Protein AF-A0AB39SKW5-F1 (afdb_monomer)

Organism: NCBI:txid3238630

Structure (mmCIF, N/CA/C/O backbone):
data_AF-A0AB39SKW5-F1
#
_entry.id   AF-A0AB39SKW5-F1
#
loop_
_atom_site.group_PDB
_atom_site.id
_atom_site.type_symbol
_atom_site.label_atom_id
_atom_site.label_alt_id
_atom_site.label_comp_id
_atom_site.label_asym_id
_atom_site.label_entity_id
_atom_site.label_seq_id
_atom_site.pdbx_PDB_ins_code
_atom_site.Cartn_x
_atom_site.Cartn_y
_atom_site.Cartn_z
_atom_site.occupancy
_atom_site.B_iso_or_equiv
_atom_site.auth_seq_id
_atom_site.auth_comp_id
_atom_site.auth_asym_id
_atom_site.auth_atom_id
_atom_site.pdbx_PDB_model_num
ATOM 1 N N . MET A 1 1 ? 9.632 -4.896 -24.612 1.00 52.97 1 MET A N 1
ATOM 2 C CA . MET A 1 1 ? 10.836 -5.579 -24.080 1.00 52.97 1 MET A CA 1
ATOM 3 C C . MET A 1 1 ? 12.012 -4.624 -23.857 1.00 52.97 1 MET A C 1
ATOM 5 O O . MET A 1 1 ? 12.587 -4.692 -22.784 1.00 52.97 1 MET A O 1
ATOM 9 N N . ALA A 1 2 ? 12.298 -3.661 -24.748 1.00 68.50 2 ALA A N 1
ATOM 10 C CA . ALA A 1 2 ? 13.434 -2.732 -24.599 1.00 68.50 2 ALA A CA 1
ATOM 11 C C . ALA A 1 2 ? 13.531 -1.979 -23.247 1.00 68.50 2 ALA A C 1
ATOM 13 O O . ALA A 1 2 ? 14.622 -1.868 -22.696 1.00 68.50 2 ALA A O 1
ATOM 14 N N . ALA A 1 3 ? 12.410 -1.511 -22.679 1.00 83.12 3 ALA A N 1
ATOM 15 C CA . ALA A 1 3 ? 12.414 -0.769 -21.410 1.00 83.12 3 ALA A CA 1
ATOM 16 C C . ALA A 1 3 ? 12.893 -1.609 -20.208 1.00 83.12 3 ALA A C 1
ATOM 18 O O . ALA A 1 3 ? 13.627 -1.107 -19.361 1.00 83.12 3 ALA A O 1
ATOM 19 N N . LYS A 1 4 ? 12.526 -2.901 -20.159 1.00 85.25 4 LYS A N 1
ATOM 20 C CA . LYS A 1 4 ? 12.959 -3.838 -19.107 1.00 85.25 4 LYS A CA 1
ATOM 21 C C . LYS A 1 4 ? 14.473 -3.998 -19.117 1.00 85.25 4 LYS A C 1
ATOM 23 O O . LYS A 1 4 ? 15.101 -3.884 -18.070 1.00 85.25 4 LYS A O 1
ATOM 28 N N . ASP A 1 5 ? 15.047 -4.234 -20.291 1.00 87.88 5 ASP A N 1
ATOM 29 C CA . ASP A 1 5 ? 16.476 -4.521 -20.411 1.00 87.88 5 ASP A CA 1
ATOM 30 C C . ASP A 1 5 ? 17.325 -3.277 -20.126 1.00 87.88 5 ASP A C 1
ATOM 32 O O . ASP A 1 5 ? 18.370 -3.378 -19.488 1.00 87.88 5 ASP A O 1
ATOM 36 N N . GLN A 1 6 ? 16.867 -2.094 -20.548 1.00 91.25 6 GLN A N 1
ATOM 37 C CA . GLN A 1 6 ? 17.532 -0.827 -20.232 1.00 91.25 6 GLN A CA 1
ATOM 38 C C . GLN A 1 6 ? 17.480 -0.520 -18.730 1.00 91.25 6 GLN A C 1
ATOM 40 O O . GLN A 1 6 ? 18.506 -0.193 -18.138 1.00 91.25 6 GLN A O 1
ATOM 45 N N . TRP A 1 7 ? 16.315 -0.686 -18.097 1.00 95.62 7 TRP A N 1
ATOM 46 C CA . TRP A 1 7 ? 16.142 -0.429 -16.666 1.00 95.62 7 TRP A CA 1
ATOM 47 C C . TRP A 1 7 ? 16.936 -1.397 -15.779 1.00 95.62 7 TRP A C 1
ATOM 49 O O . TRP A 1 7 ? 17.572 -0.985 -14.805 1.00 95.62 7 TRP A O 1
ATOM 59 N N . ALA A 1 8 ? 16.948 -2.684 -16.137 1.00 92.88 8 ALA A N 1
ATOM 60 C CA . ALA A 1 8 ? 17.680 -3.717 -15.409 1.00 92.88 8 ALA A CA 1
ATOM 61 C C . ALA A 1 8 ? 19.203 -3.490 -15.414 1.00 92.88 8 ALA A C 1
ATOM 63 O O . ALA A 1 8 ? 19.878 -3.888 -14.466 1.00 92.88 8 ALA A O 1
ATOM 64 N N . ARG A 1 9 ? 19.740 -2.839 -16.457 1.00 92.88 9 ARG A N 1
ATOM 65 C CA . ARG A 1 9 ? 21.177 -2.553 -16.608 1.00 92.88 9 ARG A CA 1
ATOM 66 C C . ARG A 1 9 ? 21.675 -1.367 -15.790 1.00 92.88 9 ARG A C 1
ATOM 68 O O . ARG A 1 9 ? 22.885 -1.260 -15.610 1.00 92.88 9 ARG A O 1
ATOM 75 N N . LEU A 1 10 ? 20.784 -0.498 -15.307 1.00 94.69 10 LEU A N 1
ATOM 76 C CA . LEU A 1 10 ? 21.188 0.584 -14.410 1.00 94.69 10 LEU A CA 1
ATOM 77 C C . LEU A 1 10 ? 21.884 -0.002 -13.179 1.00 94.69 10 LEU A C 1
ATOM 79 O O . LEU A 1 10 ? 21.491 -1.055 -12.663 1.00 94.69 10 LEU A O 1
ATOM 83 N N . VAL A 1 11 ? 22.909 0.670 -12.671 1.00 94.88 11 VAL A N 1
ATOM 84 C CA . VAL A 1 11 ? 23.535 0.229 -11.422 1.00 94.88 11 VAL A CA 1
ATOM 85 C C . VAL A 1 11 ? 22.639 0.602 -10.231 1.00 94.88 11 VAL A C 1
ATOM 87 O O . VAL A 1 11 ? 21.870 1.566 -10.306 1.00 94.88 11 VAL A O 1
ATOM 90 N N . PRO A 1 12 ? 22.725 -0.102 -9.085 1.00 95.19 12 PRO A N 1
ATOM 91 C CA . PRO A 1 12 ? 21.899 0.206 -7.913 1.00 95.19 12 PRO A CA 1
ATOM 92 C C . PRO A 1 12 ? 21.968 1.667 -7.442 1.00 95.19 12 PRO A C 1
ATOM 94 O O . PRO A 1 12 ? 20.986 2.175 -6.908 1.00 95.19 12 PRO A O 1
ATOM 97 N N . LYS A 1 13 ? 23.100 2.356 -7.660 1.00 96.75 13 LYS A N 1
ATOM 98 C CA . LYS A 1 13 ? 23.255 3.790 -7.363 1.00 96.75 13 LYS A CA 1
ATOM 99 C C . LYS A 1 13 ? 22.255 4.649 -8.146 1.00 96.75 13 LYS A C 1
ATOM 101 O O . LYS A 1 13 ? 21.568 5.455 -7.536 1.00 96.75 13 LYS A O 1
ATOM 106 N N . GLU A 1 14 ? 22.147 4.453 -9.456 1.00 96.56 14 GLU A N 1
ATOM 107 C CA . GLU A 1 14 ? 21.287 5.271 -10.322 1.00 96.56 14 GLU A CA 1
ATOM 108 C C . GLU A 1 14 ? 19.808 5.078 -9.968 1.00 96.56 14 GLU A C 1
ATOM 110 O O . GLU A 1 14 ? 19.058 6.042 -9.832 1.00 96.56 14 GLU A O 1
ATOM 115 N N . ARG A 1 15 ? 19.390 3.828 -9.721 1.00 96.81 15 ARG A N 1
ATOM 116 C CA . ARG A 1 15 ? 18.015 3.541 -9.281 1.00 96.81 15 ARG A CA 1
ATOM 117 C C . ARG A 1 15 ? 17.715 4.137 -7.906 1.00 96.81 15 ARG A C 1
ATOM 119 O O . ARG A 1 15 ? 16.628 4.659 -7.696 1.00 96.81 15 ARG A O 1
ATOM 126 N N . SER A 1 16 ? 18.674 4.080 -6.983 1.00 97.81 16 SER A N 1
ATOM 127 C CA . SER A 1 16 ? 18.573 4.691 -5.650 1.00 97.81 16 SER A CA 1
ATOM 128 C C . SER A 1 16 ? 18.361 6.209 -5.730 1.00 97.81 16 SER A C 1
ATOM 130 O O . SER A 1 16 ? 17.437 6.734 -5.112 1.00 97.81 16 SER A O 1
ATOM 132 N N . GLU A 1 17 ? 19.146 6.907 -6.555 1.00 97.75 17 GLU A N 1
ATOM 133 C CA . GLU A 1 17 ? 19.020 8.358 -6.763 1.00 97.75 17 GLU A CA 1
ATOM 134 C C . GLU A 1 17 ? 17.661 8.736 -7.381 1.00 97.75 17 GLU A C 1
ATOM 136 O O . GLU A 1 17 ? 17.041 9.722 -6.970 1.00 97.75 17 GLU A O 1
ATOM 141 N N . LEU A 1 18 ? 17.140 7.915 -8.301 1.00 97.81 18 LEU A N 1
ATOM 142 C CA . LEU A 1 18 ? 15.800 8.108 -8.864 1.00 97.81 18 LEU A CA 1
ATOM 143 C C . LEU A 1 18 ? 14.694 7.924 -7.817 1.00 97.81 18 LEU A C 1
ATOM 145 O O . LEU A 1 18 ? 13.746 8.705 -7.797 1.00 97.81 18 LEU A O 1
ATOM 149 N N . LEU A 1 19 ? 14.804 6.938 -6.921 1.00 98.44 19 LEU A N 1
ATOM 150 C CA . LEU A 1 19 ? 13.822 6.734 -5.847 1.00 98.44 19 LEU A CA 1
ATOM 151 C C . LEU A 1 19 ? 13.815 7.888 -4.838 1.00 98.44 19 LEU A C 1
ATOM 153 O O . LEU A 1 19 ? 12.738 8.312 -4.419 1.00 98.44 19 LEU A O 1
ATOM 157 N N . HIS A 1 20 ? 14.983 8.443 -4.499 1.00 98.62 20 HIS A N 1
ATOM 158 C CA . HIS A 1 20 ? 15.055 9.684 -3.722 1.00 98.62 20 HIS A CA 1
ATOM 159 C C . HIS A 1 20 ? 14.387 10.854 -4.455 1.00 98.62 20 HIS A C 1
ATOM 161 O O . HIS A 1 20 ? 13.565 11.550 -3.865 1.00 98.62 20 HIS A O 1
ATOM 167 N N . THR A 1 21 ? 14.652 11.013 -5.754 1.00 98.75 21 THR A N 1
ATOM 168 C CA . THR A 1 21 ? 14.027 12.067 -6.572 1.00 98.75 21 THR A CA 1
ATOM 169 C C . THR A 1 21 ? 12.502 11.925 -6.629 1.00 98.75 21 THR A C 1
ATOM 171 O O . THR A 1 21 ? 11.781 12.916 -6.511 1.00 98.75 21 THR A O 1
ATOM 174 N N . ILE A 1 22 ? 11.987 10.695 -6.756 1.00 98.81 22 ILE A N 1
ATOM 175 C CA . ILE A 1 22 ? 10.548 10.417 -6.658 1.00 98.81 22 ILE A CA 1
ATOM 176 C C . ILE A 1 22 ? 10.023 10.853 -5.287 1.00 98.81 22 ILE A C 1
ATOM 178 O O . ILE A 1 22 ? 9.035 11.580 -5.227 1.00 98.81 22 ILE A O 1
ATOM 182 N N . ALA A 1 23 ? 10.686 10.464 -4.195 1.00 98.81 23 ALA A N 1
ATOM 183 C CA . ALA A 1 23 ? 10.272 10.854 -2.848 1.00 98.81 23 ALA A CA 1
ATOM 184 C C . ALA A 1 23 ? 10.195 12.382 -2.676 1.00 98.81 23 ALA A C 1
ATOM 186 O O . ALA A 1 23 ? 9.223 12.886 -2.113 1.00 98.81 23 ALA A O 1
ATOM 187 N N . ASP A 1 24 ? 11.167 13.125 -3.207 1.00 98.88 24 ASP A N 1
ATOM 188 C CA . ASP A 1 24 ? 11.177 14.589 -3.146 1.00 98.88 24 ASP A CA 1
ATOM 189 C C . ASP A 1 24 ? 10.052 15.210 -3.987 1.00 98.88 24 ASP A C 1
ATOM 191 O O . ASP A 1 24 ? 9.376 16.137 -3.530 1.00 98.88 24 ASP A O 1
ATOM 195 N N . ARG A 1 25 ? 9.773 14.658 -5.176 1.00 98.81 25 ARG A N 1
ATOM 196 C CA . ARG A 1 25 ? 8.633 15.066 -6.015 1.00 98.81 25 ARG A CA 1
ATOM 197 C C . ARG A 1 25 ? 7.301 14.858 -5.294 1.00 98.81 25 ARG A C 1
ATOM 199 O O . ARG A 1 25 ? 6.420 15.714 -5.382 1.00 98.81 25 ARG A O 1
ATOM 206 N N . LEU A 1 26 ? 7.146 13.755 -4.561 1.00 98.81 26 LEU A N 1
ATOM 207 C CA . LEU A 1 26 ? 5.952 13.515 -3.745 1.00 98.81 26 LEU A CA 1
ATOM 208 C C . LEU A 1 26 ? 5.873 14.475 -2.558 1.00 98.81 26 LEU A C 1
ATOM 210 O O . LEU A 1 26 ? 4.807 15.039 -2.318 1.00 98.81 26 LEU A O 1
ATOM 214 N N . ALA A 1 27 ? 6.993 14.730 -1.876 1.00 98.81 27 ALA A N 1
ATOM 215 C CA . ALA A 1 27 ? 7.053 15.665 -0.755 1.00 98.81 27 ALA A CA 1
ATOM 216 C C . ALA A 1 27 ? 6.605 17.081 -1.162 1.00 98.81 27 ALA A C 1
ATOM 218 O O . ALA A 1 27 ? 5.805 17.702 -0.459 1.00 98.81 27 ALA A O 1
ATOM 219 N N . GLN A 1 28 ? 7.024 17.547 -2.343 1.00 98.75 28 GLN A N 1
ATOM 220 C CA . GLN A 1 28 ? 6.598 18.827 -2.929 1.00 98.75 28 GLN A CA 1
ATOM 221 C C . GLN A 1 28 ? 5.089 18.893 -3.231 1.00 98.75 28 GLN A C 1
ATOM 223 O O . GLN A 1 28 ? 4.531 19.982 -3.332 1.00 98.75 28 GLN A O 1
ATOM 228 N N . ASN A 1 29 ? 4.420 17.743 -3.359 1.00 98.75 29 ASN A N 1
ATOM 229 C CA . ASN A 1 29 ? 3.004 17.626 -3.711 1.00 98.75 29 ASN A CA 1
ATOM 230 C C . ASN A 1 29 ? 2.153 17.018 -2.576 1.00 98.75 29 ASN A C 1
ATOM 232 O O . ASN A 1 29 ? 1.032 16.568 -2.823 1.00 98.75 29 ASN A O 1
ATOM 236 N N . THR A 1 30 ? 2.655 17.017 -1.334 1.00 98.56 30 THR A N 1
ATOM 237 C CA . THR A 1 30 ? 2.019 16.343 -0.184 1.00 98.56 30 THR A CA 1
ATOM 238 C C . THR A 1 30 ? 0.565 16.763 0.024 1.00 98.56 30 THR A C 1
ATOM 240 O O . THR A 1 30 ? -0.311 15.909 0.149 1.00 98.56 30 THR A O 1
ATOM 243 N N . GLU A 1 31 ? 0.274 18.066 0.028 1.00 97.81 31 GLU A N 1
ATOM 244 C CA . GLU A 1 31 ? -1.085 18.568 0.278 1.00 97.81 31 GLU A CA 1
ATOM 245 C C . GLU A 1 31 ? -2.055 18.180 -0.849 1.00 97.81 31 GLU A C 1
ATOM 247 O O . GLU A 1 31 ? -3.181 17.758 -0.584 1.00 97.81 31 GLU A O 1
ATOM 252 N N . LEU A 1 32 ? -1.606 18.258 -2.108 1.00 98.44 32 LEU A N 1
ATOM 253 C CA . LEU A 1 32 ? -2.390 17.840 -3.272 1.00 98.44 32 LEU A CA 1
ATOM 254 C C . LEU A 1 32 ? -2.748 16.353 -3.186 1.00 98.44 32 LEU A C 1
ATOM 256 O O . LEU A 1 32 ? -3.914 15.987 -3.338 1.00 98.44 32 LEU A O 1
ATOM 260 N N . LEU A 1 33 ? -1.751 15.505 -2.926 1.00 98.69 33 LEU A N 1
ATOM 261 C CA . LEU A 1 33 ? -1.935 14.060 -2.808 1.00 98.69 33 LEU A CA 1
ATOM 262 C C . LEU A 1 33 ? -2.833 13.708 -1.618 1.00 98.69 33 LEU A C 1
ATOM 264 O O . LEU A 1 33 ? -3.726 12.882 -1.772 1.00 98.69 33 LEU A O 1
ATOM 268 N N . SER A 1 34 ? -2.660 14.376 -0.476 1.00 98.00 34 SER A N 1
ATOM 269 C CA . SER A 1 34 ? -3.451 14.125 0.737 1.00 98.00 34 SER A CA 1
ATOM 270 C C . SER A 1 34 ? -4.923 14.480 0.534 1.00 98.00 34 SER A C 1
ATOM 272 O O . SER A 1 34 ? -5.805 13.698 0.880 1.00 98.00 34 SER A O 1
ATOM 274 N N . ARG A 1 35 ? -5.212 15.634 -0.082 1.00 97.12 35 ARG A N 1
ATOM 275 C CA . ARG A 1 35 ? -6.592 16.032 -0.402 1.00 97.12 35 ARG A CA 1
ATOM 276 C C . ARG A 1 35 ? -7.234 15.105 -1.423 1.00 97.12 35 ARG A C 1
ATOM 278 O O . ARG A 1 35 ? -8.407 14.770 -1.281 1.00 97.12 35 ARG A O 1
ATOM 285 N N . LEU A 1 36 ? -6.477 14.692 -2.438 1.00 98.12 36 LEU A N 1
ATOM 286 C CA . LEU A 1 36 ? -6.971 13.765 -3.450 1.00 98.12 36 LEU A CA 1
ATOM 287 C C . LEU A 1 36 ? -7.246 12.378 -2.852 1.00 98.12 36 LEU A C 1
ATOM 289 O O . LEU A 1 36 ? -8.288 11.799 -3.146 1.00 98.12 36 LEU A O 1
ATOM 293 N N . GLU A 1 37 ? -6.361 11.870 -1.989 1.00 97.94 37 GLU A N 1
ATOM 294 C CA . GLU A 1 37 ? -6.553 10.599 -1.278 1.00 97.94 37 GLU A CA 1
ATOM 295 C C . GLU A 1 37 ? -7.801 10.669 -0.392 1.00 97.94 37 GLU A C 1
ATOM 297 O O . GLU A 1 37 ? -8.675 9.805 -0.494 1.00 97.94 37 GLU A O 1
ATOM 302 N N . SER A 1 38 ? -7.928 11.737 0.402 1.00 96.44 38 SER A N 1
ATOM 303 C CA . SER A 1 38 ? -9.074 11.993 1.279 1.00 96.44 38 SER A CA 1
ATOM 304 C C . SER A 1 38 ? -10.391 12.029 0.507 1.00 96.44 38 SER A C 1
ATOM 306 O O . SER A 1 38 ? -11.322 11.296 0.835 1.00 96.44 38 SER A O 1
ATOM 308 N N . ALA A 1 39 ? -10.457 12.809 -0.575 1.00 95.31 39 ALA A N 1
ATOM 309 C CA . ALA A 1 39 ? -11.665 12.948 -1.386 1.00 95.31 39 ALA A CA 1
ATOM 310 C C . ALA A 1 39 ? -12.070 11.640 -2.084 1.00 95.31 39 ALA A C 1
ATOM 312 O O . ALA A 1 39 ? -13.253 11.336 -2.203 1.00 95.31 39 ALA A O 1
ATOM 313 N N . ASN A 1 40 ? -11.091 10.868 -2.551 1.00 96.00 40 ASN A N 1
ATOM 314 C CA . ASN A 1 40 ? -11.315 9.645 -3.313 1.00 96.00 40 ASN A CA 1
ATOM 315 C C . ASN A 1 40 ? -11.696 8.458 -2.411 1.00 96.00 40 ASN A C 1
ATOM 317 O O . ASN A 1 40 ? -12.488 7.610 -2.807 1.00 96.00 40 ASN A O 1
ATOM 321 N N . THR A 1 41 ? -11.138 8.389 -1.200 1.00 95.81 41 THR A N 1
ATOM 322 C CA . THR A 1 41 ? -11.351 7.271 -0.259 1.00 95.81 41 THR A CA 1
ATOM 323 C C . THR A 1 41 ? -12.402 7.554 0.809 1.00 95.81 41 THR A C 1
ATOM 325 O O . THR A 1 41 ? -12.953 6.614 1.378 1.00 95.81 41 THR A O 1
ATOM 328 N N . GLY A 1 42 ? -12.662 8.830 1.098 1.00 94.56 42 GLY A N 1
ATOM 329 C CA . GLY A 1 42 ? -13.506 9.252 2.205 1.00 94.56 42 GLY A CA 1
ATOM 330 C C . GLY A 1 42 ? -12.807 9.259 3.569 1.00 94.56 42 GLY A C 1
ATOM 331 O O . GLY A 1 42 ? -13.476 9.420 4.583 1.00 94.56 42 GLY A O 1
ATOM 332 N N . LYS A 1 43 ? -11.483 9.082 3.644 1.00 94.12 43 LYS A N 1
ATOM 333 C CA . LYS A 1 43 ? -10.763 9.138 4.927 1.00 94.12 43 LYS A CA 1
ATOM 334 C C . LYS A 1 43 ? -10.526 10.591 5.371 1.00 94.12 43 LYS A C 1
ATOM 336 O O . LYS A 1 43 ? -10.292 11.440 4.505 1.00 94.12 43 LYS A O 1
ATOM 341 N N . PRO A 1 44 ? -10.513 10.895 6.682 1.00 94.75 44 PRO A N 1
ATOM 342 C CA . PRO A 1 44 ? -10.182 12.235 7.165 1.00 94.75 44 PRO A CA 1
ATOM 343 C C . PRO A 1 44 ? -8.834 12.733 6.629 1.00 94.75 44 PRO A C 1
ATOM 345 O O . PRO A 1 44 ? -7.907 11.946 6.400 1.00 94.75 44 PRO A O 1
ATOM 348 N N . LEU A 1 45 ? -8.701 14.048 6.436 1.00 94.44 45 LEU A N 1
ATOM 349 C CA . LEU A 1 45 ? -7.487 14.626 5.852 1.00 94.44 45 LEU A CA 1
ATOM 350 C C . LEU A 1 45 ? -6.223 14.318 6.673 1.00 94.44 45 LEU A C 1
ATOM 352 O O . LEU A 1 45 ? -5.168 14.085 6.089 1.00 94.44 45 LEU A O 1
ATOM 356 N N . ALA A 1 46 ? -6.324 14.263 8.005 1.00 92.88 46 ALA A N 1
ATOM 357 C CA . ALA A 1 46 ? -5.206 13.898 8.878 1.00 92.88 46 ALA A CA 1
ATOM 358 C C . ALA A 1 46 ? -4.685 12.477 8.591 1.00 92.88 46 ALA A C 1
ATOM 360 O O . ALA A 1 46 ? -3.483 12.294 8.425 1.00 92.88 46 ALA A O 1
ATOM 361 N N . VAL A 1 47 ? -5.591 11.506 8.424 1.00 94.50 47 VAL A N 1
ATOM 362 C CA . VAL A 1 47 ? -5.253 10.124 8.038 1.00 94.50 47 VAL A CA 1
ATOM 363 C C . VAL A 1 47 ? -4.584 10.104 6.662 1.00 94.50 47 VAL A C 1
ATOM 365 O O . VAL A 1 47 ? -3.558 9.465 6.472 1.00 94.50 47 VAL A O 1
ATOM 368 N N . SER A 1 48 ? -5.116 10.867 5.701 1.00 96.19 48 SER A N 1
ATOM 369 C CA . SER A 1 48 ? -4.516 10.953 4.360 1.00 96.19 48 SER A CA 1
ATOM 370 C C . SER A 1 48 ? -3.107 11.545 4.370 1.00 96.19 48 SER A C 1
ATOM 372 O O . SER A 1 48 ? -2.263 11.128 3.581 1.00 96.19 48 SER A O 1
ATOM 374 N N . ARG A 1 49 ? -2.844 12.532 5.235 1.00 96.38 49 ARG A N 1
ATOM 375 C CA . ARG A 1 49 ? -1.513 13.138 5.376 1.00 96.38 49 ARG A CA 1
ATOM 376 C C . ARG A 1 49 ? -0.504 12.137 5.922 1.00 96.38 49 ARG A C 1
ATOM 378 O O . ARG A 1 49 ? 0.617 12.098 5.419 1.00 96.38 49 ARG A O 1
ATOM 385 N N . ASP A 1 50 ? -0.910 11.322 6.891 1.00 96.75 50 ASP A N 1
ATOM 386 C CA . ASP A 1 50 ? -0.073 10.246 7.422 1.00 96.75 50 ASP A CA 1
ATOM 387 C C . ASP A 1 50 ? 0.247 9.206 6.334 1.00 96.75 50 ASP A C 1
ATOM 389 O O . ASP A 1 50 ? 1.415 8.924 6.062 1.00 96.75 50 ASP A O 1
ATOM 393 N N . ASP A 1 51 ? -0.765 8.764 5.579 1.00 95.88 51 ASP A N 1
ATOM 394 C CA . ASP A 1 51 ? -0.598 7.827 4.457 1.00 95.88 51 ASP A CA 1
ATOM 395 C C . ASP A 1 51 ? 0.382 8.337 3.384 1.00 95.88 51 ASP A C 1
ATOM 397 O O . ASP A 1 51 ? 1.196 7.580 2.835 1.00 95.88 51 ASP A O 1
ATOM 401 N N . VAL A 1 52 ? 0.314 9.633 3.060 1.00 98.62 52 VAL A N 1
ATOM 402 C CA . VAL A 1 52 ? 1.230 10.280 2.108 1.00 98.62 52 VAL A CA 1
ATOM 403 C C . VAL A 1 52 ? 2.631 10.424 2.710 1.00 98.62 52 VAL A C 1
ATOM 405 O O . VAL A 1 52 ? 3.618 10.193 2.008 1.00 98.62 52 VAL A O 1
ATOM 408 N N . GLY A 1 53 ? 2.742 10.729 4.003 1.00 98.69 53 GLY A N 1
ATOM 409 C CA . GLY A 1 53 ? 4.016 10.734 4.724 1.00 98.69 53 GLY A CA 1
ATOM 410 C C . GLY A 1 53 ? 4.713 9.373 4.662 1.00 98.69 53 GLY A C 1
ATOM 411 O O . GLY A 1 53 ? 5.863 9.283 4.223 1.00 98.69 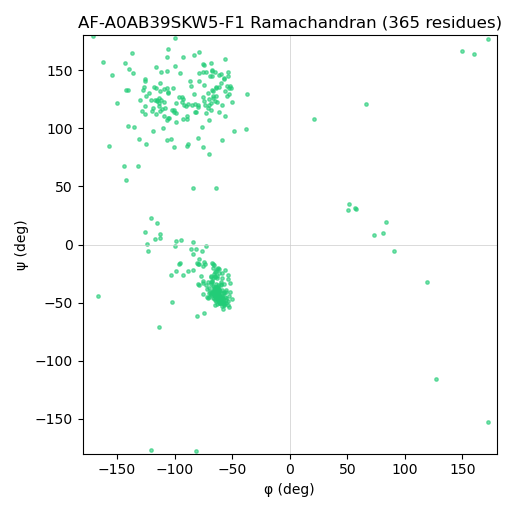53 GLY A O 1
ATOM 412 N N . MET A 1 54 ? 3.990 8.299 4.987 1.00 98.62 54 MET A N 1
ATOM 413 C CA . MET A 1 54 ? 4.478 6.918 4.886 1.00 98.62 54 MET A CA 1
ATOM 414 C C . MET A 1 54 ? 4.821 6.517 3.446 1.00 98.62 54 MET A C 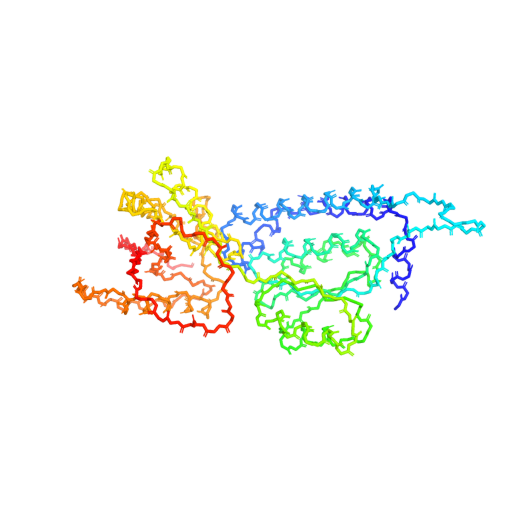1
ATOM 416 O O . MET A 1 54 ? 5.771 5.767 3.206 1.00 98.62 54 MET A O 1
ATOM 420 N N . THR A 1 55 ? 4.072 7.025 2.465 1.00 98.88 55 THR A N 1
ATOM 421 C CA . THR A 1 55 ? 4.374 6.829 1.041 1.00 98.88 55 THR A CA 1
ATOM 422 C C . THR A 1 55 ? 5.746 7.405 0.692 1.00 98.88 55 THR A C 1
ATOM 424 O O . THR A 1 55 ? 6.567 6.714 0.087 1.00 98.88 55 THR A O 1
ATOM 427 N N . ILE A 1 56 ? 6.010 8.656 1.079 1.00 98.88 56 ILE A N 1
ATOM 428 C CA . ILE A 1 56 ? 7.290 9.333 0.828 1.00 98.88 56 ILE A CA 1
ATOM 429 C C . ILE A 1 56 ? 8.428 8.569 1.506 1.00 98.88 56 ILE A C 1
ATOM 431 O O . ILE A 1 56 ? 9.452 8.294 0.873 1.00 98.88 56 ILE A O 1
ATOM 435 N N . ASP A 1 57 ? 8.233 8.187 2.769 1.00 98.81 57 ASP A N 1
ATOM 436 C CA . ASP A 1 57 ? 9.229 7.430 3.523 1.00 98.81 57 ASP A CA 1
ATOM 437 C C . ASP A 1 57 ? 9.518 6.064 2.888 1.00 98.81 57 ASP A C 1
ATOM 439 O O . ASP A 1 57 ? 10.678 5.693 2.748 1.00 98.81 57 ASP A O 1
ATOM 443 N N . THR A 1 58 ? 8.504 5.370 2.362 1.00 98.75 58 THR A N 1
ATOM 444 C CA . THR A 1 58 ? 8.688 4.100 1.637 1.00 98.75 58 THR A CA 1
ATOM 445 C C . THR A 1 58 ? 9.682 4.245 0.480 1.00 98.75 58 THR A C 1
ATOM 447 O O . THR A 1 58 ? 10.576 3.410 0.320 1.00 98.75 58 THR A O 1
ATOM 450 N N . PHE A 1 59 ? 9.565 5.300 -0.333 1.00 98.75 59 PHE A N 1
ATOM 451 C CA . PHE A 1 59 ? 10.503 5.537 -1.435 1.00 98.75 59 PHE A CA 1
ATOM 452 C C . PHE A 1 59 ? 11.913 5.860 -0.931 1.00 98.75 59 PHE A C 1
ATOM 454 O O . PHE A 1 59 ? 12.887 5.319 -1.462 1.00 98.75 59 PHE A O 1
ATOM 461 N N . ARG A 1 60 ? 12.029 6.685 0.119 1.00 98.44 60 ARG A N 1
ATOM 462 C CA . ARG A 1 60 ? 13.325 7.012 0.739 1.00 98.44 60 ARG A CA 1
ATOM 463 C C . ARG A 1 60 ? 14.000 5.784 1.318 1.00 98.44 60 ARG A C 1
ATOM 465 O O . ARG A 1 60 ? 15.176 5.556 1.048 1.00 98.44 60 ARG A O 1
ATOM 472 N N . PHE A 1 61 ? 13.253 4.988 2.073 1.00 98.31 61 PHE A N 1
ATOM 473 C CA . PHE A 1 61 ? 13.738 3.751 2.648 1.00 98.31 61 PHE A CA 1
ATOM 474 C C . PHE A 1 61 ? 14.214 2.820 1.540 1.00 98.31 61 PHE A C 1
ATOM 476 O O . PHE A 1 61 ? 15.372 2.425 1.558 1.00 98.31 61 PHE A O 1
ATOM 483 N N . MET A 1 62 ? 13.393 2.537 0.522 1.00 97.56 62 MET A N 1
ATOM 484 C CA . MET A 1 62 ? 13.742 1.572 -0.530 1.00 97.56 62 MET A CA 1
ATOM 485 C C . MET A 1 62 ? 14.921 1.990 -1.422 1.00 97.56 62 MET A C 1
ATOM 487 O O . MET A 1 62 ? 15.532 1.125 -2.058 1.00 97.56 62 MET A O 1
ATOM 491 N N . ALA A 1 63 ? 15.295 3.271 -1.433 1.00 96.44 63 ALA A N 1
ATOM 492 C CA . ALA A 1 63 ? 16.506 3.745 -2.097 1.00 96.44 63 ALA A CA 1
ATOM 493 C C . ALA A 1 63 ? 17.800 3.207 -1.448 1.00 96.44 63 ALA A C 1
ATOM 495 O O . ALA A 1 63 ? 18.818 3.078 -2.132 1.00 96.44 63 ALA A O 1
ATOM 496 N N . GLY A 1 64 ? 17.780 2.853 -0.158 1.00 93.81 64 GLY A N 1
ATOM 497 C CA . GLY A 1 64 ? 18.943 2.347 0.581 1.00 93.81 64 GLY A CA 1
ATOM 498 C C . GLY A 1 64 ? 19.248 0.855 0.359 1.00 93.81 64 GLY A C 1
ATOM 499 O O . GLY A 1 64 ? 20.326 0.532 -0.149 1.00 93.81 64 GLY A O 1
ATOM 500 N N . PRO A 1 65 ? 18.329 -0.075 0.703 1.00 89.81 65 PRO A N 1
ATOM 501 C CA . PRO A 1 65 ? 18.571 -1.516 0.747 1.00 89.81 65 PRO A CA 1
ATOM 502 C C . PRO A 1 65 ? 19.185 -2.110 -0.519 1.00 89.81 65 PRO A C 1
ATOM 504 O O . PRO A 1 65 ? 20.004 -3.020 -0.428 1.00 89.81 65 PRO A O 1
ATOM 507 N N . MET A 1 66 ? 18.863 -1.585 -1.704 1.00 83.94 66 MET A N 1
ATOM 508 C CA . MET A 1 66 ? 19.422 -2.116 -2.954 1.00 83.94 66 MET A CA 1
ATOM 509 C C . MET A 1 66 ? 20.933 -1.929 -3.073 1.00 83.94 66 MET A C 1
ATOM 511 O O . MET A 1 66 ? 21.599 -2.735 -3.722 1.00 83.94 66 MET A O 1
ATOM 515 N N . ARG A 1 67 ? 21.488 -0.904 -2.422 1.00 92.50 67 ARG A N 1
ATOM 516 C CA . ARG A 1 67 ? 22.934 -0.649 -2.369 1.00 92.50 67 ARG A CA 1
ATOM 517 C C . ARG A 1 67 ? 23.638 -1.445 -1.268 1.00 92.50 67 ARG A C 1
ATOM 519 O O . ARG A 1 67 ? 24.861 -1.444 -1.220 1.00 92.50 67 ARG A O 1
ATOM 526 N N . ALA A 1 68 ? 22.872 -2.113 -0.410 1.00 91.69 68 ALA A N 1
ATOM 527 C CA . ALA A 1 68 ? 23.348 -2.874 0.740 1.00 91.69 68 ALA A CA 1
ATOM 528 C C . ALA A 1 68 ? 22.942 -4.358 0.659 1.00 91.69 68 ALA A C 1
ATOM 530 O O . ALA A 1 68 ? 22.856 -5.045 1.675 1.00 91.69 68 ALA A O 1
ATOM 531 N N . THR A 1 69 ? 22.664 -4.861 -0.548 1.00 87.06 69 THR A N 1
ATOM 532 C CA . THR A 1 69 ? 22.267 -6.258 -0.750 1.00 87.06 69 THR A CA 1
ATOM 533 C C . THR A 1 69 ? 23.399 -7.191 -0.328 1.00 87.06 69 THR A C 1
ATOM 535 O O . THR A 1 69 ? 24.501 -7.123 -0.869 1.00 87.06 69 THR A O 1
ATOM 538 N N . THR A 1 70 ? 23.117 -8.098 0.604 1.00 89.19 70 THR A N 1
ATOM 539 C CA . THR A 1 70 ? 24.067 -9.118 1.052 1.00 89.19 70 THR A CA 1
ATOM 540 C C . THR A 1 70 ? 23.859 -10.438 0.306 1.00 89.19 70 THR A C 1
ATOM 542 O O . THR A 1 70 ? 22.747 -10.812 -0.088 1.00 89.19 70 THR A O 1
ATOM 545 N N . SER A 1 71 ? 24.957 -11.160 0.104 1.00 90.69 71 SER A N 1
ATOM 546 C CA . SER A 1 71 ? 24.982 -12.530 -0.411 1.00 90.69 71 SER A CA 1
ATOM 547 C C . SER A 1 71 ? 25.989 -13.346 0.397 1.00 90.69 71 SER A C 1
ATOM 549 O O . SER A 1 71 ? 26.789 -12.782 1.147 1.00 90.69 71 SER A O 1
ATOM 551 N N . MET A 1 72 ? 25.925 -14.675 0.291 1.00 93.81 72 MET A N 1
ATOM 552 C CA . MET A 1 72 ? 27.004 -15.508 0.822 1.00 93.81 72 MET A CA 1
ATOM 553 C C . MET A 1 72 ? 28.304 -15.170 0.095 1.00 93.81 72 MET A C 1
ATOM 555 O O . MET A 1 72 ? 28.280 -14.843 -1.092 1.00 93.81 72 MET A O 1
ATOM 559 N N . ALA A 1 73 ? 29.425 -15.251 0.814 1.00 94.81 73 ALA A N 1
ATOM 560 C CA . ALA A 1 73 ? 30.731 -14.991 0.231 1.00 94.81 73 ALA A CA 1
ATOM 561 C C . ALA A 1 73 ? 30.951 -15.868 -1.011 1.00 94.81 73 ALA A C 1
ATOM 563 O O . ALA A 1 73 ? 30.631 -17.055 -1.014 1.00 94.81 73 ALA A O 1
ATOM 564 N N . ALA A 1 74 ? 31.494 -15.270 -2.068 1.00 96.75 74 ALA A N 1
ATOM 565 C CA . ALA A 1 74 ? 31.992 -16.036 -3.197 1.00 96.75 74 ALA A CA 1
ATOM 566 C C . ALA A 1 74 ? 33.218 -16.847 -2.761 1.00 96.75 74 ALA A C 1
ATOM 568 O O . ALA A 1 74 ? 34.024 -16.366 -1.960 1.00 96.75 74 ALA A O 1
ATOM 569 N N . GLY A 1 75 ? 33.381 -18.048 -3.307 1.00 96.44 75 GLY A N 1
ATOM 570 C CA . GLY A 1 75 ? 34.565 -18.847 -3.022 1.00 96.44 75 GLY A CA 1
ATOM 571 C C . GLY A 1 75 ? 34.518 -20.264 -3.565 1.00 96.44 75 GLY A C 1
ATOM 572 O O . GLY A 1 75 ? 33.514 -20.715 -4.126 1.00 96.44 75 GLY A O 1
ATOM 573 N N . ASP A 1 76 ? 35.629 -20.958 -3.354 1.00 96.94 76 ASP A N 1
ATOM 574 C CA . ASP A 1 76 ? 35.823 -22.345 -3.753 1.00 96.94 76 ASP A CA 1
ATOM 575 C C . ASP A 1 76 ? 35.346 -23.264 -2.627 1.00 96.94 76 ASP A C 1
ATOM 577 O O . ASP A 1 76 ? 36.101 -23.671 -1.747 1.00 96.94 76 ASP A O 1
ATOM 581 N N . TYR A 1 77 ? 34.048 -23.570 -2.632 1.00 95.62 77 TYR A N 1
ATOM 582 C CA . TYR A 1 77 ? 33.444 -24.514 -1.680 1.00 95.62 77 TYR A CA 1
ATOM 583 C C . TYR A 1 77 ? 33.694 -25.981 -2.058 1.00 95.62 77 TYR A C 1
ATOM 585 O O . TYR A 1 77 ? 33.457 -26.885 -1.258 1.00 95.62 77 TYR A O 1
ATOM 593 N N . ALA A 1 78 ? 34.168 -26.215 -3.280 1.00 96.31 78 ALA A N 1
ATOM 594 C CA . ALA A 1 78 ? 34.658 -27.489 -3.774 1.00 96.31 78 ALA A CA 1
ATOM 595 C C . ALA A 1 78 ? 35.903 -27.236 -4.631 1.00 96.31 78 ALA A C 1
ATOM 597 O O . ALA A 1 78 ? 36.036 -26.177 -5.248 1.00 96.31 78 ALA A O 1
ATOM 598 N N . GLU A 1 79 ? 36.805 -28.216 -4.674 1.00 97.00 79 GLU A N 1
ATOM 599 C CA . GLU A 1 79 ? 38.077 -28.101 -5.385 1.00 97.00 79 GLU A CA 1
ATOM 600 C C . GLU A 1 79 ? 37.866 -27.693 -6.853 1.00 97.00 79 GLU A C 1
ATOM 602 O O . GLU A 1 79 ? 37.072 -28.308 -7.574 1.00 97.00 79 GLU A O 1
ATOM 607 N N . ASN A 1 80 ? 38.572 -26.641 -7.282 1.00 94.38 80 ASN A N 1
ATOM 608 C CA . ASN A 1 80 ? 38.505 -26.062 -8.628 1.00 94.38 80 ASN A CA 1
ATOM 609 C C . ASN A 1 80 ? 37.090 -25.616 -9.067 1.00 94.38 80 ASN A C 1
ATOM 611 O O . ASN A 1 80 ? 36.757 -25.691 -10.254 1.00 94.38 80 ASN A O 1
ATOM 615 N N . ARG A 1 81 ? 36.231 -25.172 -8.134 1.00 96.62 81 ARG A N 1
ATOM 616 C CA . ARG A 1 81 ? 34.866 -24.694 -8.431 1.00 96.62 81 ARG A CA 1
ATOM 617 C C . ARG A 1 81 ? 34.521 -23.401 -7.686 1.00 96.62 81 ARG A C 1
ATOM 619 O O . ARG A 1 81 ? 34.064 -23.448 -6.544 1.00 96.62 81 ARG A O 1
ATOM 626 N N . LEU A 1 82 ? 34.597 -22.271 -8.389 1.00 96.88 82 LEU A N 1
ATOM 627 C CA . LEU A 1 82 ? 34.097 -20.992 -7.885 1.00 96.88 82 LEU A CA 1
ATOM 628 C C . LEU A 1 82 ? 32.565 -21.008 -7.795 1.00 96.88 82 LEU A C 1
ATOM 630 O O . LEU A 1 82 ? 31.875 -21.182 -8.801 1.00 96.88 82 LEU A O 1
ATOM 634 N N . SER A 1 83 ? 32.032 -20.774 -6.598 1.00 97.31 83 SER A N 1
ATOM 635 C CA . SER A 1 83 ? 30.597 -20.576 -6.371 1.00 97.31 83 SER A CA 1
ATOM 636 C C . SER A 1 83 ? 30.298 -19.107 -6.081 1.00 97.31 83 SER A C 1
ATOM 638 O O . SER A 1 83 ? 30.977 -18.474 -5.272 1.00 97.31 83 SER A O 1
ATOM 640 N N . VAL A 1 84 ? 29.257 -18.573 -6.723 1.00 96.19 84 VAL A N 1
ATOM 641 C CA . VAL A 1 84 ? 28.770 -17.197 -6.543 1.00 96.19 84 VAL A CA 1
ATOM 642 C C . VAL A 1 84 ? 27.246 -17.181 -6.446 1.00 96.19 84 VAL A C 1
ATOM 644 O O . VAL A 1 84 ? 26.573 -17.989 -7.086 1.00 96.19 84 VAL A O 1
ATOM 647 N N . ILE A 1 85 ? 26.691 -16.247 -5.670 1.00 95.50 85 ILE A N 1
ATOM 648 C CA . ILE A 1 85 ? 25.244 -16.011 -5.600 1.00 95.50 85 ILE A CA 1
ATOM 649 C C . ILE A 1 85 ? 24.963 -14.585 -6.056 1.00 95.50 85 ILE A C 1
ATOM 651 O O . ILE A 1 85 ? 25.376 -13.623 -5.411 1.00 95.50 85 ILE A O 1
ATOM 655 N N . LEU A 1 86 ? 24.217 -14.458 -7.149 1.00 91.88 86 LEU A N 1
ATOM 656 C CA . LEU A 1 86 ? 23.774 -13.178 -7.691 1.00 91.88 86 LEU A CA 1
ATOM 657 C C . LEU A 1 86 ? 22.278 -12.982 -7.430 1.00 91.88 86 LEU A C 1
ATOM 659 O O . LEU A 1 86 ? 21.510 -13.943 -7.366 1.00 91.88 86 LEU A O 1
ATOM 663 N N . ARG A 1 87 ? 21.860 -11.722 -7.274 1.00 92.19 87 ARG A N 1
ATOM 664 C CA . ARG A 1 87 ? 20.446 -11.339 -7.193 1.00 92.19 87 ARG A CA 1
ATOM 665 C C . ARG A 1 87 ? 20.102 -10.452 -8.377 1.00 92.19 87 ARG A C 1
ATOM 667 O O . ARG A 1 87 ? 20.572 -9.322 -8.459 1.00 92.19 87 ARG A O 1
ATOM 674 N N . GLU A 1 88 ? 19.268 -10.972 -9.263 1.00 92.44 88 GLU A N 1
ATOM 675 C CA . GLU A 1 88 ? 18.893 -10.324 -10.517 1.00 92.44 88 GLU A CA 1
ATOM 676 C C . GLU A 1 88 ? 17.394 -9.988 -10.538 1.00 92.44 88 GLU A C 1
ATOM 678 O O . GLU A 1 88 ? 16.598 -10.663 -9.867 1.00 92.44 88 GLU A O 1
ATOM 683 N N . PRO A 1 89 ? 16.980 -8.949 -11.288 1.00 95.38 89 PRO A N 1
ATOM 684 C CA . PRO A 1 89 ? 15.570 -8.645 -11.478 1.00 95.38 89 PRO A CA 1
ATOM 685 C C . PRO A 1 89 ? 14.827 -9.812 -12.133 1.00 95.38 89 PRO A C 1
ATOM 687 O O . PRO A 1 89 ? 15.335 -10.509 -13.007 1.00 95.38 89 PRO A O 1
ATOM 690 N N . LEU A 1 90 ? 13.566 -9.971 -11.749 1.00 96.44 90 LEU A N 1
ATOM 691 C CA . LEU A 1 90 ? 12.625 -10.911 -12.346 1.00 96.44 90 LEU A CA 1
ATOM 692 C C . LEU A 1 90 ? 12.208 -10.513 -13.761 1.00 96.44 90 LEU A C 1
ATOM 694 O O . LEU A 1 90 ? 12.077 -11.363 -14.643 1.00 96.44 90 LEU A O 1
ATOM 698 N N . GLY A 1 91 ? 11.952 -9.222 -13.968 1.00 96.75 91 GLY A N 1
ATOM 699 C CA . GLY A 1 91 ? 11.449 -8.675 -15.218 1.00 96.75 91 GLY A CA 1
ATOM 700 C C . GLY A 1 91 ? 10.197 -7.830 -15.053 1.00 96.75 91 GLY A C 1
ATOM 701 O O . GLY A 1 91 ? 10.270 -6.744 -14.482 1.00 96.75 91 GLY A O 1
ATOM 702 N N . VAL A 1 92 ? 9.078 -8.277 -15.626 1.00 98.25 92 VAL A N 1
ATOM 703 C CA . VAL A 1 92 ? 7.804 -7.544 -15.584 1.00 98.25 92 VAL A CA 1
ATOM 704 C C . VAL A 1 92 ? 6.973 -8.040 -14.410 1.00 98.25 92 VAL A C 1
ATOM 706 O O . VAL A 1 92 ? 6.719 -9.239 -14.287 1.00 98.25 92 VAL A O 1
ATOM 709 N N . ILE A 1 93 ? 6.524 -7.122 -13.560 1.00 98.75 93 ILE A N 1
ATOM 710 C CA . ILE A 1 93 ? 5.686 -7.429 -12.401 1.00 98.75 93 ILE A CA 1
ATOM 711 C C . ILE A 1 93 ? 4.296 -6.823 -12.607 1.00 98.75 93 ILE A C 1
ATOM 713 O O . ILE A 1 93 ? 4.146 -5.616 -12.793 1.00 98.75 93 ILE A O 1
ATOM 717 N N . GLY A 1 94 ? 3.268 -7.668 -12.581 1.00 98.69 94 GLY A N 1
ATOM 718 C CA . GLY A 1 94 ? 1.880 -7.222 -12.555 1.00 98.69 94 GLY A CA 1
ATOM 719 C C . GLY A 1 94 ? 1.474 -6.887 -11.126 1.00 98.69 94 GLY A C 1
ATOM 720 O O . GLY A 1 94 ? 1.694 -7.676 -10.205 1.00 98.69 94 GLY A O 1
ATOM 721 N N . VAL A 1 95 ? 0.895 -5.711 -10.924 1.00 98.81 95 VAL A N 1
ATOM 722 C CA . VAL A 1 95 ? 0.565 -5.190 -9.600 1.00 98.81 95 VAL A CA 1
ATOM 723 C C . VAL A 1 95 ? -0.926 -4.895 -9.510 1.00 98.81 95 VAL A C 1
ATOM 725 O O . VAL A 1 95 ? -1.477 -4.211 -10.366 1.00 98.81 95 VAL A O 1
ATOM 728 N N . ILE A 1 96 ? -1.582 -5.381 -8.457 1.00 98.75 96 ILE A N 1
ATOM 729 C CA . ILE A 1 96 ? -2.996 -5.108 -8.176 1.00 98.75 96 ILE A CA 1
ATOM 730 C C . ILE A 1 96 ? -3.099 -4.556 -6.753 1.00 98.75 96 ILE A C 1
ATOM 732 O O . ILE A 1 96 ? -2.717 -5.236 -5.794 1.00 98.75 96 ILE A O 1
ATOM 736 N N . THR A 1 97 ? -3.599 -3.326 -6.612 1.00 98.62 97 THR A N 1
ATOM 737 C CA . THR A 1 97 ? -3.714 -2.642 -5.313 1.00 98.62 97 THR A CA 1
ATOM 738 C C . THR A 1 97 ? -5.170 -2.451 -4.876 1.00 98.62 97 THR A C 1
ATOM 740 O O . THR A 1 97 ? -6.065 -2.328 -5.720 1.00 98.62 97 THR A O 1
ATOM 743 N N . PRO A 1 98 ? -5.434 -2.465 -3.555 1.00 98.25 98 PRO A N 1
ATOM 744 C CA . PRO A 1 98 ? -6.765 -2.337 -2.986 1.00 98.25 98 PRO A CA 1
ATOM 745 C C . PRO A 1 98 ? -7.184 -0.866 -2.935 1.00 98.25 98 PRO A C 1
ATOM 747 O O . PRO A 1 98 ? -6.462 0.028 -3.372 1.00 98.25 98 PRO A O 1
ATOM 750 N N . TRP A 1 99 ? -8.369 -0.619 -2.386 1.00 98.00 99 TRP A N 1
ATOM 751 C CA . TRP A 1 99 ? -8.962 0.712 -2.330 1.00 98.00 99 TRP A CA 1
ATOM 752 C C . TRP A 1 99 ? -8.731 1.488 -1.033 1.00 98.00 99 TRP A C 1
ATOM 754 O O . TRP A 1 99 ? -8.988 2.686 -1.015 1.00 98.00 99 TRP A O 1
ATOM 764 N N . ASN A 1 100 ? -8.314 0.830 0.048 1.00 97.19 100 ASN A N 1
ATOM 765 C CA . ASN A 1 100 ? -8.306 1.405 1.397 1.00 97.19 100 ASN A CA 1
ATOM 766 C C . ASN A 1 100 ? -7.114 2.331 1.672 1.00 97.19 100 ASN A C 1
ATOM 768 O O . ASN A 1 100 ? -7.265 3.344 2.353 1.00 97.19 100 ASN A O 1
ATOM 772 N N . TYR A 1 101 ? -5.956 2.019 1.091 1.00 98.06 101 TYR A N 1
ATOM 773 C CA . TYR A 1 101 ? -4.759 2.865 1.097 1.00 98.06 101 TYR A CA 1
ATOM 774 C C . TYR A 1 101 ? -4.182 2.971 -0.324 1.00 98.06 101 TYR A C 1
ATOM 776 O O . TYR A 1 101 ? -3.137 2.379 -0.600 1.00 98.06 101 TYR A O 1
ATOM 784 N N . PRO A 1 102 ? -4.887 3.627 -1.267 1.00 98.38 102 PRO A N 1
ATOM 785 C CA . PRO A 1 102 ? -4.551 3.571 -2.690 1.00 98.38 102 PRO A CA 1
ATOM 786 C C . PRO A 1 102 ? -3.097 3.911 -3.007 1.00 98.38 102 PRO A C 1
ATOM 788 O O . PRO A 1 102 ? -2.410 3.112 -3.653 1.00 98.38 102 PRO A O 1
ATOM 791 N N . LEU A 1 103 ? -2.617 5.067 -2.542 1.00 98.75 103 LEU A N 1
ATOM 792 C CA . LEU A 1 103 ? -1.273 5.526 -2.874 1.00 98.75 103 LEU A CA 1
ATOM 793 C C . LEU A 1 103 ? -0.201 4.761 -2.093 1.00 98.75 103 LEU A C 1
ATOM 795 O O . LEU A 1 103 ? 0.787 4.325 -2.682 1.00 98.75 103 LEU A O 1
ATOM 799 N N . LEU A 1 104 ? -0.420 4.529 -0.798 1.00 98.75 104 LEU A N 1
ATOM 800 C CA . LEU A 1 104 ? 0.535 3.815 0.051 1.00 98.75 104 LEU A CA 1
ATOM 801 C C . LEU A 1 104 ? 0.731 2.360 -0.403 1.00 98.75 104 LEU A C 1
ATOM 803 O O . LEU A 1 104 ? 1.864 1.898 -0.524 1.00 98.75 104 LEU A O 1
ATOM 807 N N . MET A 1 105 ? -0.344 1.644 -0.752 1.00 98.56 105 MET A N 1
ATOM 808 C CA . MET A 1 105 ? -0.235 0.275 -1.280 1.00 98.56 105 MET A CA 1
ATOM 809 C C . MET A 1 105 ? 0.426 0.235 -2.657 1.00 98.56 105 MET A C 1
ATOM 811 O O . MET A 1 105 ? 1.106 -0.742 -2.982 1.00 98.56 105 MET A O 1
ATOM 815 N N . ALA A 1 106 ? 0.232 1.274 -3.475 1.00 98.75 106 ALA A N 1
ATOM 816 C CA . ALA A 1 106 ? 0.980 1.427 -4.714 1.00 98.75 106 ALA A CA 1
ATOM 817 C C . ALA A 1 106 ? 2.471 1.623 -4.410 1.00 98.75 106 ALA A C 1
ATOM 819 O O . ALA A 1 106 ? 3.290 0.890 -4.957 1.00 98.75 106 ALA A O 1
ATOM 820 N N . ALA A 1 107 ? 2.829 2.515 -3.487 1.00 98.81 107 ALA A N 1
ATOM 821 C CA . ALA A 1 107 ? 4.211 2.795 -3.099 1.00 98.81 107 ALA A CA 1
ATOM 822 C C . ALA A 1 107 ? 4.939 1.566 -2.537 1.00 98.81 107 ALA A C 1
ATOM 824 O O . ALA A 1 107 ? 6.041 1.254 -2.992 1.00 98.81 107 ALA A O 1
ATOM 825 N N . TRP A 1 108 ? 4.292 0.806 -1.645 1.00 98.62 108 TRP A N 1
ATOM 826 C CA . TRP A 1 108 ? 4.816 -0.448 -1.081 1.00 98.62 108 TRP A CA 1
ATOM 827 C C . TRP A 1 108 ? 5.181 -1.491 -2.139 1.00 98.62 108 TRP A C 1
ATOM 829 O O . TRP A 1 108 ? 5.978 -2.386 -1.870 1.00 98.62 108 TRP A O 1
ATOM 839 N N . LYS A 1 109 ? 4.612 -1.397 -3.345 1.00 98.69 109 LYS A N 1
ATOM 840 C CA . LYS A 1 109 ? 4.932 -2.291 -4.463 1.00 98.69 109 LYS A CA 1
ATOM 841 C C . LYS A 1 109 ? 5.862 -1.617 -5.466 1.00 98.69 109 LYS A C 1
ATOM 843 O O . LYS A 1 109 ? 6.887 -2.192 -5.811 1.00 98.69 109 LYS A O 1
ATOM 848 N N . ILE A 1 110 ? 5.555 -0.397 -5.899 1.00 98.75 110 ILE A N 1
ATOM 849 C CA . ILE A 1 110 ? 6.336 0.360 -6.886 1.00 98.75 110 ILE A CA 1
ATOM 850 C C . ILE A 1 110 ? 7.779 0.526 -6.416 1.00 98.75 110 ILE A C 1
ATOM 852 O O . ILE A 1 110 ? 8.696 0.172 -7.157 1.00 98.75 110 ILE A O 1
ATOM 856 N N . ALA A 1 111 ? 7.986 1.019 -5.193 1.00 98.62 111 ALA A N 1
ATOM 857 C CA . ALA A 1 111 ? 9.315 1.341 -4.692 1.00 98.62 111 ALA A CA 1
ATOM 858 C C . ALA A 1 111 ? 10.260 0.123 -4.718 1.00 98.62 111 ALA A C 1
ATOM 860 O O . ALA A 1 111 ? 11.281 0.208 -5.402 1.00 98.62 111 ALA A O 1
ATOM 861 N N . PRO A 1 112 ? 9.946 -1.036 -4.097 1.00 98.12 112 PRO A N 1
ATOM 862 C CA . PRO A 1 112 ? 10.843 -2.191 -4.149 1.00 98.12 112 PRO A CA 1
ATOM 863 C C . PRO A 1 112 ? 10.981 -2.822 -5.536 1.00 98.12 112 PRO A C 1
ATOM 865 O O . PRO A 1 112 ? 12.059 -3.320 -5.863 1.00 98.12 112 PRO A O 1
ATOM 868 N N . ILE A 1 113 ? 9.939 -2.786 -6.370 1.00 98.44 113 ILE A N 1
ATOM 869 C CA . ILE A 1 113 ? 9.999 -3.304 -7.745 1.00 98.44 113 ILE A CA 1
ATOM 870 C C . ILE A 1 113 ? 11.009 -2.504 -8.572 1.00 98.44 113 ILE A C 1
ATOM 872 O O . ILE A 1 113 ? 11.907 -3.096 -9.181 1.00 98.44 113 ILE A O 1
ATOM 876 N N . LEU A 1 114 ? 10.886 -1.173 -8.555 1.00 98.19 114 LEU A N 1
ATOM 877 C CA . LEU A 1 114 ? 11.803 -0.276 -9.250 1.00 98.19 114 LEU A CA 1
ATOM 878 C C . LEU A 1 114 ? 13.218 -0.416 -8.691 1.00 98.19 114 LEU A C 1
ATOM 880 O O . LEU A 1 114 ? 14.157 -0.584 -9.466 1.00 98.19 114 LEU A O 1
ATOM 884 N N . ALA A 1 115 ? 13.365 -0.435 -7.363 1.00 97.12 115 ALA A N 1
ATOM 885 C CA . ALA A 1 115 ? 14.655 -0.570 -6.691 1.00 97.12 115 ALA A CA 1
ATOM 886 C C . ALA A 1 115 ? 15.403 -1.840 -7.143 1.00 97.12 115 ALA A C 1
ATOM 888 O O . ALA A 1 115 ? 16.589 -1.787 -7.493 1.00 97.12 115 ALA A O 1
ATOM 889 N N . ALA A 1 116 ? 14.691 -2.966 -7.221 1.00 96.44 116 ALA A N 1
ATOM 890 C CA . ALA A 1 116 ? 15.236 -4.253 -7.640 1.00 96.44 116 ALA A CA 1
ATOM 891 C C . ALA A 1 116 ? 15.530 -4.356 -9.151 1.00 96.44 116 ALA A C 1
ATOM 893 O O . ALA A 1 116 ? 16.017 -5.393 -9.592 1.00 96.44 116 ALA A O 1
ATOM 894 N N . GLY A 1 117 ? 15.261 -3.313 -9.947 1.00 96.44 117 GLY A N 1
ATOM 895 C CA . GLY A 1 117 ? 15.525 -3.298 -11.391 1.00 96.44 117 GLY A CA 1
ATOM 896 C C . GLY A 1 117 ? 14.429 -3.952 -12.235 1.00 96.44 117 GLY A C 1
ATOM 897 O O . GLY A 1 117 ? 14.676 -4.333 -13.376 1.00 96.44 117 GLY A O 1
ATOM 898 N N . ASN A 1 118 ? 13.219 -4.098 -11.689 1.00 98.19 118 ASN A N 1
ATOM 899 C CA . ASN A 1 118 ? 12.065 -4.621 -12.417 1.00 98.19 118 ASN A CA 1
ATOM 900 C C . ASN A 1 118 ? 11.242 -3.490 -13.036 1.00 98.19 118 ASN A C 1
ATOM 902 O O . ASN A 1 118 ? 11.306 -2.340 -12.607 1.00 98.19 118 ASN A O 1
ATOM 906 N N . THR A 1 119 ? 10.418 -3.857 -14.010 1.00 98.62 119 THR A N 1
ATOM 907 C CA . THR A 1 119 ? 9.372 -2.990 -14.573 1.00 98.62 119 THR A CA 1
ATOM 908 C C . THR A 1 119 ? 8.012 -3.467 -14.095 1.00 98.62 119 THR A C 1
ATOM 910 O O . THR A 1 119 ? 7.876 -4.616 -13.660 1.00 98.62 119 THR A O 1
ATOM 913 N N . LEU A 1 120 ? 6.996 -2.611 -14.170 1.00 98.69 120 LEU A N 1
ATOM 914 C CA . LEU A 1 120 ? 5.662 -2.986 -13.727 1.00 98.69 120 LEU A CA 1
ATOM 915 C C . LEU A 1 120 ? 4.516 -2.427 -14.554 1.00 98.69 120 LEU A C 1
ATOM 917 O O . LEU A 1 120 ? 4.600 -1.367 -15.179 1.00 98.69 120 LEU A O 1
ATOM 921 N N . VAL A 1 121 ? 3.409 -3.157 -14.458 1.00 98.75 121 VAL A N 1
ATOM 922 C CA . VAL A 1 121 ? 2.074 -2.716 -14.849 1.00 98.75 121 VAL A CA 1
ATOM 923 C C . VAL A 1 121 ? 1.203 -2.766 -13.599 1.00 98.75 121 VAL A C 1
ATOM 925 O O . VAL A 1 121 ? 0.986 -3.844 -13.047 1.00 98.75 121 VAL A O 1
ATOM 928 N N . ILE A 1 122 ? 0.729 -1.615 -13.128 1.00 98.81 122 ILE A N 1
ATOM 929 C CA . ILE A 1 122 ? -0.118 -1.502 -11.939 1.00 98.81 122 ILE A CA 1
ATOM 930 C C . ILE A 1 122 ? -1.573 -1.221 -12.313 1.00 98.81 122 ILE A C 1
ATOM 932 O O . ILE A 1 122 ? -1.870 -0.309 -13.082 1.00 98.81 122 ILE A O 1
ATOM 936 N N . LYS A 1 123 ? -2.486 -1.997 -11.722 1.00 98.69 123 LYS A N 1
ATOM 937 C CA . LYS A 1 123 ? -3.930 -1.778 -11.755 1.00 98.69 123 LYS A CA 1
ATOM 938 C C . LYS A 1 123 ? -4.433 -1.363 -10.371 1.00 98.69 123 LYS A C 1
ATOM 940 O O . LYS A 1 123 ? -4.642 -2.245 -9.527 1.00 98.69 123 LYS A O 1
ATOM 945 N N . PRO A 1 124 ? -4.664 -0.062 -10.119 1.00 98.62 124 PRO A N 1
ATOM 946 C CA . PRO A 1 124 ? -5.299 0.367 -8.883 1.00 98.62 124 PRO A CA 1
ATOM 947 C C . PRO A 1 124 ? -6.756 -0.076 -8.833 1.00 98.62 124 PRO A C 1
ATOM 949 O O . PRO A 1 124 ? -7.376 -0.303 -9.878 1.00 98.62 124 PRO A O 1
ATOM 952 N N . SER A 1 125 ? -7.321 -0.195 -7.631 1.00 98.38 125 SER A N 1
ATOM 953 C CA . SER A 1 125 ? -8.759 -0.412 -7.467 1.00 98.38 125 SER A CA 1
ATOM 954 C C . SER A 1 125 ? -9.555 0.615 -8.272 1.00 98.38 125 SER A C 1
ATOM 956 O O . SER A 1 125 ? -9.278 1.812 -8.237 1.00 98.38 125 SER A O 1
ATOM 958 N N . GLU A 1 126 ? -10.571 0.141 -8.983 1.00 97.19 126 GLU A N 1
ATOM 959 C CA . GLU A 1 126 ? -11.507 0.970 -9.740 1.00 97.19 126 GLU A CA 1
ATOM 960 C C . GLU A 1 126 ? -12.291 1.945 -8.853 1.00 97.19 126 GLU A C 1
ATOM 962 O O . GLU A 1 126 ? -12.787 2.948 -9.353 1.00 97.19 126 GLU A O 1
ATOM 967 N N . GLN A 1 127 ? -12.389 1.665 -7.549 1.00 97.38 127 GLN A N 1
ATOM 968 C CA . GLN A 1 127 ? -13.086 2.529 -6.599 1.00 97.38 127 GLN A CA 1
ATOM 969 C C . GLN A 1 127 ? -12.278 3.778 -6.262 1.00 97.38 127 GLN A C 1
ATOM 971 O O . GLN A 1 127 ? -12.863 4.818 -5.996 1.00 97.38 127 GLN A O 1
ATOM 976 N N . THR A 1 128 ? -10.949 3.667 -6.249 1.00 98.06 128 THR A N 1
ATOM 977 C CA . THR A 1 128 ? -10.072 4.724 -5.744 1.00 98.06 128 THR A CA 1
ATOM 978 C C . THR A 1 128 ? -8.774 4.871 -6.560 1.00 98.06 128 THR A C 1
ATOM 980 O O . THR A 1 128 ? -7.681 4.889 -5.999 1.00 98.06 128 THR A O 1
ATOM 983 N N . PRO A 1 129 ? -8.837 5.081 -7.888 1.00 98.38 129 PRO A N 1
ATOM 984 C CA . PRO A 1 129 ? -7.641 5.102 -8.733 1.00 98.38 129 PRO A CA 1
ATOM 985 C C . PRO A 1 129 ? -6.855 6.424 -8.719 1.00 98.38 129 PRO A C 1
ATOM 987 O O . PRO A 1 129 ? -5.723 6.466 -9.203 1.00 98.38 129 PRO A O 1
ATOM 990 N N . LEU A 1 130 ? -7.458 7.514 -8.233 1.00 98.62 130 LEU A N 1
ATOM 991 C CA . LEU A 1 130 ? -7.033 8.877 -8.563 1.00 98.62 130 LEU A CA 1
ATOM 992 C C . LEU A 1 130 ? -5.610 9.222 -8.114 1.00 98.62 130 LEU A C 1
ATOM 994 O O . LEU A 1 130 ? -4.859 9.818 -8.880 1.00 98.62 130 LEU A O 1
ATOM 998 N N . THR A 1 131 ? -5.199 8.828 -6.914 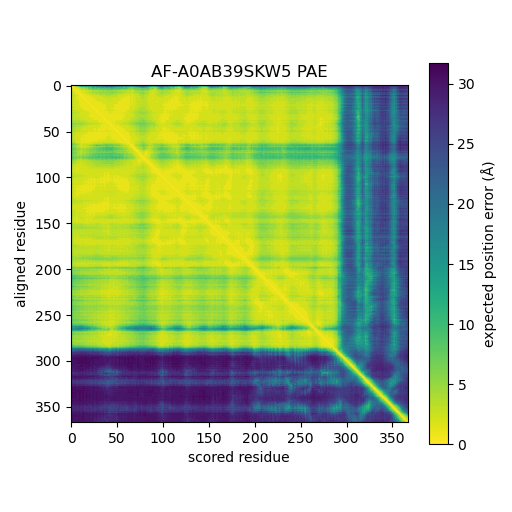1.00 98.69 131 THR A N 1
ATOM 999 C CA . THR A 1 131 ? -3.855 9.145 -6.408 1.00 98.69 131 THR A CA 1
ATOM 1000 C C . THR A 1 131 ? -2.761 8.295 -7.030 1.00 98.69 131 THR A C 1
ATOM 1002 O O . THR A 1 131 ? -1.668 8.804 -7.252 1.00 98.69 131 THR A O 1
ATOM 1005 N N . THR A 1 132 ? -3.045 7.044 -7.405 1.00 98.75 132 THR A N 1
ATOM 1006 C CA . THR A 1 132 ? -2.105 6.238 -8.207 1.00 98.75 132 THR A CA 1
ATOM 1007 C C . THR A 1 132 ? -1.901 6.861 -9.591 1.00 98.75 132 THR A C 1
ATOM 1009 O O . THR A 1 132 ? -0.774 6.927 -10.079 1.00 98.75 132 THR A O 1
ATOM 1012 N N . LEU A 1 133 ? -2.974 7.365 -10.210 1.00 98.75 133 LEU A N 1
ATOM 1013 C CA . LEU A 1 133 ? -2.888 8.088 -11.482 1.00 98.75 133 LEU A CA 1
ATOM 1014 C C . LEU A 1 133 ? -2.109 9.395 -11.339 1.00 98.75 133 LEU A C 1
ATOM 1016 O O . LEU A 1 133 ? -1.225 9.669 -12.148 1.00 98.75 133 LEU A O 1
ATOM 1020 N N . LYS A 1 134 ? -2.379 10.169 -10.282 1.00 98.88 134 LYS A N 1
ATOM 1021 C CA . LYS A 1 134 ? -1.657 11.416 -10.026 1.00 98.88 134 LYS A CA 1
ATOM 1022 C C . LYS A 1 134 ? -0.181 11.173 -9.721 1.00 98.88 134 LYS A C 1
ATOM 1024 O O . LYS A 1 134 ? 0.659 11.918 -10.205 1.00 98.88 134 LYS A O 1
ATOM 1029 N N . PHE A 1 135 ? 0.148 10.113 -8.982 1.00 98.81 135 PHE A N 1
ATOM 1030 C CA . PHE A 1 135 ? 1.528 9.669 -8.793 1.00 98.81 135 PHE A CA 1
ATOM 1031 C C . PHE A 1 135 ? 2.214 9.418 -10.139 1.00 98.81 135 PHE A C 1
ATOM 1033 O O . PHE A 1 135 ? 3.288 9.958 -10.375 1.00 98.81 135 PHE A O 1
ATOM 1040 N N . ALA A 1 136 ? 1.580 8.651 -11.031 1.00 98.56 136 ALA A N 1
ATOM 1041 C CA . ALA A 1 136 ? 2.153 8.335 -12.336 1.00 98.56 136 ALA A CA 1
ATOM 1042 C C . ALA A 1 136 ? 2.362 9.583 -13.203 1.00 98.56 136 ALA A C 1
ATOM 1044 O O . ALA A 1 136 ? 3.408 9.704 -13.830 1.00 98.56 136 ALA A O 1
ATOM 1045 N N . GLU A 1 137 ? 1.418 10.528 -13.190 1.00 98.50 137 GLU A N 1
ATOM 1046 C CA . GLU A 1 137 ? 1.571 11.836 -13.841 1.00 98.50 137 GLU A CA 1
ATOM 1047 C C . GLU A 1 137 ? 2.771 12.607 -13.271 1.00 98.50 137 GLU A C 1
ATOM 1049 O O . GLU A 1 137 ? 3.608 13.099 -14.022 1.00 98.50 137 GLU A O 1
ATOM 1054 N N . LEU A 1 138 ? 2.881 12.671 -11.940 1.00 98.69 138 LEU A N 1
ATOM 1055 C CA . LEU A 1 138 ? 3.930 13.418 -11.249 1.00 98.69 138 LEU A CA 1
ATOM 1056 C C . LEU A 1 138 ? 5.332 12.846 -11.453 1.00 98.69 138 LEU A C 1
ATOM 1058 O O . LEU A 1 138 ? 6.280 13.574 -11.194 1.00 98.69 138 LEU A O 1
ATOM 1062 N N . VAL A 1 139 ? 5.493 11.582 -11.850 1.00 98.25 139 VAL A N 1
ATOM 1063 C CA . VAL A 1 139 ? 6.816 10.949 -12.028 1.00 98.25 139 VAL A CA 1
ATOM 1064 C C . VAL A 1 139 ? 7.097 10.525 -13.470 1.00 98.25 139 VAL A C 1
ATOM 1066 O O . VAL A 1 139 ? 8.119 9.891 -13.729 1.00 98.25 139 VAL A O 1
ATOM 1069 N N . ALA A 1 140 ? 6.205 10.850 -14.409 1.00 97.06 140 ALA A N 1
ATOM 1070 C CA . ALA A 1 140 ? 6.294 10.403 -15.798 1.00 97.06 140 ALA A CA 1
ATOM 1071 C C . ALA A 1 140 ? 7.584 10.864 -16.498 1.00 97.06 140 ALA A C 1
ATOM 1073 O O . ALA A 1 140 ? 8.125 10.133 -17.322 1.00 97.06 140 ALA A O 1
ATOM 1074 N N . ASP A 1 141 ? 8.090 12.050 -16.152 1.00 97.62 141 ASP A N 1
ATOM 1075 C CA . ASP A 1 141 ? 9.339 12.618 -16.673 1.00 97.62 141 ASP A CA 1
ATOM 1076 C C . ASP A 1 141 ? 10.601 11.978 -16.074 1.00 97.62 141 ASP A C 1
ATOM 1078 O O . ASP A 1 141 ? 11.682 12.094 -16.649 1.00 97.62 141 ASP A O 1
ATOM 1082 N N . LEU A 1 142 ? 10.477 11.300 -14.929 1.00 97.31 142 LEU A N 1
ATOM 1083 C CA . LEU A 1 142 ? 11.609 10.733 -14.191 1.00 97.31 142 LEU A CA 1
ATOM 1084 C C . LEU A 1 142 ? 11.965 9.311 -14.635 1.00 97.31 142 LEU A C 1
ATOM 1086 O O . LEU A 1 142 ? 13.081 8.849 -14.395 1.00 97.31 142 LEU A O 1
ATOM 1090 N N . LEU A 1 143 ? 11.015 8.589 -15.233 1.00 95.12 143 LEU A N 1
ATOM 1091 C CA . LEU A 1 143 ? 11.161 7.175 -15.569 1.00 95.12 143 LEU A CA 1
ATOM 1092 C C . LEU A 1 143 ? 11.188 6.968 -17.088 1.00 95.12 143 LEU A C 1
ATOM 1094 O O . LEU A 1 143 ? 10.371 7.553 -17.799 1.00 95.12 143 LEU A O 1
ATOM 1098 N N . PRO A 1 144 ? 12.058 6.082 -17.610 1.00 94.56 144 PRO A N 1
ATOM 1099 C CA . PRO A 1 144 ? 12.002 5.707 -19.015 1.00 94.56 144 PRO A CA 1
ATOM 1100 C C . PRO A 1 144 ? 10.618 5.145 -19.397 1.00 94.56 144 PRO A C 1
ATOM 1102 O O . PRO A 1 144 ? 10.028 4.385 -18.615 1.00 94.56 144 PRO A O 1
ATOM 1105 N N . PRO A 1 145 ? 10.102 5.448 -20.605 1.00 95.69 145 PRO A N 1
ATOM 1106 C CA . PRO A 1 145 ? 8.821 4.923 -21.062 1.00 95.69 145 PRO A CA 1
ATOM 1107 C C . PRO A 1 145 ? 8.744 3.397 -20.947 1.00 95.69 145 PRO A C 1
ATOM 1109 O O . PRO A 1 145 ? 9.631 2.676 -21.406 1.00 95.69 145 PRO A O 1
ATOM 1112 N N . GLY A 1 146 ? 7.669 2.897 -20.338 1.00 96.19 146 GLY A N 1
ATOM 1113 C CA . GLY A 1 146 ? 7.433 1.464 -20.152 1.00 96.19 146 GLY A CA 1
ATOM 1114 C C . GLY A 1 146 ? 7.985 0.863 -18.856 1.00 96.19 146 GLY A C 1
ATOM 1115 O O . GLY A 1 146 ? 7.689 -0.301 -18.584 1.00 96.19 146 GLY A O 1
ATOM 1116 N N . VAL A 1 147 ? 8.736 1.612 -18.036 1.00 98.19 147 VAL A N 1
ATOM 1117 C CA . VAL A 1 147 ? 9.224 1.124 -16.728 1.00 98.19 147 VAL A CA 1
ATOM 1118 C C . VAL A 1 147 ? 8.092 1.019 -15.705 1.00 98.19 147 VAL A C 1
ATOM 1120 O O . VAL A 1 147 ? 7.956 -0.006 -15.035 1.00 98.19 147 VAL A O 1
ATOM 1123 N N . LEU A 1 148 ? 7.252 2.049 -15.629 1.00 98.44 148 LEU A N 1
ATOM 1124 C CA . LEU A 1 148 ? 6.025 2.089 -14.841 1.00 98.44 148 LEU A CA 1
ATOM 1125 C C . LEU A 1 148 ? 4.855 2.333 -15.791 1.00 98.44 148 LEU A C 1
ATOM 1127 O O . LEU A 1 148 ? 4.836 3.327 -16.512 1.00 98.44 148 LEU A O 1
ATOM 1131 N N . ASN A 1 149 ? 3.868 1.443 -15.768 1.00 98.50 149 ASN A N 1
ATOM 1132 C CA . ASN A 1 149 ? 2.651 1.567 -16.563 1.00 98.50 149 ASN A CA 1
ATOM 1133 C C . ASN A 1 149 ? 1.450 1.448 -15.632 1.00 98.50 149 ASN A C 1
ATOM 1135 O O . ASN A 1 149 ? 1.422 0.551 -14.791 1.00 98.50 149 ASN A O 1
ATOM 1139 N N . VAL A 1 150 ? 0.448 2.308 -15.795 1.00 98.50 150 VAL A N 1
ATOM 1140 C CA . VAL A 1 150 ? -0.799 2.242 -15.023 1.00 98.50 150 VAL A CA 1
ATOM 1141 C C . VAL A 1 150 ? -1.943 1.879 -15.957 1.00 98.50 150 VAL A C 1
ATOM 1143 O O . VAL A 1 150 ? -2.081 2.476 -17.022 1.00 98.50 150 VAL A O 1
ATOM 1146 N N . VAL A 1 151 ? -2.760 0.903 -15.564 1.00 98.06 151 VAL A N 1
ATOM 1147 C CA . VAL A 1 151 ? -3.956 0.491 -16.309 1.00 98.06 151 VAL A CA 1
ATOM 1148 C C . VAL A 1 151 ? -5.177 0.494 -15.399 1.00 98.06 151 VAL A C 1
ATOM 1150 O O . VAL A 1 151 ? -5.157 -0.052 -14.299 1.00 98.06 151 VAL A O 1
ATOM 1153 N N . ASN A 1 152 ? -6.273 1.085 -15.863 1.00 97.31 152 ASN A N 1
ATOM 1154 C CA . ASN A 1 152 ? -7.543 1.093 -15.141 1.00 97.31 152 ASN A CA 1
ATOM 1155 C C . ASN A 1 152 ? -8.488 0.027 -15.695 1.00 97.31 152 ASN A C 1
ATOM 1157 O O . ASN A 1 152 ? -8.427 -0.350 -16.861 1.00 97.31 152 ASN A O 1
ATOM 1161 N N . GLY A 1 153 ? -9.394 -0.440 -14.843 1.00 97.12 153 GLY A N 1
ATOM 1162 C CA . GLY A 1 153 ? -10.426 -1.406 -15.206 1.00 97.12 153 GLY A CA 1
ATOM 1163 C C . GLY A 1 153 ? -10.797 -2.287 -14.024 1.00 97.12 153 GLY A C 1
ATOM 1164 O O . GLY A 1 153 ? -10.087 -2.312 -13.021 1.00 97.12 153 GLY A O 1
ATOM 1165 N N . TYR A 1 154 ? -11.904 -3.015 -14.124 1.00 97.69 154 TYR A N 1
ATOM 1166 C CA . TYR A 1 154 ? -12.372 -3.891 -13.048 1.00 97.69 154 TYR A CA 1
ATOM 1167 C C . TYR A 1 154 ? -11.408 -5.046 -12.772 1.00 97.69 154 TYR A C 1
ATOM 1169 O O . TYR A 1 154 ? -10.771 -5.571 -13.690 1.00 97.69 154 TYR A O 1
ATOM 1177 N N . GLY A 1 155 ? -11.341 -5.491 -11.514 1.00 94.81 155 GLY A N 1
ATOM 1178 C CA . GLY A 1 155 ? -10.495 -6.625 -11.119 1.00 94.81 155 GLY A CA 1
ATOM 1179 C C . GLY A 1 155 ? -10.770 -7.903 -11.923 1.00 94.81 155 GLY A C 1
ATOM 1180 O O . GLY A 1 155 ? -9.830 -8.554 -12.367 1.00 94.81 155 GLY A O 1
ATOM 1181 N N . ALA A 1 156 ? -12.044 -8.206 -12.188 1.00 95.44 156 ALA A N 1
ATOM 1182 C CA . ALA A 1 156 ? -12.461 -9.386 -12.954 1.00 95.44 156 ALA A CA 1
ATOM 1183 C C . ALA A 1 156 ? -12.058 -9.354 -14.441 1.00 95.44 156 ALA A C 1
ATOM 1185 O O . ALA A 1 156 ? -12.090 -10.390 -15.091 1.00 95.44 156 ALA A O 1
ATOM 1186 N N . VAL A 1 157 ? -11.687 -8.185 -14.976 1.00 97.00 157 VAL A N 1
ATOM 1187 C CA . VAL A 1 157 ? -11.317 -8.017 -16.388 1.00 97.00 157 VAL A CA 1
ATOM 1188 C C . VAL A 1 157 ? -9.841 -7.655 -16.498 1.00 97.00 157 VAL A C 1
ATOM 1190 O O . VAL A 1 157 ? -9.024 -8.480 -16.894 1.00 97.00 157 VAL A O 1
ATOM 1193 N N . ALA A 1 158 ? -9.470 -6.440 -16.090 1.00 97.50 158 ALA A N 1
ATOM 1194 C CA . ALA A 1 158 ? -8.101 -5.948 -16.206 1.00 97.50 158 ALA A CA 1
ATOM 1195 C C . ALA A 1 158 ? -7.145 -6.678 -15.249 1.00 97.50 158 ALA A C 1
ATOM 1197 O O . ALA A 1 158 ? -6.034 -7.027 -15.637 1.00 97.50 158 ALA A O 1
ATOM 1198 N N . GLY A 1 159 ? -7.584 -6.946 -14.013 1.00 96.88 159 GLY A N 1
ATOM 1199 C CA . GLY A 1 159 ? -6.777 -7.675 -13.028 1.00 96.88 159 GLY A CA 1
ATOM 1200 C C . GLY A 1 159 ? -6.544 -9.134 -13.424 1.00 96.88 159 GLY A C 1
ATOM 1201 O O . GLY A 1 159 ? -5.406 -9.598 -13.396 1.00 96.88 159 GLY A O 1
ATOM 1202 N N . ALA A 1 160 ? -7.602 -9.831 -13.848 1.00 96.69 160 ALA A N 1
ATOM 1203 C CA . ALA A 1 160 ? -7.517 -11.200 -14.356 1.00 96.69 160 ALA A CA 1
ATOM 1204 C C . ALA A 1 160 ? -6.598 -11.284 -15.582 1.00 96.69 160 ALA A C 1
ATOM 1206 O O . ALA A 1 160 ? -5.640 -12.056 -15.582 1.00 96.69 160 ALA A O 1
ATOM 1207 N N . ARG A 1 161 ? -6.796 -10.400 -16.571 1.00 97.56 161 ARG A N 1
ATOM 1208 C CA . ARG A 1 161 ? -5.964 -10.389 -17.777 1.00 97.56 161 ARG A CA 1
ATOM 1209 C C . ARG A 1 161 ? -4.491 -10.124 -17.473 1.00 97.56 161 ARG A C 1
ATOM 1211 O O . ARG A 1 161 ? -3.624 -10.730 -18.099 1.00 97.56 161 ARG A O 1
ATOM 1218 N N . LEU A 1 162 ? -4.204 -9.236 -16.521 1.00 97.56 162 LEU A N 1
ATOM 1219 C CA . LEU A 1 162 ? -2.839 -8.971 -16.071 1.00 97.56 162 LEU A CA 1
ATOM 1220 C C . LEU A 1 162 ? -2.210 -10.207 -15.409 1.00 97.56 162 LEU A C 1
ATOM 1222 O O . LEU A 1 162 ? -1.043 -10.494 -15.659 1.00 97.56 162 LEU A O 1
ATOM 1226 N N . ALA A 1 163 ? -2.976 -10.948 -14.602 1.00 96.94 163 ALA A N 1
ATOM 1227 C CA . ALA A 1 163 ? -2.511 -12.172 -13.949 1.00 96.94 163 ALA A CA 1
ATOM 1228 C C . ALA A 1 163 ? -2.218 -13.317 -14.936 1.00 96.94 163 ALA A C 1
ATOM 1230 O O . ALA A 1 163 ? -1.265 -14.069 -14.735 1.00 96.94 163 ALA A O 1
ATOM 1231 N N . GLU A 1 164 ? -3.003 -13.419 -16.007 1.00 96.75 164 GLU A N 1
ATOM 1232 C CA . GLU A 1 164 ? -2.869 -14.439 -17.058 1.00 96.75 164 GLU A CA 1
ATOM 1233 C C . GLU A 1 164 ? -1.763 -14.135 -18.077 1.00 96.75 164 GLU A C 1
ATOM 1235 O O . GLU A 1 164 ? -1.376 -15.008 -18.854 1.00 96.75 164 GLU A O 1
ATOM 1240 N N . HIS A 1 165 ? -1.278 -12.892 -18.139 1.00 97.12 165 HIS A N 1
ATOM 1241 C CA . HIS A 1 165 ? -0.416 -12.471 -19.236 1.00 97.12 165 HIS A CA 1
ATOM 1242 C C . HIS A 1 165 ? 0.918 -13.250 -19.239 1.00 97.12 165 HIS A C 1
ATOM 1244 O O . HIS A 1 165 ? 1.625 -13.255 -18.222 1.00 97.12 165 HIS A O 1
ATOM 1250 N N . PRO A 1 166 ? 1.317 -13.872 -20.370 1.00 95.44 166 PRO A N 1
ATOM 1251 C CA . PRO A 1 166 ? 2.493 -14.745 -20.416 1.00 95.44 166 PRO A CA 1
ATOM 1252 C C . PRO A 1 166 ? 3.791 -14.000 -20.078 1.00 95.44 166 PRO A C 1
ATOM 1254 O O . PRO A 1 166 ? 4.622 -14.530 -19.344 1.00 95.44 166 PRO A O 1
ATOM 1257 N N . ASP A 1 167 ? 3.913 -12.742 -20.512 1.00 95.12 167 ASP A N 1
ATOM 1258 C CA . ASP A 1 167 ? 5.118 -11.925 -20.293 1.00 95.12 167 ASP A CA 1
ATOM 1259 C C . ASP A 1 167 ? 5.274 -11.373 -18.866 1.00 95.12 167 ASP A C 1
ATOM 1261 O O . ASP A 1 167 ? 6.291 -10.753 -18.554 1.00 95.12 167 ASP A O 1
ATOM 1265 N N . VAL A 1 168 ? 4.290 -11.569 -17.982 1.00 97.38 168 VAL A N 1
ATOM 1266 C CA . VAL A 1 168 ? 4.388 -11.121 -16.587 1.00 97.38 168 VAL A CA 1
ATOM 1267 C C . VAL A 1 168 ? 5.119 -12.174 -15.758 1.00 97.38 168 VAL A C 1
ATOM 1269 O O . VAL A 1 168 ? 4.671 -13.304 -15.635 1.00 97.38 168 VAL A O 1
ATOM 1272 N N . ASN A 1 169 ? 6.244 -11.833 -15.140 1.00 98.00 169 ASN A N 1
ATOM 1273 C CA . ASN A 1 169 ? 7.075 -12.789 -14.398 1.00 98.00 169 ASN A CA 1
ATOM 1274 C C . ASN A 1 169 ? 6.591 -13.023 -12.954 1.00 98.00 169 ASN A C 1
ATOM 1276 O O . ASN A 1 169 ? 6.905 -14.050 -12.348 1.00 98.00 169 ASN A O 1
ATOM 1280 N N . MET A 1 170 ? 5.835 -12.076 -12.397 1.00 98.62 170 MET A N 1
ATOM 1281 C CA . MET A 1 170 ? 5.323 -12.131 -11.029 1.00 98.62 170 MET A CA 1
ATOM 1282 C C . MET A 1 170 ? 4.048 -11.303 -10.882 1.00 98.62 170 MET A C 1
ATOM 1284 O O . MET A 1 170 ? 3.945 -10.236 -11.485 1.00 98.62 170 MET A O 1
ATOM 1288 N N . ILE A 1 171 ? 3.117 -11.755 -10.037 1.00 98.62 171 ILE A N 1
ATOM 1289 C CA . ILE A 1 171 ? 1.952 -10.966 -9.620 1.00 98.62 171 ILE A CA 1
ATOM 1290 C C . ILE A 1 171 ? 2.058 -10.590 -8.144 1.00 98.62 171 ILE A C 1
ATOM 1292 O O . ILE A 1 171 ? 2.177 -11.454 -7.275 1.00 98.62 171 ILE A O 1
ATOM 1296 N N . ALA A 1 172 ? 1.975 -9.293 -7.860 1.00 98.62 172 ALA A N 1
ATOM 1297 C CA . ALA A 1 172 ? 1.881 -8.755 -6.511 1.00 98.62 172 ALA A CA 1
ATOM 1298 C C . ALA A 1 172 ? 0.472 -8.193 -6.275 1.00 98.62 172 ALA A C 1
ATOM 1300 O O . ALA A 1 172 ? 0.107 -7.158 -6.835 1.00 98.62 172 ALA A O 1
ATOM 1301 N N . LEU A 1 173 ? -0.312 -8.852 -5.423 1.00 98.56 173 LEU A N 1
ATOM 1302 C CA . LEU A 1 173 ? -1.673 -8.439 -5.080 1.00 98.56 173 LEU A CA 1
ATOM 1303 C C . LEU A 1 173 ? -1.759 -8.084 -3.596 1.00 98.56 173 LEU A C 1
ATOM 1305 O O . LEU A 1 173 ? -1.281 -8.830 -2.745 1.00 98.56 173 LEU A O 1
ATOM 1309 N N . THR A 1 174 ? -2.406 -6.960 -3.299 1.00 98.50 174 THR A N 1
ATOM 1310 C CA . THR A 1 174 ? -2.998 -6.729 -1.979 1.00 98.50 174 THR A CA 1
ATOM 1311 C C . THR A 1 174 ? -4.515 -6.672 -2.137 1.00 98.50 174 THR A C 1
ATOM 1313 O O . THR A 1 174 ? -5.018 -5.926 -2.978 1.00 98.50 174 THR A O 1
ATOM 1316 N N . GLY A 1 175 ? -5.263 -7.479 -1.381 1.00 96.19 175 GLY A N 1
ATOM 1317 C CA . GLY A 1 175 ? -6.716 -7.548 -1.547 1.00 96.19 175 GLY A CA 1
ATOM 1318 C C . GLY A 1 175 ? -7.405 -8.647 -0.743 1.00 96.19 175 GLY A C 1
ATOM 1319 O O . GLY A 1 175 ? -6.954 -9.058 0.320 1.00 96.19 175 GLY A O 1
ATOM 1320 N N . SER A 1 176 ? -8.551 -9.119 -1.237 1.00 96.06 176 SER A N 1
ATOM 1321 C CA . SER A 1 176 ? -9.325 -10.152 -0.540 1.00 96.06 176 SER A CA 1
ATOM 1322 C C . SER A 1 176 ? -8.686 -11.539 -0.664 1.00 96.06 176 SER A C 1
ATOM 1324 O O . SER A 1 176 ? -8.044 -11.846 -1.669 1.00 96.06 176 SER A O 1
ATOM 1326 N N . VAL A 1 177 ? -8.953 -12.426 0.303 1.00 97.06 177 VAL A N 1
ATOM 1327 C CA . VAL A 1 177 ? -8.529 -13.839 0.242 1.00 97.06 177 VAL A CA 1
ATOM 1328 C C . VAL A 1 177 ? -9.036 -14.528 -1.030 1.00 97.06 177 VAL A C 1
ATOM 1330 O O . VAL A 1 177 ? -8.300 -15.293 -1.648 1.00 97.06 177 VAL A O 1
ATOM 1333 N N . ASN A 1 178 ? -10.264 -14.230 -1.463 1.00 96.38 178 ASN A N 1
ATOM 1334 C CA . ASN A 1 178 ? -10.839 -14.805 -2.682 1.00 96.38 178 ASN A CA 1
ATOM 1335 C C . ASN A 1 178 ? -10.071 -14.357 -3.932 1.00 96.38 178 ASN A C 1
ATOM 1337 O O . ASN A 1 178 ? -9.726 -15.189 -4.770 1.00 96.38 178 ASN A O 1
ATOM 1341 N N . SER A 1 179 ? -9.741 -13.066 -4.023 1.00 95.75 179 SER A N 1
ATOM 1342 C CA . SER A 1 179 ? -8.911 -12.521 -5.105 1.00 95.75 179 SER A CA 1
ATOM 1343 C C . SER A 1 179 ? -7.505 -13.128 -5.091 1.00 95.75 179 SER A C 1
ATOM 1345 O O . SER A 1 179 ? -6.997 -13.511 -6.140 1.00 95.75 179 SER A O 1
ATOM 1347 N N . GLY A 1 180 ? -6.901 -13.286 -3.908 1.00 97.44 180 GLY A N 1
ATOM 1348 C CA . GLY A 1 180 ? -5.598 -13.937 -3.748 1.00 97.44 180 GLY A CA 1
ATOM 1349 C C . GLY A 1 180 ? -5.594 -15.392 -4.209 1.00 97.44 180 GLY A C 1
ATOM 1350 O O . GLY A 1 180 ? -4.695 -15.800 -4.939 1.00 97.44 180 GLY A O 1
ATOM 1351 N N . ARG A 1 181 ? -6.627 -16.168 -3.854 1.00 97.75 181 ARG A N 1
ATOM 1352 C CA . ARG A 1 181 ? -6.788 -17.551 -4.333 1.00 97.75 181 ARG A CA 1
ATOM 1353 C C . ARG A 1 181 ? -6.947 -17.618 -5.849 1.00 97.75 181 ARG A C 1
ATOM 1355 O O . ARG A 1 181 ? -6.370 -18.511 -6.460 1.00 97.75 181 ARG A O 1
ATOM 1362 N N . ALA A 1 182 ? -7.711 -16.701 -6.445 1.00 96.81 182 ALA A N 1
ATOM 1363 C CA . ALA A 1 182 ? -7.862 -16.634 -7.896 1.00 96.81 182 ALA A CA 1
ATOM 1364 C C . ALA A 1 182 ? -6.511 -16.367 -8.579 1.00 96.81 182 ALA A C 1
ATOM 1366 O O . ALA A 1 182 ? -6.100 -17.155 -9.425 1.00 96.81 182 ALA A O 1
ATOM 1367 N N . VAL A 1 183 ? -5.772 -15.345 -8.129 1.00 97.00 183 VAL A N 1
ATOM 1368 C CA . VAL A 1 183 ? -4.429 -15.031 -8.647 1.00 97.00 183 VAL A CA 1
ATOM 1369 C C . VAL A 1 183 ? -3.464 -16.204 -8.480 1.00 97.00 183 VAL A C 1
ATOM 1371 O O . VAL A 1 183 ? -2.745 -16.527 -9.418 1.00 97.00 183 VAL A O 1
ATOM 1374 N N . ALA A 1 184 ? -3.451 -16.863 -7.320 1.00 97.25 184 ALA A N 1
ATOM 1375 C CA . ALA A 1 184 ? -2.567 -18.002 -7.075 1.00 97.25 184 ALA A CA 1
ATOM 1376 C C . ALA A 1 184 ? -2.855 -19.187 -8.013 1.00 97.25 184 ALA A C 1
ATOM 1378 O O . ALA A 1 184 ? -1.918 -19.834 -8.474 1.00 97.25 184 ALA A O 1
ATOM 1379 N N . ARG A 1 185 ? -4.133 -19.455 -8.319 1.00 97.50 185 ARG A N 1
ATOM 1380 C CA . ARG A 1 185 ? -4.525 -20.496 -9.283 1.00 97.50 185 ARG A CA 1
ATOM 1381 C C . ARG A 1 185 ? -4.042 -20.152 -10.687 1.00 97.50 185 ARG A C 1
ATOM 1383 O O . ARG A 1 185 ? -3.337 -20.952 -11.279 1.00 97.50 185 ARG A O 1
ATOM 1390 N N . THR A 1 186 ? -4.339 -18.946 -11.165 1.00 95.88 186 THR A N 1
ATOM 1391 C CA . THR A 1 186 ? -3.887 -18.471 -12.483 1.00 95.88 186 THR A CA 1
ATOM 1392 C C . THR A 1 186 ? -2.360 -18.464 -12.605 1.00 95.88 186 THR A C 1
ATOM 1394 O O . THR A 1 186 ? -1.803 -18.818 -13.640 1.00 95.88 186 THR A O 1
ATOM 1397 N N . ALA A 1 187 ? -1.649 -18.082 -11.542 1.00 95.50 187 ALA A N 1
ATOM 1398 C CA . ALA A 1 187 ? -0.191 -18.052 -11.546 1.00 95.50 187 ALA A CA 1
ATOM 1399 C C . ALA A 1 187 ? 0.439 -19.448 -11.695 1.00 95.50 187 ALA A C 1
ATOM 1401 O O . ALA A 1 187 ? 1.536 -19.554 -12.248 1.00 95.50 187 ALA A O 1
ATOM 1402 N N . ALA A 1 188 ? -0.249 -20.503 -11.241 1.00 96.06 188 ALA A N 1
ATOM 1403 C CA . ALA A 1 188 ? 0.229 -21.878 -11.341 1.00 96.06 188 A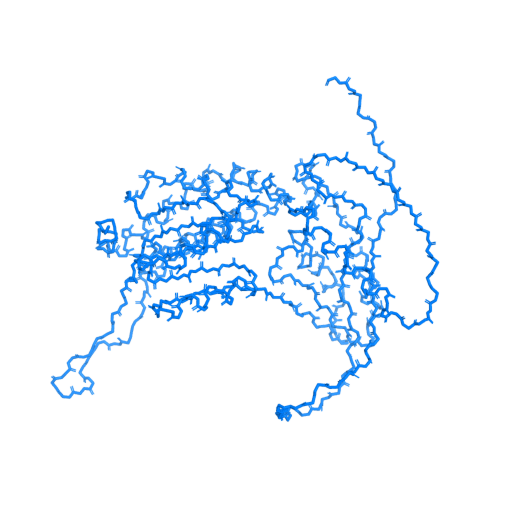LA A CA 1
ATOM 1404 C C . ALA A 1 188 ? 0.363 -22.346 -12.799 1.00 96.06 188 ALA A C 1
ATOM 1406 O O . ALA A 1 188 ? 1.328 -23.042 -13.110 1.00 96.06 188 ALA A O 1
ATOM 1407 N N . ASP A 1 189 ? -0.513 -21.887 -13.700 1.00 94.75 189 ASP A N 1
ATOM 1408 C CA . ASP A 1 189 ? -0.521 -22.286 -15.119 1.00 94.75 189 ASP A CA 1
ATOM 1409 C C . ASP A 1 189 ? 0.776 -21.914 -15.858 1.00 94.75 189 ASP A C 1
ATOM 1411 O O . ASP A 1 189 ? 1.144 -22.533 -16.853 1.00 94.75 189 ASP A O 1
ATOM 1415 N N . THR A 1 190 ? 1.496 -20.904 -15.363 1.00 94.19 190 THR A N 1
ATOM 1416 C CA . THR A 1 190 ? 2.768 -20.436 -15.945 1.00 94.19 190 THR A CA 1
ATOM 1417 C C . THR A 1 190 ? 3.913 -20.414 -14.935 1.00 94.19 190 THR A C 1
ATOM 1419 O O . THR A 1 190 ? 4.965 -19.838 -15.213 1.00 94.19 190 THR A O 1
ATOM 1422 N N . LEU A 1 191 ? 3.709 -21.008 -13.752 1.00 95.62 191 LEU A N 1
ATOM 1423 C CA . LEU A 1 191 ? 4.663 -21.038 -12.636 1.00 95.62 191 LEU A CA 1
ATOM 1424 C C . LEU A 1 191 ? 5.235 -19.656 -12.260 1.00 95.62 191 LEU A C 1
ATOM 1426 O O . LEU A 1 191 ? 6.372 -19.543 -11.789 1.00 95.62 191 LEU A O 1
ATOM 1430 N N . LYS A 1 192 ? 4.467 -18.580 -12.469 1.00 96.94 192 LYS A N 1
ATOM 1431 C CA . LYS A 1 192 ? 4.919 -17.227 -12.125 1.00 96.94 192 LYS A CA 1
ATOM 1432 C C . LYS A 1 192 ? 4.858 -16.995 -10.619 1.00 96.94 192 LYS A C 1
ATOM 1434 O O . LYS A 1 192 ? 4.020 -17.553 -9.913 1.00 96.94 192 LYS A O 1
ATOM 1439 N N . ARG A 1 193 ? 5.773 -16.165 -10.107 1.00 98.25 193 ARG A N 1
ATOM 1440 C CA . ARG A 1 193 ? 5.841 -15.880 -8.665 1.00 98.25 193 ARG A CA 1
ATOM 1441 C C . ARG A 1 193 ? 4.607 -15.095 -8.223 1.00 98.25 193 ARG A C 1
ATOM 1443 O O . ARG A 1 193 ? 4.076 -14.283 -8.980 1.00 98.25 193 ARG A O 1
ATOM 1450 N N . VAL A 1 194 ? 4.197 -15.285 -6.973 1.00 98.25 194 VAL A N 1
ATOM 1451 C CA . VAL A 1 194 ? 3.124 -14.504 -6.350 1.00 98.25 194 VAL A CA 1
ATOM 1452 C C . VAL A 1 194 ? 3.598 -13.871 -5.049 1.00 98.25 194 VAL A C 1
ATOM 1454 O O . VAL A 1 194 ? 4.351 -14.478 -4.293 1.00 98.25 194 VAL A O 1
ATOM 1457 N N . HIS A 1 195 ? 3.149 -12.647 -4.793 1.00 98.56 195 HIS A N 1
ATOM 1458 C CA . HIS A 1 195 ? 3.273 -11.972 -3.503 1.00 98.56 195 HIS A CA 1
ATOM 1459 C C . HIS A 1 195 ? 1.890 -11.462 -3.110 1.00 98.56 195 HIS A C 1
ATOM 1461 O O . HIS A 1 195 ? 1.314 -10.630 -3.814 1.00 98.56 195 HIS A O 1
ATOM 1467 N N . LEU A 1 196 ? 1.344 -12.001 -2.022 1.00 98.38 196 LEU A N 1
ATOM 1468 C CA . LEU A 1 196 ? -0.059 -11.845 -1.659 1.00 98.38 196 LEU A CA 1
ATOM 1469 C C . LEU A 1 196 ? -0.179 -11.307 -0.235 1.00 98.38 196 LEU A C 1
ATOM 1471 O O . LEU A 1 196 ? 0.103 -12.027 0.715 1.00 98.38 196 LEU A O 1
ATOM 1475 N N . GLU A 1 197 ? -0.670 -10.079 -0.114 1.00 97.88 197 GLU A N 1
ATOM 1476 C CA . GLU A 1 197 ? -1.132 -9.511 1.154 1.00 97.88 197 GLU A CA 1
ATOM 1477 C C . GLU A 1 197 ? -2.660 -9.564 1.177 1.00 97.88 197 GLU A C 1
ATOM 1479 O O . GLU A 1 197 ? -3.336 -8.981 0.322 1.00 97.88 197 GLU A O 1
ATOM 1484 N N . LEU A 1 198 ? -3.215 -10.339 2.106 1.00 97.06 198 LEU A N 1
ATOM 1485 C CA . LEU A 1 198 ? -4.632 -10.706 2.109 1.00 97.06 198 LEU A CA 1
ATOM 1486 C C . LEU A 1 198 ? -5.333 -10.232 3.390 1.00 97.06 198 LEU A C 1
ATOM 1488 O O . LEU A 1 198 ? -4.763 -9.542 4.226 1.00 97.06 198 LEU A O 1
ATOM 1492 N N . GLY A 1 199 ? -6.615 -10.568 3.531 1.00 89.94 199 GLY A N 1
ATOM 1493 C CA . GLY A 1 199 ? -7.414 -10.136 4.677 1.00 89.94 199 GLY A CA 1
ATOM 1494 C C . GLY A 1 199 ? -6.915 -10.701 6.011 1.00 89.94 199 GLY A C 1
ATOM 1495 O O . GLY A 1 199 ? -6.670 -11.902 6.125 1.00 89.94 199 GLY A O 1
ATOM 1496 N N . GLY A 1 200 ? -6.842 -9.834 7.022 1.00 90.94 200 GLY A N 1
ATOM 1497 C CA . GLY A 1 200 ? -6.576 -10.182 8.415 1.00 90.94 200 GLY A CA 1
ATOM 1498 C C . GLY A 1 200 ? -7.824 -10.104 9.300 1.00 90.94 200 GLY A C 1
ATOM 1499 O O . GLY A 1 200 ? -8.874 -9.588 8.912 1.00 90.94 200 GLY A O 1
ATOM 1500 N N . LYS A 1 201 ? -7.704 -10.639 10.519 1.00 91.81 201 LYS A N 1
ATOM 1501 C CA . LYS A 1 201 ? -8.690 -10.490 11.602 1.00 91.81 201 LYS A CA 1
ATOM 1502 C C . LYS A 1 201 ? -7.952 -10.390 12.941 1.00 91.81 201 LYS A C 1
ATOM 1504 O O . LYS A 1 201 ? -7.961 -11.335 13.739 1.00 91.81 201 LYS A O 1
ATOM 1509 N N . ALA A 1 202 ? -7.228 -9.283 13.115 1.00 91.06 202 ALA A N 1
ATOM 1510 C CA . ALA A 1 202 ? -6.242 -9.116 14.178 1.00 91.06 202 ALA A CA 1
ATOM 1511 C C . ALA A 1 202 ? -6.881 -9.277 15.574 1.00 91.06 202 ALA A C 1
ATOM 1513 O O . ALA A 1 202 ? -7.826 -8.549 15.902 1.00 91.06 202 ALA A O 1
ATOM 1514 N N . PRO A 1 203 ? -6.425 -10.257 16.381 1.00 93.06 203 PRO A N 1
ATOM 1515 C CA . PRO A 1 203 ? -6.855 -10.385 17.760 1.00 93.06 203 PRO A CA 1
ATOM 1516 C C . PRO A 1 203 ? -6.117 -9.385 18.658 1.00 93.06 203 PRO A C 1
ATOM 1518 O O . PRO A 1 203 ? -4.908 -9.216 18.536 1.00 93.06 203 PRO A O 1
ATOM 1521 N N . VAL A 1 204 ? -6.832 -8.806 19.615 1.00 94.31 204 VAL A N 1
ATOM 1522 C CA . VAL A 1 204 ? -6.264 -8.080 20.755 1.00 94.31 204 VAL A CA 1
ATOM 1523 C C . VAL A 1 204 ? -6.636 -8.850 22.010 1.00 94.31 204 VAL A C 1
ATOM 1525 O O . VAL A 1 204 ? -7.814 -9.116 22.223 1.00 94.31 204 VAL A O 1
ATOM 1528 N N . VAL A 1 205 ? -5.652 -9.254 22.811 1.00 96.06 205 VAL A N 1
ATOM 1529 C CA . VAL A 1 205 ? -5.870 -10.079 24.009 1.00 96.06 205 VAL A CA 1
ATOM 1530 C C . VAL A 1 205 ? -5.586 -9.246 25.252 1.00 96.06 205 VAL A C 1
ATOM 1532 O O . VAL A 1 205 ? -4.458 -8.808 25.454 1.00 96.06 205 VAL A O 1
ATOM 1535 N N . ILE A 1 206 ? -6.612 -9.030 26.073 1.00 94.75 206 ILE A N 1
ATOM 1536 C CA . ILE A 1 206 ? -6.551 -8.247 27.308 1.00 94.75 206 ILE A CA 1
ATOM 1537 C C . ILE A 1 206 ? -6.553 -9.209 28.495 1.00 94.75 206 ILE A C 1
ATOM 1539 O O . ILE A 1 206 ? -7.565 -9.854 28.787 1.00 94.75 206 ILE A O 1
ATOM 1543 N N . PHE A 1 207 ? -5.407 -9.322 29.160 1.00 96.56 207 PHE A N 1
ATOM 1544 C CA . PHE A 1 207 ? -5.242 -10.141 30.359 1.00 96.56 207 PHE A CA 1
ATOM 1545 C C . PHE A 1 207 ? -5.801 -9.442 31.606 1.00 96.56 207 PHE A C 1
ATOM 1547 O O . PHE A 1 207 ? -6.096 -8.249 31.598 1.00 96.56 207 PHE A O 1
ATOM 1554 N N . SER A 1 208 ? -5.977 -10.203 32.688 1.00 97.25 208 SER A N 1
ATOM 1555 C CA . SER A 1 208 ? -6.544 -9.703 33.948 1.00 97.25 208 SER A CA 1
ATOM 1556 C C . SER A 1 208 ? -5.687 -8.649 34.650 1.00 97.25 208 SER A C 1
ATOM 1558 O O . SER A 1 208 ? -6.206 -7.898 35.472 1.00 97.25 208 SER A O 1
ATOM 1560 N N . ASP A 1 209 ? -4.389 -8.645 34.367 1.00 96.31 209 ASP A N 1
ATOM 1561 C CA . ASP A 1 209 ? -3.368 -7.754 34.918 1.00 96.31 209 ASP A CA 1
ATOM 1562 C C . ASP A 1 209 ? -3.036 -6.577 33.989 1.00 96.31 209 ASP A C 1
ATOM 1564 O O . ASP A 1 209 ? -2.173 -5.764 34.316 1.00 96.31 209 ASP A O 1
ATOM 1568 N N . ALA A 1 210 ? -3.726 -6.457 32.849 1.00 95.88 210 ALA A N 1
ATOM 1569 C CA . ALA A 1 210 ? -3.580 -5.306 31.976 1.00 95.88 210 ALA A CA 1
ATOM 1570 C C . ALA A 1 210 ? -4.046 -4.028 32.690 1.00 95.88 210 ALA A C 1
ATOM 1572 O O . ALA A 1 210 ? -5.128 -3.988 33.285 1.00 95.88 210 ALA A O 1
ATOM 1573 N N . ASP A 1 211 ? -3.262 -2.958 32.563 1.00 95.25 211 ASP A N 1
ATOM 1574 C CA . ASP A 1 211 ? -3.780 -1.606 32.754 1.00 95.25 211 ASP A CA 1
ATOM 1575 C C . ASP A 1 211 ? -4.863 -1.391 31.696 1.00 95.25 211 ASP A C 1
ATOM 1577 O O . ASP A 1 211 ? -4.555 -1.455 30.516 1.00 95.25 211 ASP A O 1
ATOM 1581 N N . LEU A 1 212 ? -6.129 -1.246 32.091 1.00 94.06 212 LEU A N 1
ATOM 1582 C CA . LEU A 1 212 ? -7.265 -1.305 31.164 1.00 94.06 212 LEU A CA 1
ATOM 1583 C C . LEU A 1 212 ? -7.445 -0.023 30.339 1.00 94.06 212 LEU A C 1
ATOM 1585 O O . LEU A 1 212 ? -7.942 -0.096 29.212 1.00 94.06 212 LEU A O 1
ATOM 1589 N N . ALA A 1 213 ? -7.008 1.126 30.863 1.00 94.50 213 ALA A N 1
ATOM 1590 C CA . ALA A 1 213 ? -7.241 2.421 30.228 1.00 94.50 213 ALA A CA 1
ATOM 1591 C C . ALA A 1 213 ? -6.406 2.584 28.947 1.00 94.50 213 ALA A C 1
ATOM 1593 O O . ALA A 1 213 ? -6.925 2.960 27.894 1.00 94.50 213 ALA A O 1
ATOM 1594 N N . ALA A 1 214 ? -5.120 2.229 29.009 1.00 94.44 214 ALA A N 1
ATOM 1595 C CA . ALA A 1 214 ? -4.209 2.287 27.867 1.00 94.44 214 ALA A CA 1
ATOM 1596 C C . ALA A 1 214 ? -4.677 1.465 26.636 1.00 94.44 214 ALA A C 1
ATOM 1598 O O . ALA A 1 214 ? -4.726 2.023 25.534 1.00 94.44 214 ALA A O 1
ATOM 1599 N N . PRO A 1 215 ? -5.060 0.175 26.752 1.00 94.19 215 PRO A N 1
ATOM 1600 C CA . PRO A 1 215 ? -5.585 -0.606 25.642 1.00 94.19 215 PRO A CA 1
ATOM 1601 C C . PRO A 1 215 ? -6.956 -0.123 25.169 1.00 94.19 215 PRO A C 1
ATOM 1603 O O . PRO A 1 215 ? -7.209 -0.205 23.970 1.00 94.19 215 PRO A O 1
ATOM 1606 N N . ALA A 1 216 ? -7.823 0.404 26.043 1.00 93.50 216 ALA A N 1
ATOM 1607 C CA . ALA A 1 216 ? -9.096 0.988 25.610 1.00 93.50 216 ALA A CA 1
ATOM 1608 C C . ALA A 1 216 ? -8.865 2.191 24.677 1.00 93.50 216 ALA A C 1
ATOM 1610 O O . ALA A 1 216 ? -9.400 2.220 23.567 1.00 93.50 216 ALA A O 1
ATOM 1611 N N . SER A 1 217 ? -7.988 3.119 25.075 1.00 93.94 217 SER A N 1
ATOM 1612 C CA . SER A 1 217 ? -7.604 4.272 24.249 1.00 93.94 217 SER A CA 1
ATOM 1613 C C . SER A 1 217 ? -6.870 3.848 22.968 1.00 93.94 217 SER A C 1
ATOM 1615 O O . SER A 1 217 ? -7.170 4.326 21.876 1.00 93.94 217 SER A O 1
ATOM 1617 N N . SER A 1 218 ? -5.974 2.861 23.050 1.00 94.12 218 SER A N 1
ATOM 1618 C CA . SER A 1 218 ? -5.260 2.347 21.870 1.00 94.12 218 SER A CA 1
ATOM 1619 C C . SER A 1 218 ? -6.202 1.697 20.850 1.00 94.12 218 SER A C 1
ATOM 1621 O O . SER A 1 218 ? -6.006 1.838 19.643 1.00 94.12 218 SER A O 1
ATOM 1623 N N . LEU A 1 219 ? -7.247 1.000 21.313 1.00 94.00 219 LEU A N 1
ATOM 1624 C CA . LEU A 1 219 ? -8.253 0.378 20.449 1.00 94.00 219 LEU A CA 1
ATOM 1625 C C . LEU A 1 219 ? -9.138 1.392 19.724 1.00 94.00 219 LEU A C 1
ATOM 1627 O O . LEU A 1 219 ? -9.606 1.080 18.628 1.00 94.00 219 LEU A O 1
ATOM 1631 N N . ARG A 1 220 ? -9.344 2.592 20.284 1.00 92.38 220 ARG A N 1
ATOM 1632 C CA . ARG A 1 220 ? -10.003 3.697 19.568 1.00 92.38 220 ARG A CA 1
ATOM 1633 C C . ARG A 1 220 ? -9.275 3.985 18.261 1.00 92.38 220 ARG A C 1
ATOM 1635 O O . ARG A 1 220 ? -9.904 4.041 17.214 1.00 92.38 220 ARG A O 1
ATOM 1642 N N . VAL A 1 221 ? -7.950 4.099 18.304 1.00 90.81 221 VAL A N 1
ATOM 1643 C CA . VAL A 1 221 ? -7.146 4.342 17.100 1.00 90.81 221 VAL A CA 1
ATOM 1644 C C . VAL A 1 221 ? -7.059 3.066 16.265 1.00 90.81 221 VAL A C 1
ATOM 1646 O O . VAL A 1 221 ? -7.541 3.033 15.139 1.00 90.81 221 VAL A O 1
ATOM 1649 N N . ALA A 1 222 ? -6.537 1.974 16.823 1.00 92.44 222 ALA A N 1
ATOM 1650 C CA . ALA A 1 222 ? -6.245 0.752 16.068 1.00 92.44 222 ALA A CA 1
ATOM 1651 C C . ALA A 1 222 ? -7.486 0.055 15.472 1.00 92.44 222 ALA A C 1
ATOM 1653 O O . ALA A 1 222 ? -7.362 -0.740 14.539 1.00 92.44 222 ALA A O 1
ATOM 1654 N N . GLY A 1 223 ? -8.678 0.289 16.027 1.00 93.75 223 GLY A N 1
ATOM 1655 C CA . GLY A 1 223 ? -9.934 -0.278 15.536 1.00 93.75 223 GLY A CA 1
ATOM 1656 C C . GLY A 1 223 ? -10.679 0.610 14.537 1.00 93.75 223 GLY A C 1
ATOM 1657 O O . GLY A 1 223 ? -11.433 0.081 13.720 1.00 93.75 223 GLY A O 1
ATOM 1658 N N . PHE A 1 224 ? -10.484 1.933 14.595 1.00 93.94 224 PHE A N 1
ATOM 1659 C CA . PHE A 1 224 ? -11.311 2.908 13.870 1.00 93.94 224 PHE A CA 1
ATOM 1660 C C . PHE A 1 224 ? -10.523 3.826 12.938 1.00 93.94 224 PHE A C 1
ATOM 1662 O O . PHE A 1 224 ? -11.136 4.559 12.160 1.00 93.94 224 PHE A O 1
ATOM 1669 N N . TRP A 1 225 ? -9.191 3.752 12.945 1.00 93.12 225 TRP A N 1
ATOM 1670 C CA . TRP A 1 225 ? -8.351 4.390 11.936 1.00 93.12 225 TRP A CA 1
ATOM 1671 C C . TRP A 1 225 ? -8.813 3.995 10.529 1.00 93.12 225 TRP A C 1
ATOM 1673 O O . TRP A 1 225 ? -9.175 2.842 10.280 1.00 93.12 225 TRP A O 1
ATOM 1683 N N . ASN A 1 226 ? -8.884 4.971 9.618 1.00 94.44 226 ASN A N 1
ATOM 1684 C CA . ASN A 1 226 ? -9.455 4.790 8.275 1.00 94.44 226 ASN A CA 1
ATOM 1685 C C . ASN A 1 226 ? -10.869 4.154 8.293 1.00 94.44 226 ASN A C 1
ATOM 1687 O O . ASN A 1 226 ? -11.227 3.325 7.446 1.00 94.44 226 ASN A O 1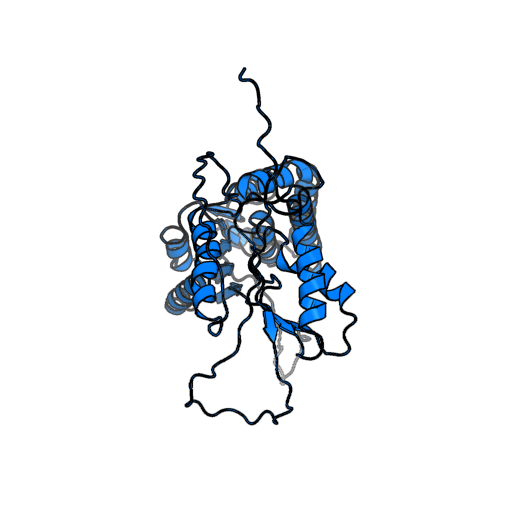
ATOM 1691 N N . SER A 1 227 ? -11.659 4.499 9.314 1.00 94.19 227 SER A N 1
ATOM 1692 C CA . SER A 1 227 ? -12.983 3.933 9.600 1.00 94.19 227 SER A CA 1
ATOM 1693 C C . SER A 1 227 ? -12.974 2.409 9.785 1.00 94.19 227 SER A C 1
ATOM 1695 O O . SER A 1 227 ? -13.938 1.724 9.443 1.00 94.19 227 SER A O 1
ATOM 1697 N N . GLY A 1 228 ? -11.865 1.855 10.283 1.00 93.75 228 GLY A N 1
ATOM 1698 C CA . GLY A 1 228 ? -11.661 0.417 10.478 1.00 93.75 228 GLY A CA 1
ATOM 1699 C C . GLY A 1 228 ? -11.438 -0.372 9.182 1.00 93.75 228 GLY A C 1
ATOM 1700 O O . GLY A 1 228 ? -11.409 -1.604 9.205 1.00 93.75 228 GLY A O 1
ATOM 1701 N N . GLN A 1 229 ? -11.273 0.301 8.037 1.00 95.44 229 GLN A N 1
ATOM 1702 C CA . GLN A 1 229 ? -11.091 -0.323 6.719 1.00 95.44 229 GLN A CA 1
ATOM 1703 C C . GLN A 1 229 ? -9.620 -0.704 6.467 1.00 95.44 229 GLN A C 1
ATOM 1705 O O . GLN A 1 229 ? -9.040 -0.434 5.414 1.00 95.44 229 GLN A O 1
ATOM 1710 N N . GLU A 1 230 ? -8.999 -1.365 7.437 1.00 92.44 230 GLU A N 1
ATOM 1711 C CA . GLU A 1 230 ? -7.581 -1.714 7.434 1.00 92.44 230 GLU A CA 1
ATOM 1712 C C . GLU A 1 230 ? -7.382 -3.221 7.648 1.00 92.44 230 GLU A C 1
ATOM 1714 O O . GLU A 1 230 ? -8.089 -3.860 8.426 1.00 92.44 230 GLU A O 1
ATOM 1719 N N . CYS A 1 231 ? -6.416 -3.826 6.948 1.00 92.81 231 CYS A N 1
ATOM 1720 C CA . CYS A 1 231 ? -6.156 -5.268 7.046 1.00 92.81 231 CYS A CA 1
ATOM 1721 C C . CYS A 1 231 ? -5.635 -5.693 8.430 1.00 92.81 231 CYS A C 1
ATOM 1723 O O . CYS A 1 231 ? -5.884 -6.825 8.851 1.00 92.81 231 CYS A O 1
ATOM 1725 N N . GLY A 1 232 ? -4.943 -4.783 9.121 1.00 90.88 232 GLY A N 1
ATOM 1726 C CA . GLY A 1 232 ? -4.440 -4.939 10.485 1.00 90.88 232 GLY A CA 1
ATOM 1727 C C . GLY A 1 232 ? -5.364 -4.390 11.575 1.00 90.88 232 GLY A C 1
ATOM 1728 O O . GLY A 1 232 ? -4.977 -4.447 12.739 1.00 90.88 232 GLY A O 1
ATOM 1729 N N . ALA A 1 233 ? -6.562 -3.892 11.234 1.00 94.19 233 ALA A N 1
ATOM 1730 C CA . ALA A 1 233 ? -7.464 -3.272 12.203 1.00 94.19 233 ALA A CA 1
ATOM 1731 C C . ALA A 1 233 ? -7.725 -4.190 13.407 1.00 94.19 233 ALA A C 1
ATOM 1733 O O . ALA A 1 233 ? -8.027 -5.385 13.249 1.00 94.19 233 ALA A O 1
ATOM 1734 N N . ALA A 1 234 ? -7.664 -3.613 14.608 1.00 92.69 234 ALA A N 1
ATOM 1735 C CA . ALA A 1 234 ? -7.907 -4.288 15.876 1.00 92.69 234 ALA A CA 1
ATOM 1736 C C . ALA A 1 234 ? -9.394 -4.651 16.035 1.00 92.69 234 ALA A C 1
ATOM 1738 O O . ALA A 1 234 ? -10.170 -3.988 16.717 1.00 92.69 234 ALA A O 1
ATOM 1739 N N . CYS A 1 235 ? -9.806 -5.720 15.358 1.00 89.25 235 CYS A N 1
ATOM 1740 C CA . CYS A 1 235 ? -11.213 -6.026 15.112 1.00 89.25 235 CYS A CA 1
ATOM 1741 C C . CYS A 1 235 ? -11.720 -7.277 15.841 1.00 89.25 235 CYS A C 1
ATOM 1743 O O . CYS A 1 235 ? -12.851 -7.699 15.598 1.00 89.25 235 CYS A O 1
ATOM 1745 N N . ARG A 1 236 ? -10.910 -7.907 16.699 1.00 92.75 236 ARG A N 1
ATOM 1746 C CA . ARG A 1 236 ? -11.350 -9.003 17.575 1.00 92.75 236 ARG A CA 1
ATOM 1747 C C . ARG A 1 236 ? -10.703 -8.877 18.946 1.00 92.75 236 ARG A C 1
ATOM 1749 O O . ARG A 1 236 ? -9.552 -9.256 19.120 1.00 92.75 236 ARG A O 1
ATOM 1756 N N . VAL A 1 237 ? -11.452 -8.391 19.922 1.00 93.19 237 VAL A N 1
ATOM 1757 C CA . VAL A 1 237 ? -10.950 -8.120 21.267 1.00 93.19 237 VAL A CA 1
ATOM 1758 C C . VAL A 1 237 ? -11.357 -9.262 22.201 1.00 93.19 237 VAL A C 1
ATOM 1760 O O . VAL A 1 237 ? -12.537 -9.515 22.437 1.00 93.19 237 VAL A O 1
ATOM 1763 N N . LEU A 1 238 ? -10.371 -10.009 22.685 1.00 93.12 238 LEU A N 1
ATOM 1764 C CA . LEU A 1 238 ? -10.521 -11.117 23.622 1.00 93.12 238 LEU A CA 1
ATOM 1765 C C . LEU A 1 238 ? -10.153 -10.603 25.011 1.00 93.12 238 LEU A C 1
ATOM 1767 O O . LEU A 1 238 ? -9.010 -10.214 25.230 1.00 93.12 238 LEU A O 1
ATOM 1771 N N . VAL A 1 239 ? -11.104 -10.586 25.939 1.00 94.50 239 VAL A N 1
ATOM 1772 C CA . VAL A 1 239 ? -10.897 -9.990 27.267 1.00 94.50 239 VAL A CA 1
ATOM 1773 C C . VAL A 1 239 ? -11.042 -11.060 28.334 1.00 94.50 239 VAL A C 1
ATOM 1775 O O . VAL A 1 239 ? -11.967 -11.878 28.283 1.00 94.50 239 VAL A O 1
ATOM 1778 N N . HIS A 1 240 ? -10.121 -11.068 29.295 1.00 95.88 240 HIS A N 1
ATOM 1779 C CA . HIS A 1 240 ? -10.207 -11.955 30.444 1.00 95.88 240 HIS A CA 1
ATOM 1780 C C . HIS A 1 240 ? -11.483 -11.667 31.251 1.00 95.88 240 HIS A C 1
ATOM 1782 O O . HIS A 1 240 ? -11.814 -10.512 31.524 1.00 95.88 240 HIS A O 1
ATOM 1788 N N . GLU A 1 241 ? -12.200 -12.719 31.653 1.00 94.00 241 GLU A N 1
ATOM 1789 C CA . GLU A 1 241 ? -13.537 -12.599 32.255 1.00 94.00 241 GLU A CA 1
ATOM 1790 C C . GLU A 1 241 ? -13.573 -11.710 33.508 1.00 94.00 241 GLU A C 1
ATOM 1792 O O . GLU A 1 241 ? -14.523 -10.955 33.690 1.00 94.00 241 GLU A O 1
ATOM 1797 N N . SER A 1 242 ? -12.508 -11.715 34.318 1.00 96.06 242 SER A N 1
ATOM 1798 C CA . SER A 1 242 ? -12.417 -10.906 35.546 1.00 96.06 242 SER A CA 1
ATOM 1799 C C . SER A 1 242 ? -12.365 -9.392 35.317 1.00 96.06 242 SER A C 1
ATOM 1801 O O . SER A 1 242 ? -12.561 -8.629 36.261 1.00 96.06 242 SER A O 1
ATOM 1803 N N . VAL A 1 243 ? -12.070 -8.943 34.093 1.00 96.06 243 VAL A N 1
ATOM 1804 C CA . VAL A 1 243 ? -11.949 -7.517 33.748 1.00 96.06 243 VAL A CA 1
ATOM 1805 C C . VAL A 1 243 ? -12.862 -7.097 32.599 1.00 96.06 243 VAL A C 1
ATOM 1807 O O . VAL A 1 243 ? -12.869 -5.924 32.230 1.00 96.06 243 VAL A O 1
ATOM 1810 N N . ALA A 1 244 ? -13.654 -8.031 32.063 1.00 92.88 244 ALA A N 1
ATOM 1811 C CA . ALA A 1 244 ? -14.450 -7.841 30.859 1.00 92.88 244 ALA A CA 1
ATOM 1812 C C . ALA A 1 244 ? -15.419 -6.658 30.960 1.00 92.88 244 ALA A C 1
ATOM 1814 O O . ALA A 1 244 ? -15.387 -5.785 30.101 1.00 92.88 244 ALA A O 1
ATOM 1815 N N . GLU A 1 245 ? -16.235 -6.590 32.012 1.00 92.56 245 GLU A N 1
ATOM 1816 C CA . GLU A 1 245 ? -17.239 -5.525 32.165 1.00 92.56 245 GLU A CA 1
ATOM 1817 C C . GLU A 1 245 ? -16.596 -4.135 32.242 1.00 92.56 245 GLU A C 1
ATOM 1819 O O . GLU A 1 245 ? -16.959 -3.241 31.480 1.00 92.56 245 GLU A O 1
ATOM 1824 N N . ARG A 1 246 ? -15.569 -3.981 33.088 1.00 95.25 246 ARG A N 1
ATOM 1825 C CA . ARG A 1 246 ? -14.845 -2.709 33.254 1.00 95.25 246 ARG A CA 1
ATOM 1826 C C . ARG A 1 246 ? -14.170 -2.264 31.960 1.00 95.2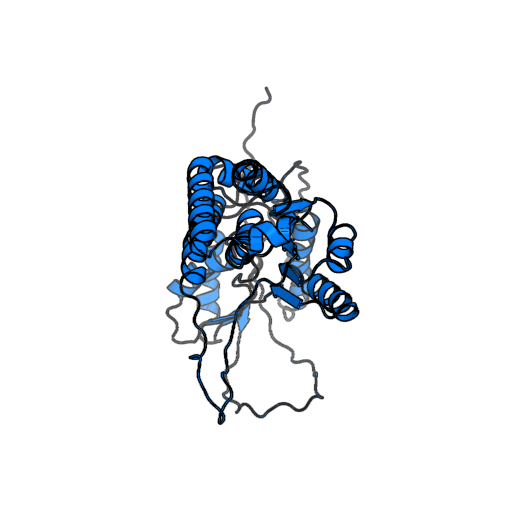5 246 ARG A C 1
ATOM 1828 O O . ARG A 1 246 ? -14.198 -1.090 31.613 1.00 95.25 246 ARG A O 1
ATOM 1835 N N . PHE A 1 247 ? -13.544 -3.200 31.249 1.00 94.94 247 PHE A N 1
ATOM 1836 C CA . PHE A 1 247 ? -12.841 -2.890 30.010 1.00 94.94 247 PHE A CA 1
ATOM 1837 C C . PHE A 1 247 ? -13.804 -2.469 28.899 1.00 94.94 247 PHE A C 1
ATOM 1839 O O . PHE A 1 247 ? -13.545 -1.518 28.167 1.00 94.94 247 PHE A O 1
ATOM 1846 N N . VAL A 1 248 ? -14.935 -3.164 28.789 1.00 93.44 248 VAL A N 1
ATOM 1847 C CA . VAL A 1 248 ? -16.000 -2.810 2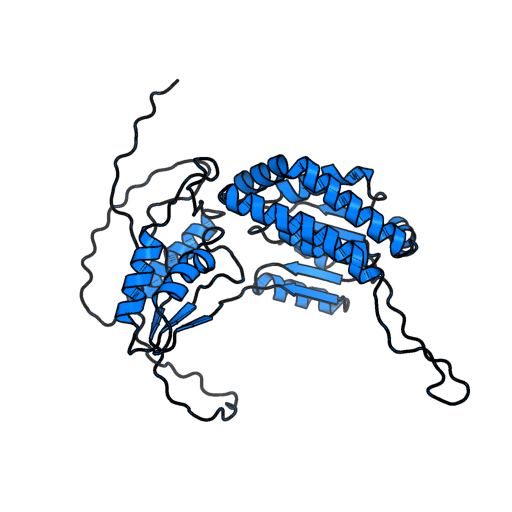7.853 1.00 93.44 248 VAL A CA 1
ATOM 1848 C C . VAL A 1 248 ? -16.510 -1.400 28.107 1.00 93.44 248 VAL A C 1
ATOM 1850 O O . VAL A 1 248 ? -16.673 -0.646 27.153 1.00 93.44 248 VAL A O 1
ATOM 1853 N N . GLU A 1 249 ? -16.776 -1.049 29.364 1.00 93.12 249 GLU A N 1
ATOM 1854 C CA . GLU A 1 249 ? -17.265 0.281 29.725 1.00 93.12 249 GLU A CA 1
ATOM 1855 C C . GLU A 1 249 ? -16.284 1.373 29.278 1.00 93.12 249 GLU A C 1
ATOM 1857 O O . GLU A 1 249 ? -16.688 2.333 28.619 1.00 93.12 249 GLU A O 1
ATOM 1862 N N . GLN A 1 250 ? -14.988 1.177 29.543 1.00 95.00 250 GLN A N 1
ATOM 1863 C CA . GLN A 1 250 ? -13.933 2.095 29.108 1.00 95.00 250 GLN A CA 1
ATOM 1864 C C . GLN A 1 250 ? -13.862 2.204 27.583 1.00 95.00 250 GLN A C 1
ATOM 1866 O O . GLN A 1 250 ? -13.891 3.307 27.041 1.00 95.00 250 GLN A O 1
ATOM 1871 N N . LEU A 1 251 ? -13.845 1.072 26.876 1.00 93.69 251 LEU A N 1
ATOM 1872 C CA . LEU A 1 251 ? -13.797 1.059 25.415 1.00 93.69 251 LEU A CA 1
ATOM 1873 C C . LEU A 1 251 ? -15.035 1.718 24.792 1.00 93.69 251 LEU A C 1
ATOM 1875 O O . LEU A 1 251 ? -14.926 2.433 23.801 1.00 93.69 251 LEU A O 1
ATOM 1879 N N . VAL A 1 252 ? -16.218 1.510 25.369 1.00 93.12 252 VAL A N 1
ATOM 1880 C CA . VAL A 1 252 ? -17.447 2.176 24.924 1.00 93.12 252 VAL A CA 1
ATOM 1881 C C . VAL A 1 252 ? -17.345 3.690 25.102 1.00 93.12 252 VAL A C 1
ATOM 1883 O O . VAL A 1 252 ? -17.754 4.424 24.200 1.00 93.12 252 VAL A O 1
ATOM 1886 N N . GLY A 1 253 ? -16.796 4.158 26.225 1.00 93.06 253 GLY A N 1
ATOM 1887 C CA . GLY A 1 253 ? -16.527 5.579 26.453 1.00 93.06 253 GLY A CA 1
ATOM 1888 C C . GLY A 1 253 ? -15.602 6.167 25.386 1.00 93.06 253 GLY A C 1
ATOM 1889 O O . GLY A 1 253 ? -15.947 7.169 24.758 1.00 93.06 253 GLY A O 1
ATOM 1890 N N . GLU A 1 254 ? -14.491 5.484 25.112 1.00 94.31 254 GLU A N 1
ATOM 1891 C CA . GLU A 1 254 ? -13.537 5.862 24.066 1.00 94.31 254 GLU A CA 1
ATOM 1892 C C . GLU A 1 254 ? -14.190 5.915 22.681 1.00 94.31 254 GLU A C 1
ATOM 1894 O O . GLU A 1 254 ? -14.013 6.882 21.952 1.00 94.31 254 GLU A O 1
ATOM 1899 N N . VAL A 1 255 ? -14.997 4.926 22.300 1.00 92.25 255 VAL A N 1
ATOM 1900 C CA . VAL A 1 255 ? -15.612 4.898 20.962 1.00 92.25 255 VAL A CA 1
ATOM 1901 C C . VAL A 1 255 ? -16.733 5.933 20.820 1.00 92.25 255 VAL A C 1
ATOM 1903 O O . VAL A 1 255 ? -16.887 6.521 19.752 1.00 92.25 255 VAL A O 1
ATOM 1906 N N . ARG A 1 256 ? -17.507 6.209 21.880 1.00 92.81 256 ARG A N 1
ATOM 1907 C CA . ARG A 1 256 ? -18.571 7.236 21.859 1.00 92.81 256 ARG A CA 1
ATOM 1908 C C . ARG A 1 256 ? -18.045 8.647 21.629 1.00 92.81 256 ARG A C 1
ATOM 1910 O O . ARG A 1 256 ? -18.782 9.484 21.121 1.00 92.81 256 ARG A O 1
ATOM 1917 N N . ALA A 1 257 ? -16.803 8.905 22.017 1.00 93.56 257 ALA A N 1
ATOM 1918 C CA . ALA A 1 257 ? -16.175 10.202 21.843 1.00 93.56 257 ALA A CA 1
ATOM 1919 C C . ALA A 1 257 ? -15.550 10.393 20.446 1.00 93.56 257 ALA A C 1
ATOM 1921 O O . ALA A 1 257 ? -14.934 11.432 20.221 1.00 93.56 257 ALA A O 1
ATOM 1922 N N . LEU A 1 258 ? -15.656 9.419 19.529 1.00 92.56 258 LEU A N 1
ATOM 1923 C CA . LEU A 1 258 ? -15.188 9.571 18.148 1.00 92.56 258 LEU A CA 1
ATOM 1924 C C . LEU A 1 258 ? -16.026 10.598 17.391 1.00 92.56 258 LEU A C 1
ATOM 1926 O O . LEU A 1 258 ? -17.259 10.534 17.377 1.00 92.56 258 LEU A O 1
ATOM 1930 N N . VAL A 1 259 ? -15.347 11.498 16.690 1.00 93.12 259 VAL A N 1
ATOM 1931 C CA . VAL A 1 259 ? -16.002 12.481 15.826 1.00 93.12 259 VAL A CA 1
ATOM 1932 C C . VAL A 1 259 ? -16.091 11.934 14.403 1.00 93.12 259 VAL A C 1
ATOM 1934 O O . VAL A 1 259 ? -15.097 11.855 13.677 1.00 93.12 259 VAL A O 1
ATOM 1937 N N . ALA A 1 260 ? -17.305 11.567 13.995 1.00 91.38 260 ALA A N 1
ATOM 1938 C CA . ALA A 1 260 ? -17.609 11.213 12.614 1.00 91.38 260 ALA A CA 1
ATOM 1939 C C . ALA A 1 260 ? -17.962 12.464 11.799 1.00 91.38 260 ALA A C 1
ATOM 1941 O O . ALA A 1 260 ? -18.671 13.348 12.285 1.00 91.38 260 ALA A O 1
ATOM 1942 N N . GLY A 1 261 ? -17.505 12.534 10.552 1.00 88.69 261 GLY A N 1
ATOM 1943 C CA . GLY A 1 261 ? -17.754 13.704 9.717 1.00 88.69 261 GLY A CA 1
ATOM 1944 C C . GLY A 1 261 ? -17.360 13.523 8.262 1.00 88.69 261 GLY A C 1
ATOM 1945 O O . GLY A 1 261 ? -16.873 12.472 7.841 1.00 88.69 261 GLY A O 1
ATOM 1946 N N . GLU A 1 262 ? -17.586 14.580 7.490 1.00 87.81 262 GLU A N 1
ATOM 1947 C CA . GLU A 1 262 ? -17.106 14.646 6.116 1.00 87.81 262 GLU A CA 1
ATOM 1948 C C . GLU A 1 262 ? -15.571 14.766 6.114 1.00 87.81 262 GLU A C 1
ATOM 1950 O O . GLU A 1 262 ? -15.007 15.459 6.965 1.00 87.81 262 GLU A O 1
ATOM 1955 N N . PRO A 1 263 ? -14.862 14.168 5.142 1.00 81.94 263 PRO A N 1
ATOM 1956 C CA . PRO A 1 263 ? -13.394 14.114 5.135 1.00 81.94 263 PRO A CA 1
ATOM 1957 C C . PRO A 1 263 ? -12.680 15.474 5.265 1.00 81.94 263 PRO A C 1
ATOM 1959 O O . PRO A 1 263 ? -11.553 15.544 5.756 1.00 81.94 263 PRO A O 1
ATOM 1962 N N . ASN A 1 264 ? -13.352 16.552 4.837 1.00 78.81 264 ASN A N 1
ATOM 1963 C CA . ASN A 1 264 ? -12.848 17.927 4.817 1.00 78.81 264 ASN A CA 1
ATOM 1964 C C . ASN A 1 264 ? -13.565 18.873 5.805 1.00 78.81 264 ASN A C 1
ATOM 1966 O O . ASN A 1 264 ? -13.362 20.084 5.715 1.00 78.81 264 ASN A O 1
ATOM 1970 N N . SER A 1 265 ? -14.422 18.381 6.713 1.00 81.75 265 SER A N 1
ATOM 1971 C CA . SER A 1 265 ? -15.222 19.261 7.589 1.00 81.75 265 SER A CA 1
ATOM 1972 C C . SER A 1 265 ? -14.493 19.791 8.829 1.00 81.75 265 SER A C 1
ATOM 1974 O O . SER A 1 265 ? -15.069 20.593 9.559 1.00 81.75 265 SER A O 1
ATOM 1976 N N . GLY A 1 266 ? -13.248 19.381 9.080 1.00 79.06 266 GLY A N 1
ATOM 1977 C CA . GLY A 1 266 ? -12.443 19.892 10.190 1.00 79.06 266 GLY A CA 1
ATOM 1978 C C . GLY A 1 266 ? -11.293 18.965 10.571 1.00 79.06 266 GLY A C 1
ATOM 1979 O O . GLY A 1 266 ? -11.277 17.795 10.198 1.00 79.06 266 GLY A O 1
ATOM 1980 N N . GLU A 1 267 ? -10.330 19.486 11.331 1.00 82.69 267 GLU A N 1
ATOM 1981 C CA . GLU A 1 267 ? -9.183 18.705 11.827 1.00 82.69 267 GLU A CA 1
ATOM 1982 C C . GLU A 1 267 ? -9.553 17.746 12.966 1.00 82.69 267 GLU A C 1
ATOM 1984 O O . GLU A 1 267 ? -8.795 16.834 13.273 1.00 82.69 267 GLU A O 1
ATOM 1989 N N . ASN A 1 268 ? -10.726 17.930 13.574 1.00 88.56 268 ASN A N 1
ATOM 1990 C CA . ASN A 1 268 ? -11.239 17.079 14.641 1.00 88.56 268 ASN A CA 1
ATOM 1991 C C . ASN A 1 268 ? -11.988 15.839 14.133 1.00 88.56 268 ASN A C 1
ATOM 1993 O O . ASN A 1 268 ? -12.422 15.049 14.959 1.00 88.56 268 ASN A O 1
ATOM 1997 N N . VAL A 1 269 ? -12.185 15.675 12.819 1.00 91.06 269 VAL A N 1
ATOM 1998 C CA . VAL A 1 269 ? -12.840 14.485 12.262 1.00 91.06 269 VAL A CA 1
ATOM 1999 C C . VAL A 1 269 ? -11.884 13.299 12.342 1.00 91.06 269 VAL A C 1
ATOM 2001 O O . VAL A 1 269 ? -10.817 13.304 11.731 1.00 91.06 269 VAL A O 1
ATOM 2004 N N . GLU A 1 270 ? -12.295 12.256 13.052 1.00 91.50 270 GLU A N 1
ATOM 2005 C CA . GLU A 1 270 ? -11.501 11.038 13.247 1.00 91.50 270 GLU A CA 1
ATOM 2006 C C . GLU A 1 270 ? -11.990 9.884 12.378 1.00 91.50 270 GLU A C 1
ATOM 2008 O O . GLU A 1 270 ? -11.216 8.996 12.021 1.00 91.50 270 GLU A O 1
ATOM 2013 N N . VAL A 1 271 ? -13.275 9.897 12.019 1.00 92.75 271 VAL A N 1
ATOM 2014 C CA . VAL A 1 271 ? -13.905 8.806 11.282 1.00 92.75 271 VAL A CA 1
ATOM 2015 C C . VAL A 1 271 ? -14.668 9.349 10.083 1.00 92.75 271 VAL A C 1
ATOM 2017 O O . VAL A 1 271 ? -15.540 10.208 10.210 1.00 92.75 271 VAL A O 1
ATOM 2020 N N . GLY A 1 272 ? -14.330 8.826 8.908 1.00 93.00 272 GLY A N 1
ATOM 2021 C CA . GLY A 1 272 ? -14.967 9.182 7.646 1.00 93.00 272 GLY A CA 1
ATOM 2022 C C . GLY A 1 272 ? -16.028 8.171 7.194 1.00 93.00 272 GLY A C 1
ATOM 2023 O O . GLY A 1 272 ? -16.228 7.131 7.836 1.00 93.00 272 GLY A O 1
ATOM 2024 N N . PRO A 1 273 ? -16.703 8.435 6.065 1.00 93.69 273 PRO A N 1
ATOM 2025 C CA . PRO A 1 273 ? -17.591 7.481 5.404 1.00 93.69 273 PRO A CA 1
ATOM 2026 C C . PRO A 1 273 ? -16.904 6.155 5.041 1.00 93.69 273 PRO A C 1
ATOM 2028 O O . PRO A 1 273 ? -15.690 6.059 4.864 1.00 93.69 273 PRO A O 1
ATOM 2031 N N . MET A 1 274 ? -17.722 5.120 4.846 1.00 94.00 274 MET A N 1
ATOM 2032 C CA . MET A 1 274 ? -17.276 3.871 4.221 1.00 94.00 274 MET A CA 1
ATOM 2033 C C . MET A 1 274 ? -17.050 4.070 2.719 1.00 94.00 274 MET A C 1
ATOM 2035 O O . MET A 1 274 ? -17.803 4.796 2.065 1.00 94.00 274 MET A O 1
ATOM 2039 N N . VAL A 1 275 ? -16.099 3.332 2.138 1.00 93.94 275 VAL A N 1
ATOM 2040 C CA . VAL A 1 275 ? -15.687 3.483 0.725 1.00 93.94 275 VAL A CA 1
ATOM 2041 C C . VAL A 1 275 ? -16.826 3.282 -0.289 1.00 93.94 275 VAL A C 1
ATOM 2043 O O . VAL A 1 275 ? -16.749 3.717 -1.434 1.00 93.94 275 VAL A O 1
ATOM 2046 N N . SER A 1 276 ? -17.881 2.544 0.076 1.00 94.06 276 SER A N 1
ATOM 2047 C CA . SER A 1 276 ? -19.011 2.268 -0.819 1.00 94.06 276 SER A CA 1
ATOM 2048 C C . SER A 1 276 ? -20.254 1.800 -0.071 1.00 94.06 276 SER A C 1
ATOM 2050 O O . SER A 1 276 ? -20.149 1.177 0.987 1.00 94.06 276 SER A O 1
ATOM 2052 N N . LYS A 1 277 ? -21.427 1.970 -0.699 1.00 93.25 277 LYS A N 1
ATOM 2053 C CA . LYS A 1 277 ? -22.710 1.435 -0.209 1.00 93.25 277 LYS A CA 1
ATOM 2054 C C . LYS A 1 277 ? -22.651 -0.063 0.074 1.00 93.25 277 LYS A C 1
ATOM 2056 O O . LYS A 1 277 ? -23.142 -0.527 1.094 1.00 93.25 277 LYS A O 1
ATOM 2061 N N . ALA A 1 278 ? -22.042 -0.825 -0.834 1.00 93.88 278 ALA A N 1
ATOM 2062 C CA . ALA A 1 278 ? -21.936 -2.273 -0.700 1.00 93.88 278 ALA A CA 1
ATOM 2063 C C . ALA A 1 278 ? -21.059 -2.676 0.496 1.00 93.88 278 ALA A C 1
ATOM 2065 O O . ALA A 1 278 ? -21.355 -3.659 1.174 1.00 93.88 278 ALA A O 1
ATOM 2066 N N . HIS A 1 279 ? -19.985 -1.924 0.770 1.00 93.06 279 HIS A N 1
ATOM 2067 C CA . HIS A 1 279 ? -19.166 -2.159 1.956 1.00 93.06 279 HIS A CA 1
ATOM 2068 C C . HIS A 1 279 ? -19.908 -1.769 3.236 1.00 93.06 279 HIS A C 1
ATOM 2070 O O . HIS A 1 279 ? -19.955 -2.573 4.162 1.00 93.06 279 HIS A O 1
ATOM 2076 N N . PHE A 1 280 ? -20.565 -0.605 3.241 1.00 92.75 280 PHE A N 1
ATOM 2077 C CA . PHE A 1 280 ? -21.418 -0.160 4.342 1.00 92.75 280 PHE A CA 1
ATOM 2078 C C . PHE A 1 280 ? -22.483 -1.208 4.694 1.00 92.75 280 PHE A C 1
ATOM 2080 O O . PHE A 1 280 ? -22.531 -1.660 5.832 1.00 92.75 280 PHE A O 1
ATOM 2087 N N . GLY A 1 281 ? -23.252 -1.686 3.707 1.00 92.56 281 GLY A N 1
ATOM 2088 C CA . GLY A 1 281 ? -24.276 -2.717 3.910 1.00 92.56 281 GLY A CA 1
ATOM 2089 C C . GLY A 1 281 ? -23.721 -4.038 4.453 1.00 92.56 281 GLY A C 1
ATOM 2090 O O . GLY A 1 281 ? -24.376 -4.716 5.240 1.00 92.56 281 GLY A O 1
ATOM 2091 N N . ARG A 1 282 ? -22.483 -4.399 4.088 1.00 90.56 282 ARG A N 1
ATOM 2092 C CA . ARG A 1 282 ? -21.807 -5.574 4.657 1.00 90.56 282 ARG A CA 1
ATOM 2093 C C . ARG A 1 282 ? -21.463 -5.370 6.129 1.00 90.56 282 ARG A C 1
ATOM 2095 O O . ARG A 1 282 ? -21.639 -6.294 6.915 1.00 90.56 282 ARG A O 1
ATOM 2102 N N . VAL A 1 283 ? -20.946 -4.193 6.485 1.00 90.50 283 VAL A N 1
ATOM 2103 C CA . VAL A 1 283 ? -20.591 -3.861 7.870 1.00 90.50 283 VAL A CA 1
ATOM 2104 C C . VAL A 1 283 ? -21.844 -3.822 8.742 1.00 90.50 283 VAL A C 1
ATOM 2106 O O . VAL A 1 283 ? -21.868 -4.461 9.792 1.00 90.50 283 VAL A O 1
ATOM 2109 N N . THR A 1 284 ? -22.903 -3.149 8.291 1.00 87.50 284 THR A N 1
ATOM 2110 C CA . THR A 1 284 ? -24.156 -3.049 9.051 1.00 87.50 284 THR A CA 1
ATOM 2111 C C . THR A 1 284 ? -24.896 -4.379 9.143 1.00 87.50 284 THR A C 1
ATOM 2113 O O . THR A 1 284 ? -25.437 -4.681 10.201 1.00 87.50 284 THR A O 1
ATOM 2116 N N . GLY A 1 285 ? -24.837 -5.232 8.116 1.00 86.94 285 GLY A N 1
ATOM 2117 C CA . GLY A 1 285 ? -25.431 -6.575 8.159 1.00 86.94 285 GLY A CA 1
ATOM 2118 C C . GLY A 1 285 ? -24.828 -7.506 9.224 1.00 86.94 285 GLY A C 1
ATOM 2119 O O . GLY A 1 285 ? -25.476 -8.468 9.648 1.00 86.94 285 GLY A O 1
ATOM 2120 N N . TYR A 1 286 ? -23.614 -7.224 9.721 1.00 82.81 286 TYR A N 1
ATOM 2121 C CA . TYR A 1 286 ? -23.073 -7.962 10.864 1.00 82.81 286 TYR A CA 1
ATOM 2122 C C . TYR A 1 286 ? -23.901 -7.727 12.128 1.00 82.81 286 TYR A C 1
ATOM 2124 O O . TYR A 1 286 ? -24.179 -8.695 12.831 1.00 82.81 286 TYR A O 1
ATOM 2132 N N . ARG A 1 287 ? -24.367 -6.499 12.390 1.00 74.06 287 ARG A N 1
ATOM 2133 C CA . ARG A 1 287 ? -25.211 -6.183 13.558 1.00 74.06 287 ARG A CA 1
ATOM 2134 C C . ARG A 1 287 ? -26.392 -7.148 13.673 1.00 74.06 287 ARG A C 1
ATOM 2136 O O . ARG A 1 287 ? -26.634 -7.715 14.737 1.00 74.06 287 ARG A O 1
ATOM 2143 N N . ASP A 1 288 ? -27.075 -7.384 12.563 1.00 67.12 288 ASP A N 1
ATOM 2144 C CA . ASP A 1 288 ? -28.281 -8.210 12.537 1.00 67.12 288 ASP A CA 1
ATOM 2145 C C . ASP A 1 288 ? -27.939 -9.696 12.762 1.00 67.12 288 ASP A C 1
ATOM 2147 O O . ASP A 1 288 ? -28.664 -10.418 13.446 1.00 67.12 288 ASP A O 1
ATOM 2151 N N . SER A 1 289 ? -26.764 -10.135 12.295 1.00 59.34 289 SER A N 1
ATOM 2152 C CA . SER A 1 289 ? -26.251 -11.500 12.496 1.00 59.34 289 SER A CA 1
ATOM 2153 C C . SER A 1 289 ? -25.876 -11.802 13.957 1.00 59.34 289 SER A C 1
ATOM 2155 O O . SER A 1 289 ? -25.949 -12.951 14.390 1.00 59.34 289 SER A O 1
ATOM 2157 N N . PHE A 1 290 ? -25.487 -10.790 14.740 1.00 51.91 290 PHE A N 1
ATOM 2158 C CA . PHE A 1 290 ? -25.060 -10.955 16.138 1.00 51.91 290 PHE A CA 1
ATOM 2159 C C . PHE A 1 290 ? -26.174 -10.693 17.161 1.00 51.91 290 PHE A C 1
ATOM 2161 O O . PHE A 1 290 ? -26.064 -11.159 18.297 1.00 51.91 290 PHE A O 1
ATOM 2168 N N . ALA A 1 291 ? -27.276 -10.036 16.778 1.00 43.97 291 ALA A N 1
ATOM 2169 C CA . ALA A 1 291 ? -28.489 -9.965 17.602 1.00 43.97 291 ALA A CA 1
ATOM 2170 C C . ALA A 1 291 ? -29.065 -11.367 17.908 1.00 43.97 291 ALA A C 1
ATOM 2172 O O . ALA A 1 291 ? -29.618 -11.596 18.981 1.00 43.97 291 ALA A O 1
ATOM 2173 N N . VAL A 1 292 ? -28.841 -12.328 17.005 1.00 31.16 292 VAL A N 1
ATOM 2174 C CA . VAL A 1 292 ? -29.262 -13.736 17.125 1.00 31.16 292 VAL A CA 1
ATOM 2175 C C . VAL A 1 292 ? -28.419 -14.532 18.143 1.00 31.16 292 VAL A C 1
ATOM 2177 O O . VAL A 1 292 ? -28.841 -15.593 18.598 1.00 31.16 292 VAL A O 1
ATOM 2180 N N . LEU A 1 293 ? -27.243 -14.032 18.547 1.00 32.44 293 LEU A N 1
ATOM 2181 C CA . LEU A 1 293 ? -26.289 -14.750 19.410 1.00 32.44 293 LEU A CA 1
ATOM 2182 C C . LEU A 1 293 ? -26.341 -14.354 20.897 1.00 32.44 293 LEU A C 1
ATOM 2184 O O . LEU A 1 293 ? -25.614 -14.943 21.703 1.00 32.44 293 LEU A O 1
ATOM 2188 N N . ARG A 1 294 ? -27.202 -13.406 21.296 1.00 32.31 294 ARG A N 1
ATOM 2189 C CA . ARG A 1 294 ? -27.467 -13.143 22.721 1.00 32.31 294 ARG A CA 1
ATOM 2190 C C . ARG A 1 294 ? -28.372 -14.252 23.284 1.00 32.31 294 ARG A C 1
ATOM 2192 O O . ARG A 1 294 ? -29.448 -14.477 22.730 1.00 32.31 294 ARG A O 1
ATOM 2199 N N . PRO A 1 295 ? -28.007 -14.925 24.394 1.00 31.69 295 PRO A N 1
ATOM 2200 C CA . PRO A 1 295 ? -28.963 -15.738 25.138 1.00 31.69 295 PRO A CA 1
ATOM 2201 C C . PRO A 1 295 ? -30.143 -14.845 25.522 1.00 31.69 295 PRO A C 1
ATOM 2203 O O . PRO A 1 295 ? -29.934 -13.727 25.987 1.00 31.69 295 PRO A O 1
ATOM 2206 N N . SER A 1 296 ? -31.363 -15.321 25.282 1.00 34.53 296 SER A N 1
ATOM 2207 C CA . SER A 1 296 ? -32.631 -14.622 25.516 1.00 34.53 296 SER A CA 1
ATOM 2208 C C . SER A 1 296 ? -32.628 -13.781 26.802 1.00 34.53 296 SER A C 1
ATOM 2210 O O . SER A 1 296 ? -32.828 -14.296 27.901 1.00 34.53 296 SER A O 1
ATOM 2212 N N . GLY A 1 297 ? -32.419 -12.477 26.644 1.00 33.34 297 GLY A N 1
ATOM 2213 C CA . GLY A 1 297 ? -32.369 -11.497 27.721 1.00 33.34 297 GLY A CA 1
ATOM 2214 C C . GLY A 1 297 ? -32.674 -10.118 27.153 1.00 33.34 297 GLY A C 1
ATOM 2215 O O . GLY A 1 297 ? -31.766 -9.409 26.741 1.00 33.34 297 GLY A O 1
ATOM 2216 N N . ARG A 1 298 ? -33.979 -9.823 27.056 1.00 34.06 298 ARG A N 1
ATOM 2217 C CA . ARG A 1 298 ? -34.649 -8.553 26.700 1.00 34.06 298 ARG A CA 1
ATOM 2218 C C . ARG A 1 298 ? -33.820 -7.521 25.913 1.00 34.06 298 ARG A C 1
ATOM 2220 O O . ARG A 1 298 ? -33.050 -6.763 26.490 1.00 34.06 298 ARG A O 1
ATOM 2227 N N . SER A 1 299 ? -34.148 -7.353 24.633 1.00 31.44 299 SER A N 1
ATOM 2228 C CA . SER A 1 299 ? -33.989 -6.072 23.933 1.00 31.44 299 SER A CA 1
ATOM 2229 C C . SER A 1 299 ? -35.358 -5.568 23.490 1.00 31.44 299 SER A C 1
ATOM 2231 O O . SER A 1 299 ? -36.097 -6.280 22.812 1.00 31.44 299 SER A O 1
ATOM 2233 N N . ARG A 1 300 ? -35.693 -4.344 23.899 1.00 27.58 300 ARG A N 1
ATOM 2234 C CA . ARG A 1 300 ? -36.804 -3.563 23.356 1.00 27.58 300 ARG A CA 1
ATOM 2235 C C . ARG A 1 300 ? -36.295 -2.959 22.043 1.00 27.58 300 ARG A C 1
ATOM 2237 O O . ARG A 1 300 ? -35.265 -2.295 22.060 1.00 27.58 300 ARG A O 1
ATOM 2244 N N . SER A 1 301 ? -36.944 -3.267 20.926 1.00 28.69 301 SER A N 1
ATOM 2245 C CA . SER A 1 301 ? -36.664 -2.651 19.629 1.00 28.69 301 SER A CA 1
ATOM 2246 C C . SER A 1 301 ? -37.570 -1.437 19.455 1.00 28.69 301 SER A C 1
ATOM 2248 O O . SER A 1 301 ? -38.788 -1.603 19.434 1.00 28.69 301 SER A O 1
ATOM 2250 N N . GLU A 1 302 ? -36.992 -0.255 19.295 1.00 27.22 302 GLU A N 1
ATOM 2251 C CA . GLU A 1 302 ? -37.648 0.846 18.592 1.00 27.22 302 GLU A CA 1
ATOM 2252 C C . GLU A 1 302 ? -36.843 1.085 17.314 1.00 27.22 302 GLU A C 1
ATOM 2254 O O . GLU A 1 302 ? -35.640 1.341 17.344 1.00 27.22 302 GLU A O 1
ATOM 2259 N N . SER A 1 303 ? -37.500 0.823 16.188 1.00 26.58 303 SER A N 1
ATOM 2260 C CA . SER A 1 303 ? -37.024 1.080 14.837 1.00 26.58 303 SER A CA 1
ATOM 2261 C C . SER A 1 303 ? -37.433 2.495 14.458 1.00 26.58 303 SER A C 1
ATOM 2263 O O . SER A 1 303 ? -38.632 2.771 14.429 1.00 26.58 303 SER A O 1
ATOM 2265 N N . ASP A 1 304 ? -36.467 3.347 14.135 1.00 27.73 304 ASP A N 1
ATOM 2266 C CA . ASP A 1 304 ? -36.731 4.613 13.457 1.00 27.73 304 ASP A CA 1
ATOM 2267 C C . ASP A 1 304 ? -35.992 4.590 12.112 1.00 27.73 304 ASP A C 1
ATOM 2269 O O . ASP A 1 304 ? -34.773 4.767 12.027 1.00 27.73 304 ASP A O 1
ATOM 2273 N N . ASP A 1 305 ? -36.745 4.255 11.062 1.00 31.06 305 ASP A N 1
ATOM 2274 C CA . ASP A 1 305 ? -36.310 4.290 9.668 1.00 31.06 305 ASP A CA 1
ATOM 2275 C C . ASP A 1 305 ? -36.385 5.741 9.171 1.00 31.06 305 ASP A C 1
ATOM 2277 O O . ASP A 1 305 ? -37.417 6.214 8.696 1.00 31.06 305 ASP A O 1
ATOM 2281 N N . GLY A 1 306 ? -35.272 6.462 9.302 1.00 27.80 306 GLY A N 1
ATOM 2282 C CA . GLY A 1 306 ? -35.070 7.783 8.708 1.00 27.80 306 GLY A CA 1
ATOM 2283 C C . GLY A 1 306 ? -34.185 7.698 7.469 1.00 27.80 306 GLY A C 1
ATOM 2284 O O . GLY A 1 306 ? -32.962 7.783 7.571 1.00 27.80 306 GLY A O 1
ATOM 2285 N N . ASP A 1 307 ? -34.807 7.525 6.303 1.00 34.47 307 ASP A N 1
ATOM 2286 C CA . ASP A 1 307 ? -34.155 7.544 4.993 1.00 34.47 307 ASP A CA 1
ATOM 2287 C C . ASP A 1 307 ? -33.713 8.982 4.655 1.00 34.47 307 ASP A C 1
ATOM 2289 O O . ASP A 1 307 ? -34.533 9.897 4.556 1.00 34.47 307 ASP A O 1
ATOM 2293 N N . ALA A 1 308 ? -32.408 9.206 4.500 1.00 31.09 308 ALA A N 1
ATOM 2294 C CA . ALA A 1 308 ? -31.866 10.477 4.029 1.00 31.09 308 ALA A CA 1
ATOM 2295 C C . ALA A 1 308 ? -30.861 10.215 2.904 1.00 31.09 308 ALA A C 1
ATOM 2297 O O . ALA A 1 308 ? -29.663 10.030 3.124 1.00 31.09 308 ALA A O 1
ATOM 2298 N N . GLU A 1 309 ? -31.369 10.213 1.671 1.00 30.75 309 GLU A N 1
ATOM 2299 C CA . GLU A 1 309 ? -30.561 10.276 0.459 1.00 30.75 309 GLU A CA 1
ATOM 2300 C C . GLU A 1 309 ? -29.652 11.515 0.487 1.00 30.75 309 GLU A C 1
ATOM 2302 O O . GLU A 1 309 ? -30.101 12.652 0.325 1.00 30.75 309 GLU A O 1
ATOM 2307 N N . ARG A 1 310 ? -28.340 11.307 0.624 1.00 31.33 310 ARG A N 1
ATOM 2308 C CA . ARG A 1 310 ? -27.332 12.289 0.206 1.00 31.33 310 ARG A CA 1
ATOM 2309 C C . ARG A 1 310 ? -26.354 11.630 -0.754 1.00 31.33 310 ARG A C 1
ATOM 2311 O O . ARG A 1 310 ? -25.813 10.557 -0.503 1.00 31.33 310 ARG A O 1
ATOM 2318 N N . ARG A 1 311 ? -26.169 12.267 -1.910 1.00 31.16 311 ARG A N 1
ATOM 2319 C CA . ARG A 1 311 ? -25.247 11.819 -2.956 1.00 31.16 311 ARG A CA 1
ATOM 2320 C C . ARG A 1 311 ? -23.807 12.005 -2.472 1.00 31.16 311 ARG A C 1
ATOM 2322 O O . ARG A 1 311 ? -23.425 13.120 -2.142 1.00 31.16 311 ARG A O 1
ATOM 2329 N N . GLY A 1 312 ? -23.015 10.933 -2.505 1.00 37.81 312 GLY A N 1
ATOM 2330 C CA . GLY A 1 312 ? -21.547 10.988 -2.477 1.00 37.81 312 GLY A CA 1
ATOM 2331 C C . GLY A 1 312 ? -20.862 10.294 -1.298 1.00 37.81 312 GLY A C 1
ATOM 2332 O O . GLY A 1 312 ? -19.808 9.706 -1.514 1.00 37.81 312 GLY A O 1
ATOM 2333 N N . PHE A 1 313 ? -21.464 10.256 -0.106 1.00 32.34 313 PHE A N 1
ATOM 2334 C CA . PHE A 1 313 ? -20.828 9.694 1.093 1.00 32.34 313 PHE A CA 1
ATOM 2335 C C . PHE A 1 313 ? -21.823 8.891 1.945 1.00 32.34 313 PHE A C 1
ATOM 2337 O O . PHE A 1 313 ? -22.953 9.313 2.171 1.00 32.34 313 PHE A O 1
ATOM 2344 N N . TRP A 1 314 ? -21.415 7.688 2.373 1.00 40.25 314 TRP A N 1
ATOM 2345 C CA . TRP A 1 314 ? -22.256 6.738 3.115 1.00 40.25 314 TRP A CA 1
ATOM 2346 C C . TRP A 1 314 ? -21.936 6.813 4.613 1.00 40.25 314 TRP A C 1
ATOM 2348 O O . TRP A 1 314 ? -21.135 6.028 5.125 1.00 40.25 314 TRP A O 1
ATOM 2358 N N . SER A 1 315 ? -22.557 7.770 5.300 1.00 33.78 315 SER A N 1
ATOM 2359 C CA . SER A 1 315 ? -22.535 7.936 6.757 1.00 33.78 315 SER A CA 1
ATOM 2360 C C . SER A 1 315 ? -23.978 7.978 7.282 1.00 33.78 315 SER A C 1
ATOM 2362 O O . SER A 1 315 ? -24.599 9.026 7.405 1.00 33.78 315 SER A O 1
ATOM 2364 N N . GLY A 1 316 ? -24.558 6.806 7.550 1.00 26.81 316 GLY A N 1
ATOM 2365 C CA . GLY A 1 316 ? -25.777 6.713 8.366 1.00 26.81 316 GLY A CA 1
ATOM 2366 C C . GLY A 1 316 ? -25.418 6.719 9.853 1.00 26.81 316 GLY A C 1
ATOM 2367 O O . GLY A 1 316 ? -24.272 6.421 10.187 1.00 26.81 316 GLY A O 1
ATOM 2368 N N . GLY A 1 317 ? -26.381 6.984 10.747 1.00 31.20 317 GLY A N 1
ATOM 2369 C CA . GLY A 1 317 ? -26.276 6.792 12.210 1.00 31.20 317 GLY A CA 1
ATOM 2370 C C . GLY A 1 317 ? -26.103 5.318 12.617 1.00 31.20 317 GLY A C 1
ATOM 2371 O O . GLY A 1 317 ? -26.831 4.780 13.447 1.00 31.20 317 GLY A O 1
ATOM 2372 N N . ALA A 1 318 ? -25.178 4.627 11.961 1.00 33.47 318 ALA A N 1
ATOM 2373 C CA . ALA A 1 318 ? -24.977 3.198 11.994 1.00 33.47 318 ALA A CA 1
ATOM 2374 C C . ALA A 1 318 ? -23.852 2.878 12.971 1.00 33.47 318 ALA A C 1
ATOM 2376 O O . ALA A 1 318 ? -22.695 3.235 12.760 1.00 33.47 318 ALA A O 1
ATOM 2377 N N . GLY A 1 319 ? -24.225 2.209 14.057 1.00 30.70 319 GLY A N 1
ATOM 2378 C CA . GLY A 1 319 ? -23.302 1.868 15.119 1.00 30.70 319 GLY A CA 1
ATOM 2379 C C . GLY A 1 319 ? -22.134 1.005 14.658 1.00 30.70 319 GLY A C 1
ATOM 2380 O O . GLY A 1 319 ? -22.274 0.053 13.890 1.00 30.70 319 GLY A O 1
ATOM 2381 N N . TRP A 1 320 ? -20.971 1.349 15.187 1.00 35.50 320 TRP A N 1
ATOM 2382 C CA . TRP A 1 320 ? -19.729 0.627 14.993 1.00 35.50 320 TRP A CA 1
ATOM 2383 C C . TRP A 1 320 ? -19.732 -0.665 15.815 1.00 35.50 320 TRP A C 1
ATOM 2385 O O . TRP A 1 320 ? -20.168 -0.667 16.967 1.00 35.50 320 TRP A O 1
ATOM 2395 N N . CYS A 1 321 ? -19.268 -1.773 15.232 1.00 29.19 321 CYS A N 1
ATOM 2396 C CA . CYS A 1 321 ? -19.229 -3.073 15.903 1.00 29.19 321 CYS A CA 1
ATOM 2397 C C . CYS A 1 321 ? -17.792 -3.429 16.294 1.00 29.19 321 CYS A C 1
ATOM 2399 O O . CYS A 1 321 ? -16.987 -3.783 15.432 1.00 29.19 321 CYS A O 1
ATOM 2401 N N . VAL A 1 322 ? -17.489 -3.401 17.594 1.00 30.22 322 VAL A N 1
ATOM 2402 C CA . VAL A 1 322 ? -16.287 -4.044 18.143 1.00 30.22 322 VAL A CA 1
ATOM 2403 C C . VAL A 1 322 ? -16.666 -5.426 18.667 1.00 30.22 322 VAL A C 1
ATOM 2405 O O . VAL A 1 322 ? -17.607 -5.582 19.446 1.00 30.22 322 VAL A O 1
ATOM 2408 N N . PHE A 1 323 ? -15.938 -6.446 18.217 1.00 33.62 323 PHE A N 1
ATOM 2409 C CA . PHE A 1 323 ? -16.142 -7.830 18.633 1.00 33.62 323 PHE A CA 1
ATOM 2410 C C . PHE A 1 323 ? -15.464 -8.072 19.976 1.00 33.62 323 PHE A C 1
ATOM 2412 O O . PHE A 1 323 ? -14.237 -8.043 20.045 1.00 33.62 323 PHE A O 1
ATOM 2419 N N . LEU A 1 324 ? -16.253 -8.334 21.016 1.00 30.78 324 LEU A N 1
ATOM 2420 C CA . LEU A 1 324 ? -15.766 -8.641 22.357 1.00 30.78 324 LEU A CA 1
ATOM 2421 C C . LEU A 1 324 ? -16.106 -10.091 22.700 1.00 30.78 324 LEU A C 1
ATOM 2423 O O . LEU A 1 324 ? -17.276 -10.479 22.735 1.00 30.78 324 LEU A O 1
ATOM 2427 N N . HIS A 1 325 ? -15.078 -10.900 22.946 1.00 31.91 325 HIS A N 1
ATOM 2428 C CA . HIS A 1 325 ? -15.250 -12.275 23.405 1.00 31.91 325 HIS A CA 1
ATOM 2429 C C . HIS A 1 325 ? -14.668 -12.439 24.813 1.00 31.91 325 HIS A C 1
ATOM 2431 O O . HIS A 1 325 ? -13.476 -12.179 25.004 1.00 31.91 325 HIS A O 1
ATOM 2437 N N . PRO A 1 326 ? -15.454 -12.917 25.792 1.00 27.69 326 PRO A N 1
ATOM 2438 C CA . PRO A 1 326 ? -14.900 -13.372 27.059 1.00 27.69 326 PRO A CA 1
ATOM 2439 C C . PRO A 1 326 ? -14.115 -14.673 26.830 1.00 27.69 326 PRO A C 1
ATOM 2441 O O . PRO A 1 326 ? -14.669 -15.671 26.359 1.00 27.69 326 PRO A O 1
ATOM 2444 N N . TRP A 1 327 ? -12.816 -14.665 27.138 1.00 30.16 327 TRP A N 1
ATOM 2445 C CA . TRP A 1 327 ? -11.956 -15.850 27.053 1.00 30.16 327 TRP A CA 1
ATOM 2446 C C . TRP A 1 327 ? -11.797 -16.482 28.442 1.00 30.16 327 TRP A C 1
ATOM 2448 O O . TRP A 1 327 ? -11.331 -15.829 29.374 1.00 30.16 327 TRP A O 1
ATOM 2458 N N . ARG A 1 328 ? -12.187 -17.757 28.583 1.00 34.03 328 ARG A N 1
ATOM 2459 C CA . ARG A 1 328 ? -11.975 -18.549 29.804 1.00 34.03 328 ARG A CA 1
ATOM 2460 C C . ARG A 1 328 ? -10.617 -19.237 29.714 1.00 34.03 328 ARG A C 1
ATOM 2462 O O . ARG A 1 328 ? -10.442 -20.167 28.928 1.00 34.03 328 ARG A O 1
ATOM 2469 N N . GLY A 1 329 ? -9.662 -18.763 30.504 1.00 31.14 329 GLY A N 1
ATOM 2470 C CA . GLY A 1 329 ? -8.340 -19.361 30.600 1.00 31.14 329 GLY A CA 1
ATOM 2471 C C . GLY A 1 329 ? -8.389 -20.752 31.233 1.00 31.14 329 GLY A C 1
ATOM 2472 O O . GLY A 1 329 ? -8.860 -20.931 32.351 1.00 31.14 329 GLY A O 1
ATOM 2473 N N . ALA A 1 330 ? -7.835 -21.738 30.538 1.00 28.84 330 ALA A N 1
ATOM 2474 C CA . ALA A 1 330 ? -7.172 -22.865 31.177 1.00 28.84 330 ALA A CA 1
ATOM 2475 C C . ALA A 1 330 ? -5.946 -23.222 30.324 1.00 28.84 330 ALA A C 1
ATOM 2477 O O . ALA A 1 330 ? -6.088 -23.340 29.102 1.00 28.84 330 ALA A O 1
ATOM 2478 N N . PRO A 1 331 ? -4.753 -23.421 30.911 1.00 33.00 331 PRO A N 1
ATOM 2479 C CA . PRO A 1 331 ? -3.596 -23.886 30.168 1.00 33.00 331 PRO A CA 1
ATOM 2480 C C . PRO A 1 331 ? -3.789 -25.379 29.894 1.00 33.00 331 PRO A C 1
ATOM 2482 O O . PRO A 1 331 ? -3.319 -26.237 30.638 1.00 33.00 331 PRO A O 1
ATOM 2485 N N . ARG A 1 332 ? -4.521 -25.726 28.835 1.00 29.67 332 ARG A N 1
ATOM 2486 C CA . ARG A 1 332 ? -4.426 -27.077 28.280 1.00 29.67 332 ARG A CA 1
ATOM 2487 C C . ARG A 1 332 ? -3.200 -27.087 27.383 1.00 29.67 332 ARG A C 1
ATOM 2489 O O . ARG A 1 332 ? -3.106 -26.275 26.466 1.00 29.67 332 ARG A O 1
ATOM 2496 N N . ARG A 1 333 ? -2.242 -27.966 27.702 1.00 24.97 333 ARG A N 1
ATOM 2497 C CA . ARG A 1 333 ? -1.081 -28.277 26.856 1.00 24.97 333 ARG A CA 1
ATOM 2498 C C . ARG A 1 333 ? -1.522 -28.271 25.391 1.00 24.97 333 ARG A C 1
ATOM 2500 O O . ARG A 1 333 ? -2.507 -28.926 25.061 1.00 24.97 333 ARG A O 1
ATOM 2507 N N . LEU A 1 334 ? -0.791 -27.547 24.544 1.00 24.27 334 LEU A N 1
ATOM 2508 C CA . LEU A 1 334 ? -0.853 -27.697 23.093 1.00 24.27 334 LEU A CA 1
ATOM 2509 C C . LEU A 1 334 ? -0.488 -29.150 22.766 1.00 24.27 334 LEU A C 1
ATOM 2511 O O . LEU A 1 334 ? 0.681 -29.499 22.634 1.00 24.27 334 LEU A O 1
ATOM 2515 N N . VAL A 1 335 ? -1.494 -30.015 22.717 1.00 25.42 335 VAL A N 1
ATOM 2516 C CA . VAL A 1 335 ? -1.411 -31.303 22.040 1.00 25.42 335 VAL A CA 1
ATOM 2517 C C . VAL A 1 335 ? -1.926 -31.033 20.637 1.00 25.42 335 VAL A C 1
ATOM 2519 O O . VAL A 1 335 ? -2.998 -30.447 20.478 1.00 25.42 335 VAL A O 1
ATOM 2522 N N . ALA A 1 336 ? -1.119 -31.373 19.635 1.00 25.16 336 ALA A N 1
ATOM 2523 C CA . ALA A 1 336 ? -1.482 -31.243 18.233 1.00 25.16 336 ALA A CA 1
ATOM 2524 C C . ALA A 1 336 ? -2.855 -31.893 17.998 1.00 25.16 336 ALA A C 1
ATOM 2526 O O . ALA A 1 336 ? -3.054 -33.059 18.333 1.00 25.16 336 ALA A O 1
ATOM 2527 N N . ALA A 1 337 ? -3.809 -31.121 17.479 1.00 25.27 337 ALA A N 1
ATOM 2528 C CA . ALA A 1 337 ? -5.100 -31.654 17.081 1.00 25.27 337 ALA A CA 1
ATOM 2529 C C . ALA A 1 337 ? -4.923 -32.441 15.778 1.00 25.27 337 ALA A C 1
ATOM 2531 O O . ALA A 1 337 ? -4.441 -31.892 14.784 1.00 25.27 337 ALA A O 1
ATOM 2532 N N . GLU A 1 338 ? -5.310 -33.715 15.788 1.00 24.16 338 GLU A N 1
ATOM 2533 C CA . GLU A 1 338 ? -5.513 -34.476 14.559 1.00 24.16 338 GLU A CA 1
ATOM 2534 C C . GLU A 1 338 ? -6.724 -33.926 13.779 1.00 24.16 338 GLU A C 1
ATOM 2536 O O . GLU A 1 338 ? -7.664 -33.385 14.375 1.00 24.16 338 GLU A O 1
ATOM 2541 N N . PRO A 1 339 ? -6.711 -34.011 12.438 1.00 26.66 339 PRO A N 1
ATOM 2542 C CA . PRO A 1 339 ? -7.729 -33.395 11.598 1.00 26.66 339 PRO A CA 1
ATOM 2543 C C . PRO A 1 339 ? -9.024 -34.218 11.637 1.00 26.66 339 PRO A C 1
ATOM 2545 O O . PRO A 1 339 ? -9.131 -35.231 10.953 1.00 26.66 339 PRO A O 1
ATOM 2548 N N . GLY A 1 340 ? -10.024 -33.785 12.414 1.00 27.41 340 GLY A N 1
ATOM 2549 C CA . GLY A 1 340 ? -11.312 -34.490 12.455 1.00 27.41 340 GLY A CA 1
ATOM 2550 C C . GLY A 1 340 ? -12.487 -33.771 13.120 1.00 27.41 340 GLY A C 1
ATOM 2551 O O . GLY A 1 340 ? -13.566 -33.740 12.539 1.00 27.41 340 GLY A O 1
ATOM 2552 N N . ASP A 1 341 ? -12.312 -33.135 14.280 1.00 24.33 341 ASP A N 1
ATOM 2553 C CA . ASP A 1 341 ? -13.475 -32.756 15.100 1.00 24.33 341 ASP A CA 1
ATOM 2554 C C . ASP A 1 341 ? -13.793 -31.255 15.091 1.00 24.33 341 ASP A C 1
ATOM 2556 O O . ASP A 1 341 ? -13.365 -30.478 15.946 1.00 24.33 341 ASP A O 1
ATOM 2560 N N . ALA A 1 342 ? -14.625 -30.844 14.134 1.00 29.00 342 ALA A N 1
ATOM 2561 C CA . ALA A 1 342 ? -15.336 -29.571 14.174 1.00 29.00 342 ALA A CA 1
ATOM 2562 C C . ALA A 1 342 ? -16.688 -29.750 14.889 1.00 29.00 342 ALA A C 1
ATOM 2564 O O . ALA A 1 342 ? -17.720 -29.930 14.243 1.00 29.00 342 ALA A O 1
ATOM 2565 N N . HIS A 1 343 ? -16.699 -29.671 16.224 1.00 27.25 343 HIS A N 1
ATOM 2566 C CA . HIS A 1 343 ? -17.940 -29.578 16.998 1.00 27.25 343 HIS A CA 1
ATOM 2567 C C . HIS A 1 343 ? -18.156 -28.195 17.626 1.00 27.25 343 HIS A C 1
ATOM 2569 O O . HIS A 1 343 ? -17.286 -27.575 18.233 1.00 27.25 343 HIS A O 1
ATOM 2575 N N . THR A 1 344 ? -19.393 -27.744 17.445 1.00 31.78 344 THR A N 1
ATOM 2576 C CA . THR A 1 344 ? -20.068 -26.536 17.916 1.00 31.78 344 THR A CA 1
ATOM 2577 C C . THR A 1 344 ? -19.885 -26.270 19.415 1.00 31.78 344 THR A C 1
ATOM 2579 O O . THR A 1 344 ? -20.636 -26.784 20.244 1.00 31.78 344 THR A O 1
ATOM 2582 N N . GLY A 1 345 ? -18.937 -25.404 19.775 1.00 23.08 345 GLY A N 1
ATOM 2583 C CA . GLY A 1 345 ? -18.905 -24.766 21.091 1.00 23.08 345 GLY A CA 1
ATOM 2584 C C . GLY A 1 345 ? -19.884 -23.591 21.131 1.00 23.08 345 GLY A C 1
ATOM 2585 O O . GLY A 1 345 ? -19.742 -22.639 20.367 1.00 23.08 345 GLY A O 1
ATOM 2586 N N . ARG A 1 346 ? -20.896 -23.643 22.006 1.00 24.72 346 ARG A N 1
ATOM 2587 C CA . ARG A 1 346 ? -21.736 -22.477 22.323 1.00 24.72 346 ARG A CA 1
ATOM 2588 C C . ARG A 1 346 ? -20.887 -21.479 23.117 1.00 24.72 346 ARG A C 1
ATOM 2590 O O . ARG A 1 346 ? -20.589 -21.725 24.281 1.00 24.72 346 ARG A O 1
ATOM 2597 N N . PHE A 1 347 ? -20.502 -20.369 22.493 1.00 23.92 347 PHE A N 1
ATOM 2598 C CA . PHE A 1 347 ? -19.787 -19.267 23.141 1.00 23.92 347 PHE A CA 1
ATOM 2599 C C . PHE A 1 347 ? -20.740 -18.088 23.357 1.00 23.92 347 PHE A C 1
ATOM 2601 O O . PHE A 1 347 ? -21.443 -17.676 22.437 1.00 23.92 347 PHE A O 1
ATOM 2608 N N . CYS A 1 348 ? -20.776 -17.557 24.581 1.00 23.48 348 CYS A N 1
ATOM 2609 C CA . CYS A 1 348 ? -21.581 -16.389 24.929 1.00 23.48 348 CYS A CA 1
ATOM 2610 C C . CYS A 1 348 ? -20.926 -15.141 24.313 1.00 23.48 348 CYS A C 1
ATOM 2612 O O . CYS A 1 348 ? -19.799 -14.798 24.671 1.00 23.48 348 CYS A O 1
ATOM 2614 N N . CYS A 1 349 ? -21.590 -14.512 23.343 1.00 24.81 349 CYS A N 1
ATOM 2615 C CA . CYS A 1 349 ? -21.069 -13.369 22.597 1.00 24.81 349 CYS A CA 1
ATOM 2616 C C . CYS A 1 349 ? -21.838 -12.107 23.008 1.00 24.81 349 CYS A C 1
ATOM 2618 O O . CYS A 1 349 ? -23.057 -12.054 22.850 1.00 24.81 349 CYS A O 1
ATOM 2620 N N . SER A 1 350 ? -21.137 -11.084 23.500 1.00 26.95 350 SER A N 1
ATOM 2621 C CA . SER A 1 350 ? -21.730 -9.774 23.788 1.00 26.95 350 SER A CA 1
ATOM 2622 C C . SER A 1 350 ? -21.229 -8.763 22.764 1.00 26.95 350 SER A C 1
ATOM 2624 O O . SER A 1 350 ? -20.037 -8.491 22.675 1.00 26.95 350 SER A O 1
ATOM 2626 N N . MET A 1 351 ? -22.151 -8.215 21.977 1.00 31.62 351 MET A N 1
ATOM 2627 C CA . MET A 1 351 ? -21.888 -7.132 21.031 1.00 31.62 351 MET A CA 1
ATOM 2628 C C . MET A 1 351 ? -22.361 -5.806 21.621 1.00 31.62 351 MET A C 1
ATOM 2630 O O . MET A 1 351 ? -23.490 -5.720 22.120 1.00 31.62 351 MET A O 1
ATOM 2634 N N . TYR A 1 352 ? -21.517 -4.783 21.507 1.00 32.47 352 TYR A N 1
ATOM 2635 C CA . TYR A 1 352 ? -21.860 -3.394 21.785 1.00 32.47 352 TYR A CA 1
ATOM 2636 C C . TYR A 1 352 ? -21.960 -2.665 20.444 1.00 32.47 352 TYR A C 1
ATOM 2638 O O . TYR A 1 352 ? -20.952 -2.454 19.777 1.00 32.47 352 TYR A O 1
ATOM 2646 N N . CYS A 1 353 ? -23.185 -2.337 20.028 1.00 27.41 353 CYS A N 1
ATOM 2647 C CA . CYS A 1 353 ? -23.429 -1.377 18.954 1.00 27.41 353 CYS A CA 1
ATOM 2648 C C . CYS A 1 353 ? -23.647 -0.016 19.604 1.00 27.41 353 CYS A C 1
ATOM 2650 O O . CYS A 1 353 ? -24.537 0.125 20.442 1.00 27.41 353 CYS A O 1
ATOM 2652 N N . LEU A 1 354 ? -22.838 0.971 19.235 1.00 29.66 354 LEU A N 1
ATOM 2653 C CA . LEU A 1 354 ? -22.977 2.333 19.738 1.00 29.66 354 LEU A CA 1
ATOM 2654 C C . LEU A 1 354 ? -23.728 3.170 18.711 1.00 29.66 354 LEU A C 1
ATOM 2656 O O . LEU A 1 354 ? -23.170 3.504 17.673 1.00 29.66 354 LEU A O 1
ATOM 2660 N N . THR A 1 355 ? -24.994 3.475 18.982 1.00 25.53 355 THR A N 1
ATOM 2661 C CA . THR A 1 355 ? -25.754 4.504 18.266 1.00 25.53 355 THR A CA 1
ATOM 2662 C C . THR A 1 355 ? -25.487 5.859 18.924 1.00 25.53 355 THR A C 1
ATOM 2664 O O . THR A 1 355 ? -25.445 5.961 20.151 1.00 25.53 355 THR 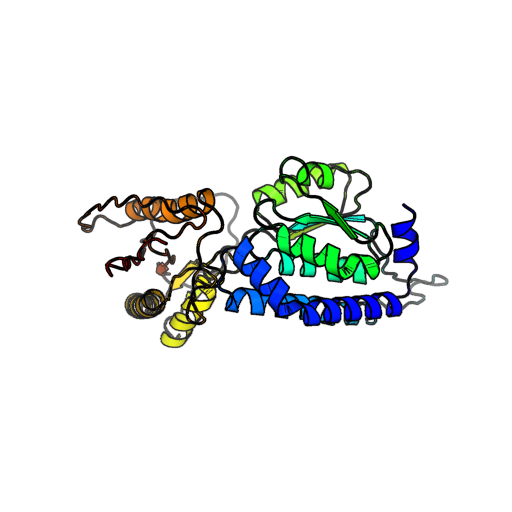A O 1
ATOM 2667 N N . THR A 1 356 ? -25.272 6.903 18.126 1.00 25.12 356 THR A N 1
ATOM 2668 C CA . THR A 1 356 ? -25.306 8.288 18.603 1.00 25.12 356 THR A CA 1
ATOM 2669 C C . THR A 1 356 ? -26.743 8.792 18.477 1.00 25.12 356 THR A C 1
ATOM 2671 O O . THR A 1 356 ? -27.257 8.950 17.373 1.00 25.12 356 THR A O 1
ATOM 2674 N N . GLU A 1 357 ? -27.427 9.009 19.601 1.00 25.97 357 GLU A N 1
ATOM 2675 C CA . GLU A 1 357 ? -28.734 9.670 19.605 1.00 25.97 357 GLU A CA 1
ATOM 2676 C C . GLU A 1 357 ? -28.567 11.200 19.567 1.00 25.97 357 GLU A C 1
ATOM 2678 O O . GLU A 1 357 ? -28.109 11.825 20.517 1.00 25.97 357 GLU A O 1
ATOM 2683 N N . SER A 1 358 ? -29.016 11.775 18.449 1.00 30.00 358 SER A N 1
ATOM 2684 C CA . SER A 1 358 ? -29.565 13.126 18.247 1.00 30.00 358 SER A CA 1
ATOM 2685 C C . SER A 1 358 ? -28.692 14.387 18.423 1.00 30.00 358 SER A C 1
ATOM 2687 O O . SER A 1 358 ? -28.267 14.772 19.507 1.00 30.00 358 SER A O 1
ATOM 2689 N N . GLY A 1 359 ? -28.612 15.138 17.322 1.00 26.30 359 GLY A N 1
ATOM 2690 C CA . GLY A 1 359 ? -28.553 16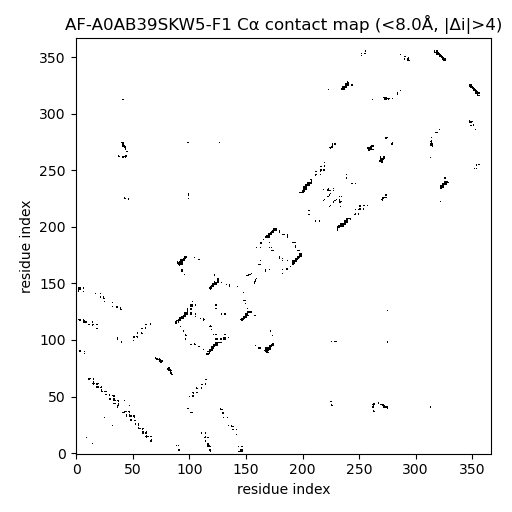.598 17.277 1.00 26.30 359 GLY A CA 1
ATOM 2691 C C . GLY A 1 359 ? -29.198 17.042 15.959 1.00 26.30 359 GLY A C 1
ATOM 2692 O O . GLY A 1 359 ? -28.808 16.554 14.902 1.00 26.30 359 GLY A O 1
ATOM 2693 N N . ALA A 1 360 ? -30.242 17.872 16.016 1.00 26.14 360 ALA A N 1
ATOM 2694 C CA . ALA A 1 360 ? -31.035 18.283 14.853 1.00 26.14 360 ALA A CA 1
ATOM 2695 C C . ALA A 1 360 ? -30.166 18.862 13.710 1.00 26.14 360 ALA A C 1
ATOM 2697 O O . ALA A 1 360 ? -29.175 19.545 13.984 1.00 26.14 360 ALA A O 1
ATOM 2698 N N . PRO A 1 361 ? -30.518 18.631 12.429 1.00 28.66 361 PRO A N 1
ATOM 2699 C CA . PRO A 1 361 ? -29.712 19.095 11.305 1.00 28.66 361 PRO A CA 1
ATOM 2700 C C . PRO A 1 361 ? -29.716 20.633 11.215 1.00 28.66 361 PRO A C 1
ATOM 2702 O O . PRO A 1 361 ? -30.790 21.238 11.244 1.00 28.66 361 PRO A O 1
ATOM 2705 N N . PRO A 1 362 ? -28.553 21.294 11.052 1.00 27.78 362 PRO A N 1
ATOM 2706 C CA . PRO A 1 362 ? -28.514 22.720 10.762 1.00 27.78 362 PRO A CA 1
ATOM 2707 C C . PRO A 1 362 ? -29.099 22.989 9.368 1.00 27.78 362 PRO A C 1
ATOM 2709 O O . PRO A 1 362 ? -28.697 22.391 8.367 1.00 27.78 362 PRO A O 1
ATOM 2712 N N . THR A 1 363 ? -30.060 23.907 9.305 1.00 28.84 363 THR A N 1
ATOM 2713 C CA . THR A 1 363 ? -30.629 24.436 8.064 1.00 28.84 363 THR A CA 1
ATOM 2714 C C . THR A 1 363 ? -29.585 25.275 7.331 1.00 28.84 363 THR A C 1
ATOM 2716 O O . THR A 1 363 ? -29.179 26.326 7.825 1.00 28.84 363 THR A O 1
ATOM 2719 N N . VAL A 1 364 ? -29.170 24.841 6.141 1.00 30.91 364 VAL A N 1
ATOM 2720 C CA . VAL A 1 364 ? -28.387 25.666 5.210 1.00 30.91 364 VAL A CA 1
ATOM 2721 C C . VAL A 1 364 ? -29.377 26.407 4.302 1.00 30.91 364 VAL A C 1
ATOM 2723 O O . VAL A 1 364 ? -30.156 25.741 3.618 1.00 30.91 364 VAL A O 1
ATOM 2726 N N . PRO A 1 365 ? -29.408 27.753 4.282 1.00 26.16 365 PRO A N 1
ATOM 2727 C CA . PRO A 1 365 ? -30.240 28.480 3.335 1.00 26.16 365 PRO A CA 1
ATOM 2728 C C . PRO A 1 365 ? -29.655 28.332 1.927 1.00 26.16 365 PRO A C 1
ATOM 2730 O O . PRO A 1 365 ? -28.462 28.537 1.711 1.00 26.16 365 PRO A O 1
ATOM 2733 N N . ALA A 1 366 ? -30.508 27.969 0.974 1.00 30.91 366 ALA A N 1
ATOM 2734 C CA . ALA A 1 366 ? -30.139 27.833 -0.426 1.00 30.91 366 ALA A CA 1
ATOM 2735 C C . ALA A 1 366 ? -29.737 29.190 -1.030 1.00 30.91 366 ALA A C 1
ATOM 2737 O O . ALA A 1 366 ? -30.551 30.117 -1.043 1.00 30.91 366 ALA A O 1
ATOM 2738 N N . LYS A 1 367 ? -28.518 29.266 -1.574 1.00 30.27 367 LYS A N 1
ATOM 2739 C CA . LYS A 1 367 ? -28.160 30.063 -2.754 1.00 30.27 367 LYS A CA 1
ATOM 2740 C C . LYS A 1 367 ? -27.078 29.352 -3.548 1.00 30.27 367 LYS A C 1
ATOM 2742 O O . LYS A 1 367 ? -26.112 28.883 -2.907 1.00 30.27 367 LYS A O 1
#

Nearest PDB structures (foldseek):
  4dal-assembly1_B  TM=9.676E-01  e=5.122E-30  Sinorhizobium meliloti 1021
  4iym-assembly1_C  TM=9.490E-01  e=7.764E-22  Sinorhizobium meliloti 1021
  4zz7-assembly3_L  TM=9.482E-01  e=4.637E-20  Oceanimonas doudoroffii
  8xxq-assembly1_B  TM=9.521E-01  e=1.100E-19  Homo sapiens
  9izv-assembly1_A  TM=9.303E-01  e=1.235E-19  Homo sapiens

Secondary structure (DSSP, 8-state):
-HHHHHHHHS-HHHHHHHHHHHHHHHHHTHHHHHHHHHHHH---HHHHHHHHHHHHHHHHHHHTGGGG---PPPEEEETTEEE--------EEEEE--SSSHHHHHHHHHHHHHHTT-EEEEE--TTS-HHHHHHHHHHTTTS-TTSEEE--S-IIIIIHHHHH-TT--EEEEES-HHHHHHHHHHHHTTT-EEEEE----EEEEE-TTS-SHHHHHHHHHHHHGGGG--TT-EEEEEEEGGGHHHHHHHHHHHHHT--B--TTS-TT--B--BS-HHHHHHHHHHHHHHHTTS-S--------------SS-B--S--EEEEEEEE-------PPPPTT---------EEEEE-----PPP-PPP-

Mean predicted aligned error: 11.08 Å

pLDDT: mean 81.01, std 27.09, range [23.08, 98.88]

Sequence (367 aa):
MAAKDQWARLVPKERSELLHTIADRLAQNTELLSRLESANTGKPLAVSRDDVGMTIDTFRFMAGPMRATTSMAAGDYAENRLSVILREPLGVIGVITPWNYPLLMAAWKIAPILAAGNTLVIKPSEQTPLTTLKFAELVADLLPPGVLNVVNGYGAVAGARLAEHPDVNMIALTGSVNSGRAVARTAADTLKRVHLELGGKAPVVIFSDADLAAPASSLRVAGFWNSGQECGAACRVLVHESVAERFVEQLVGEVRALVAGEPNSGENVEVGPMVSKAHFGRVTGYRDSFAVLRPSGRSRSESDDGDAERRGFWSGGAGWCVFLHPWRGAPRRLVAAEPGDAHTGRFCCSMYCLTTESGAPPTVPAK

Radius of gyration: 24.67 Å; Cα contacts (8 Å, |Δi|>4): 571; chains: 1; bounding box: 76×65×60 Å

Solvent-accessible surface area (backbone atoms only — not comparable to full-atom values): 20922 Å² total; per-residue (Å²): 113,69,41,45,60,56,51,45,66,52,54,49,66,60,43,19,54,48,30,40,51,50,21,51,55,46,60,78,38,42,69,62,50,12,51,46,40,10,72,52,38,26,28,18,42,70,60,23,43,51,44,49,50,52,28,31,46,47,21,46,54,39,27,47,57,56,71,64,69,82,63,68,81,65,42,66,86,43,91,98,39,82,44,77,67,84,89,76,53,82,40,35,32,29,33,38,31,42,48,74,50,34,48,36,52,42,34,73,46,51,32,54,39,47,40,54,27,28,21,35,42,35,31,45,23,72,80,24,39,64,41,50,51,49,50,49,64,74,43,52,91,79,49,66,77,66,34,73,39,80,49,82,46,53,59,87,52,48,46,44,53,46,52,63,37,82,81,38,43,29,40,39,39,38,44,48,57,68,59,49,52,51,50,55,57,51,22,57,82,72,70,34,49,76,46,77,49,52,67,56,77,30,74,42,79,44,57,74,84,52,72,55,66,64,58,25,54,47,42,43,49,48,31,33,49,69,51,35,60,47,55,74,22,51,56,30,37,34,26,25,62,94,40,34,69,64,42,49,54,49,32,50,54,45,54,71,70,58,37,71,42,59,32,83,75,49,92,72,37,57,26,25,33,47,82,37,68,72,57,42,53,56,59,56,51,47,58,66,65,50,65,73,49,47,76,96,71,88,80,88,85,84,85,81,91,77,88,75,94,60,93,91,64,54,71,70,87,68,46,57,78,56,44,43,37,69,48,85,89,71,94,69,78,92,64,86,79,73,94,79,83,90,74,91,75,91,69,79,47,58,77,57,68,55,65,78,83,84,77,84,82,83,84,75,83,90,127

Foldseek 3Di:
DVQLVVLQPDQLLLLLVLLLVLLVLLVVCLQVLLVLLCQLQQAASVLSSVLSVLLSVLSNVLSPVLVVDDDPDWDCPDPPDTDDDDQGQQEEEEEEEESLSQRNRVSNPLRNCSSRSYAYEYEYALSRCPSVVVSCVSCVVSGDPRRYHYDYDHCVPPVLCSLQPLRHQEYEYEEEPVSQVSSVVSCVVNVHYYHYHYAAQAEDEAEPPDPLLVVLLVLLCQCQASHNPDRRRHAAYEYAPNCQVVSVVNNLVNNLPAAEDGSPPDPSHRHTFGSDPVVVCVQLVVVVVCVVLADDDDDDDDDDDDDDDDPDGDDDLWFGKRWYFHDDDDPDDPDPDDPDDDDDDSGRTDIDGDGDDDDDDDDDDDD

InterPro domains:
  IPR015590 Aldehyde dehydrogenase domain [PF00171] (2-287)
  IPR016161 Aldehyde/histidinol dehydrogenase [SSF53720] (2-289)
  IPR016162 Aldehyde dehydrogenase, N-terminal [G3DSA:3.40.605.10] (2-199)
  IPR016163 Aldehyde dehydrogenase, C-terminal [G3DSA:3.40.309.10] (200-289)
  IPR029510 Aldehyde dehydrogenase, glutamic acid active site [PS00687] (196-203)